Protein AF-A0ABD3WYN1-F1 (afdb_monomer_lite)

Organism: Sinanodonta woodiana (NCBI:txid1069815)

InterPro domains:
  IPR028222 AP-5 complex subunit zeta-1 [PTHR46488] (1-534)
  IPR055450 AP-5 complex subunit zeta-1, ARM repeats domain [PF14764] (315-432)
  IPR056856 AP-5 complex subunit zeta-1, C-terminal TPR domain [PF25154] (444-536)
  IPR056857 AP-5 complex subunit zeta-1, N-terminal TPR domain [PF25153] (7-272)

Secondary structure (DSSP, 8-state):
-HHHHHHHHHHHHHT--HHHHHHHHHHHHHHHS-GGGHHHHHHHHHHHHHHHHH-SS-----HHHHHHHHHHGGG--GGGHHHHHHHHHHHHHS---------------HHHHHHHHHHHHHHHHHTTTTT-HHHHHHHHHHHHH-TT--HHHHHHHHHHHHHHHHH-GGG--HHHHHHHHHHHHHHHH---SBPPPPTT---TTS----PBPB-TTSPBP-S---TT-B-SS--HHHHHHHHHHHHHHHHHHHHHHHHHHHHHTT-S-HHHHHHHHHHHHHHHHHHHHHHHHHHHHHHHHHHTSPPSSHHHHHHHHHHHHHHHHHHHHHHHH-GGGHHHHHHHHHHHHHHHTT-GGGHHHHHHHHHHHHHHTGGGT---HHHHHIIIIIIHHHHTTSHHHHHHHHHHHHHTHHHHHHT-SHHHHHHHHHHHHHHH-HHHHHHHHHHHHHHH--TTTHHHHHHHHHTHHHHHHHHHHHHHHHHH-TT---PPPPTTPPPSSHHHHHHSTTTHHHHHHHT-S-S--TTHHHHHHHHHHHHHHGGG--

Foldseek 3Di:
DVVVVVVVLLVCLQPQDLVNLAVLLVVLLVLLPPPVCLVVNLVSLVSNLSSLVSYPDQRPHDPVSLLSLLVRLVVDDPVNVSSSVSSVSSLQSNDDPPPPDDPDDDDPDLVVLVSVLSCLVVCLVCVVVVVNNLVLLVVLLCLLPDPPRDLVSVLSSLVSNLSCLVPPVVNQDLVSLLSSLVSLLCLLFPADQWFDQDPPDPDVPDDRPGDGFAFLQRHGDDGGAALRTDDPHHDSSSVSNNSSLVSVLSSLVSNLVSLLVVQVVPDPDPPVSVVVSLVSLCVSNVSNLVSLLVSLVVLLVSLVDDGPDVVSVVVSLVSLQSSLSSLLSSCVSPVVCLVVSVVSLVVVLVVLLVDLVSLLSLLSSVVSCVSCCVVVVHDCQVSLCSNLQPNLLVCLLPPNSLVSVLVSCQVCVVCCLPVHCNLQWFVLSNLLNCLNCVVVCVVSVVVNVVSNDDPQCPVVSVVLVVCSPVLNVLVVLVVVLCVVCVDDPQPADDQPDDQPDPNNLCSHPVNVVVSCVSSPGTDPPVCCVVVVVVVVVVVVVVVVPD

Sequence (546 aa):
MALSMIDKLFQQAKNTTPEEIERLCNGILDAVYNPDQASELTVQLRQLYLVLHASQSEPSVPVQFILRLLAAVPLTDKNRIKECLLCRRILMELIPFHSDDSASQDGSDMKQTTTESSKLLLQALQGKELGCLSKHLAQAVCWLTSEGVDLDTQRRAFFFLVSISLLHSSQVSTDQVKTVSDQMSSWLMNASLCQAPIPYTFNPFKKDQSYPVTEVDGNPATNFFTVLNIGQYYTNDQLLNIYTFSMLYQWLSQVSRKTRTDNSIIDTSEENSQQFDKITLRKIFDSLVDRSIDYAFRVLDQCERKPKVPSDAELQIACLVETVNILDLVCQLDERHIPRVFQEVKRMYSKLSQDPANARIVIHVLQFTVNHCTALSYDASESFKIFFHKLLSRSFSNPAVAFETVLFIRNNLEFLCYETNVLSAYFPSILKILAWNPRSFVSDFCEIIPAMLSPATAMEIFHALLDLPCMTASLEVVDKVKVVDPTSTTSPIGVDHEPTNSADAFKSPLFRPMFNFFTRVEGGHGDTINRYRMIKSSWVSDTKTL

Structure (mmCIF, N/CA/C/O backbone):
data_AF-A0ABD3WYN1-F1
#
_entry.id   AF-A0ABD3WYN1-F1
#
loop_
_atom_site.group_PDB
_atom_site.id
_atom_site.type_symbol
_atom_site.label_atom_id
_atom_site.label_alt_id
_atom_site.label_comp_id
_atom_site.label_asym_id
_atom_site.label_entity_id
_atom_site.label_seq_id
_atom_site.pdbx_PDB_ins_code
_atom_site.Cartn_x
_atom_site.Cartn_y
_atom_site.Cartn_z
_atom_site.occupancy
_atom_site.B_iso_or_equiv
_atom_site.auth_seq_id
_atom_site.auth_comp_id
_atom_site.auth_asym_id
_atom_site.auth_atom_id
_atom_site.pdbx_PDB_model_num
ATOM 1 N N . MET A 1 1 ? 12.169 -44.478 13.056 1.00 57.62 1 MET A N 1
ATOM 2 C CA . MET A 1 1 ? 12.586 -43.723 14.261 1.00 57.62 1 MET A CA 1
ATOM 3 C C . MET A 1 1 ? 11.890 -42.368 14.388 1.00 57.62 1 MET A C 1
ATOM 5 O O . MET A 1 1 ? 11.327 -42.126 15.443 1.00 57.62 1 MET A O 1
ATOM 9 N N . ALA A 1 2 ? 11.859 -41.512 13.356 1.00 62.62 2 ALA A N 1
ATOM 10 C CA . ALA A 1 2 ? 11.174 -40.209 13.444 1.00 62.62 2 ALA A CA 1
ATOM 11 C C . ALA A 1 2 ? 9.647 -40.321 13.667 1.00 62.62 2 ALA A C 1
ATOM 13 O O . ALA A 1 2 ? 9.113 -39.675 14.560 1.00 62.62 2 ALA A O 1
ATOM 14 N N . LEU A 1 3 ? 8.960 -41.212 12.939 1.00 66.56 3 LEU A N 1
ATOM 15 C CA . LEU A 1 3 ? 7.505 -41.424 13.070 1.00 66.56 3 LEU A CA 1
ATOM 16 C C . LEU A 1 3 ? 7.088 -41.912 14.469 1.00 66.56 3 LEU A C 1
ATOM 18 O O . LEU A 1 3 ? 6.221 -41.319 15.094 1.00 66.56 3 LEU A O 1
ATOM 22 N N . SER A 1 4 ? 7.802 -42.892 15.032 1.00 74.31 4 SER A N 1
ATOM 23 C CA . SER A 1 4 ? 7.548 -43.393 16.394 1.00 74.31 4 SER A CA 1
ATOM 24 C C . SER A 1 4 ? 7.767 -42.347 17.494 1.00 74.31 4 SER A C 1
ATOM 26 O O . SER A 1 4 ? 7.276 -42.508 18.607 1.00 74.31 4 SER A O 1
ATOM 28 N N . MET A 1 5 ? 8.560 -41.308 17.219 1.00 74.06 5 MET A N 1
ATOM 29 C CA . MET A 1 5 ? 8.799 -40.205 18.151 1.00 74.06 5 MET A CA 1
ATOM 30 C C . MET A 1 5 ? 7.640 -39.201 18.114 1.00 74.06 5 MET A C 1
ATOM 32 O O . MET A 1 5 ? 7.215 -38.719 19.160 1.00 74.06 5 MET A O 1
ATOM 36 N N . ILE A 1 6 ? 7.088 -38.958 16.921 1.00 77.62 6 ILE A N 1
ATOM 37 C CA . ILE A 1 6 ? 5.892 -38.135 16.706 1.00 77.62 6 ILE A CA 1
ATOM 38 C C . ILE A 1 6 ? 4.667 -38.791 17.359 1.00 77.62 6 ILE A C 1
ATOM 40 O O . ILE A 1 6 ? 3.949 -38.126 18.100 1.00 77.62 6 ILE A O 1
ATOM 44 N N . ASP A 1 7 ? 4.475 -40.101 17.184 1.00 80.06 7 ASP A N 1
ATOM 45 C CA . ASP A 1 7 ? 3.346 -40.823 17.791 1.00 80.06 7 ASP A CA 1
ATOM 46 C C . ASP A 1 7 ? 3.368 -40.760 19.325 1.00 80.06 7 ASP A C 1
ATOM 48 O O . ASP A 1 7 ? 2.332 -40.570 19.964 1.00 80.06 7 ASP A O 1
ATOM 52 N N . LYS A 1 8 ? 4.560 -40.854 19.930 1.00 81.56 8 LYS A N 1
ATOM 53 C CA . LYS A 1 8 ? 4.737 -40.696 21.381 1.00 81.56 8 LYS A CA 1
ATOM 54 C C . LYS A 1 8 ? 4.380 -39.290 21.858 1.00 81.56 8 LYS A C 1
ATOM 56 O O . LYS A 1 8 ? 3.740 -39.163 22.897 1.00 81.56 8 LYS A O 1
ATOM 61 N N . LEU A 1 9 ? 4.758 -38.253 21.108 1.00 80.19 9 LEU A N 1
ATOM 62 C CA . LEU A 1 9 ? 4.405 -36.866 21.428 1.00 80.19 9 LEU A CA 1
ATOM 63 C C . LEU A 1 9 ? 2.888 -36.648 21.389 1.00 80.19 9 LEU A C 1
ATOM 65 O O . LEU A 1 9 ? 2.336 -36.054 22.310 1.00 80.19 9 LEU A O 1
ATOM 69 N N . PHE A 1 10 ? 2.195 -37.181 20.378 1.00 80.62 10 PHE A N 1
ATOM 70 C CA . PHE A 1 10 ? 0.732 -37.103 20.311 1.00 80.62 10 PHE A CA 1
ATOM 71 C C . PHE A 1 10 ? 0.043 -37.898 21.425 1.00 80.62 10 PHE A C 1
ATOM 73 O O . PHE A 1 10 ? -0.970 -37.446 21.955 1.00 80.62 10 PHE A O 1
ATOM 80 N N . GLN A 1 11 ? 0.580 -39.060 21.813 1.00 81.94 11 GLN A N 1
ATOM 81 C CA . GLN A 1 11 ? 0.064 -39.813 22.962 1.00 81.94 11 GLN A CA 1
ATOM 82 C C . GLN A 1 11 ? 0.257 -39.060 24.284 1.00 81.94 11 GLN A C 1
ATOM 84 O O . GLN A 1 11 ? -0.652 -39.045 25.107 1.00 81.94 11 GLN A O 1
ATOM 89 N N . GLN A 1 12 ? 1.406 -38.408 24.483 1.00 81.81 12 GLN A N 1
ATOM 90 C CA . GLN A 1 12 ? 1.645 -37.565 25.659 1.00 81.81 12 GLN A CA 1
ATOM 91 C C . GLN A 1 12 ? 0.692 -36.366 25.698 1.00 81.81 12 GLN A C 1
ATOM 93 O O . GLN A 1 12 ? 0.079 -36.111 26.731 1.00 81.81 12 GLN A O 1
ATOM 98 N N . ALA A 1 13 ? 0.509 -35.682 24.567 1.00 82.38 13 ALA A N 1
ATOM 99 C CA . ALA A 1 13 ? -0.409 -34.552 24.459 1.00 82.38 13 ALA A CA 1
ATOM 100 C C . ALA A 1 13 ? -1.868 -34.953 24.755 1.00 82.38 13 ALA A C 1
ATOM 102 O O . ALA A 1 13 ? -2.569 -34.236 25.458 1.00 82.38 13 ALA A O 1
ATOM 103 N N . LYS A 1 14 ? -2.305 -36.136 24.298 1.00 81.50 14 LYS A N 1
ATOM 104 C CA . LYS A 1 14 ? -3.643 -36.689 24.585 1.00 81.50 14 LYS A CA 1
ATOM 105 C C . LYS A 1 14 ? -3.889 -37.011 26.057 1.00 81.50 14 LYS A C 1
ATOM 107 O O . LYS A 1 14 ? -5.023 -36.923 26.508 1.00 81.50 14 LYS A O 1
ATOM 112 N N . ASN A 1 15 ? -2.845 -37.411 26.778 1.00 82.62 15 ASN A N 1
ATOM 113 C CA . ASN A 1 15 ? -2.935 -37.852 28.172 1.00 82.62 15 ASN A CA 1
ATOM 114 C C . ASN A 1 15 ? -2.616 -36.730 29.174 1.00 82.62 15 ASN A C 1
ATOM 116 O O . ASN A 1 15 ? -2.429 -37.013 30.356 1.00 82.62 15 ASN A O 1
ATOM 120 N N . THR A 1 16 ? -2.502 -35.481 28.712 1.00 83.75 16 THR A N 1
ATOM 121 C CA . THR A 1 16 ? -2.182 -34.337 29.574 1.00 83.75 16 THR A CA 1
ATOM 122 C C . THR A 1 16 ? -3.357 -34.044 30.508 1.00 83.75 16 THR A C 1
ATOM 124 O O . THR A 1 16 ? -4.505 -33.952 30.074 1.00 83.75 16 THR A O 1
ATOM 127 N N . THR A 1 17 ? -3.079 -33.917 31.802 1.00 84.00 17 THR A N 1
ATOM 128 C CA . THR A 1 17 ? -4.104 -33.715 32.837 1.00 84.00 17 THR A CA 1
ATOM 129 C C . THR A 1 17 ? -4.529 -32.240 32.947 1.00 84.00 17 THR A C 1
ATOM 131 O O . THR A 1 17 ? -3.747 -31.349 32.605 1.00 84.00 17 THR A O 1
ATOM 134 N N . PRO A 1 18 ? -5.731 -31.928 33.474 1.00 81.19 18 PRO A N 1
ATOM 135 C CA . PRO A 1 18 ? -6.173 -30.542 33.670 1.00 81.19 18 PRO A CA 1
ATOM 136 C C . PRO A 1 18 ? -5.213 -29.706 34.534 1.00 81.19 18 PRO A C 1
ATOM 138 O O . PRO A 1 18 ? -4.959 -28.544 34.233 1.00 81.19 18 PRO A O 1
ATOM 141 N N . GLU A 1 19 ? -4.607 -30.312 35.558 1.00 83.81 19 GLU A N 1
ATOM 142 C CA . GLU A 1 19 ? -3.615 -29.666 36.431 1.00 83.81 19 GLU A CA 1
ATOM 143 C C . GLU A 1 19 ? -2.309 -29.325 35.695 1.00 83.81 19 GLU A C 1
ATOM 145 O O . GLU A 1 19 ? -1.611 -28.370 36.042 1.00 83.81 19 GLU A O 1
ATOM 150 N N . GLU A 1 20 ? -1.934 -30.121 34.691 1.00 85.31 20 GLU A N 1
ATOM 151 C CA . GLU A 1 20 ? -0.782 -29.844 33.828 1.00 85.31 20 GLU A CA 1
ATOM 152 C C . GLU A 1 20 ? -1.090 -28.718 32.842 1.00 85.31 20 GLU A C 1
ATOM 154 O O . GLU A 1 20 ? -0.229 -27.868 32.613 1.00 85.31 20 GLU A O 1
ATOM 159 N N . ILE A 1 21 ? -2.318 -28.671 32.314 1.00 86.19 21 ILE A N 1
ATOM 160 C CA . ILE A 1 21 ? -2.804 -27.564 31.480 1.00 86.19 21 ILE A CA 1
ATOM 161 C C . ILE A 1 21 ? -2.800 -26.260 32.285 1.00 86.19 21 ILE A C 1
ATOM 163 O O . ILE A 1 21 ? -2.287 -25.251 31.808 1.00 86.19 21 ILE A O 1
ATOM 167 N N . GLU A 1 22 ? -3.290 -26.273 33.526 1.00 85.50 22 GLU A N 1
ATOM 168 C CA . GLU A 1 22 ? -3.292 -25.091 34.394 1.00 85.50 22 GLU A CA 1
ATOM 169 C C . GLU A 1 22 ? -1.868 -24.608 34.717 1.00 85.50 22 GLU A C 1
ATOM 171 O O . GLU A 1 22 ? -1.576 -23.412 34.625 1.00 85.50 22 GLU A O 1
ATOM 176 N N . ARG A 1 23 ? -0.941 -25.532 35.012 1.00 87.69 23 ARG A N 1
ATOM 177 C CA . ARG A 1 23 ? 0.486 -25.211 35.196 1.00 87.69 23 ARG A CA 1
ATOM 178 C C . ARG A 1 23 ? 1.113 -24.601 33.941 1.00 87.69 23 ARG A C 1
ATOM 180 O O . ARG A 1 23 ? 1.850 -23.623 34.056 1.00 87.69 23 ARG A O 1
ATOM 187 N N . LEU A 1 24 ? 0.803 -25.139 32.761 1.00 88.44 24 LEU A N 1
ATOM 188 C CA . LEU A 1 24 ? 1.229 -24.583 31.472 1.00 88.44 24 LEU A CA 1
ATOM 189 C C . LEU A 1 24 ? 0.688 -23.163 31.265 1.00 88.44 24 LEU A C 1
ATOM 191 O O . LEU A 1 24 ? 1.451 -22.268 30.911 1.00 88.44 24 LEU A O 1
ATOM 195 N N . CYS A 1 25 ? -0.602 -22.937 31.524 1.00 88.38 25 CYS A N 1
ATOM 196 C CA . CYS A 1 25 ? -1.231 -21.622 31.413 1.00 88.38 25 CYS A CA 1
ATOM 197 C C . CYS A 1 25 ? -0.586 -20.587 32.343 1.00 88.38 25 CYS A C 1
ATOM 199 O O . CYS A 1 25 ? -0.297 -19.475 31.905 1.00 88.38 25 CYS A O 1
ATOM 201 N N . ASN A 1 26 ? -0.319 -20.948 33.600 1.00 87.25 26 ASN A N 1
ATOM 202 C CA . ASN A 1 26 ? 0.339 -20.053 34.552 1.00 87.25 26 ASN A CA 1
ATOM 203 C C . ASN A 1 26 ? 1.785 -19.742 34.134 1.00 87.25 26 ASN A C 1
ATOM 205 O O . ASN A 1 26 ? 2.160 -18.573 34.097 1.00 87.25 26 ASN A O 1
ATOM 209 N N . GLY A 1 27 ? 2.552 -20.754 33.708 1.00 87.38 27 GLY A N 1
ATOM 210 C CA . GLY A 1 27 ? 3.916 -20.556 33.201 1.00 87.38 27 GLY A CA 1
ATOM 211 C C . GLY A 1 27 ? 3.973 -19.625 31.985 1.00 87.38 27 GLY A C 1
ATOM 212 O O . GLY A 1 27 ? 4.822 -18.737 31.923 1.00 87.38 27 GLY A O 1
ATOM 213 N N . ILE A 1 28 ? 3.010 -19.755 31.064 1.00 88.31 28 ILE A N 1
ATOM 214 C CA . ILE A 1 28 ? 2.880 -18.855 29.913 1.00 88.31 28 ILE A CA 1
ATOM 215 C C . ILE A 1 28 ? 2.627 -17.420 30.381 1.00 88.31 28 ILE A C 1
ATOM 217 O O . ILE A 1 28 ? 3.267 -16.505 29.872 1.00 88.31 28 ILE A O 1
ATOM 221 N N . LEU A 1 29 ? 1.719 -17.195 31.337 1.00 85.12 29 LEU A N 1
ATOM 222 C CA . LEU A 1 29 ? 1.429 -15.843 31.831 1.00 85.12 29 LEU A CA 1
ATOM 223 C C . LEU A 1 29 ? 2.645 -15.194 32.496 1.00 85.12 29 LEU A C 1
ATOM 225 O O . LEU A 1 29 ? 2.882 -14.009 32.267 1.00 85.12 29 LEU A O 1
ATOM 229 N N . ASP A 1 30 ? 3.427 -15.958 33.255 1.00 84.38 30 ASP A N 1
ATOM 230 C CA . ASP A 1 30 ? 4.648 -15.462 33.894 1.00 84.38 30 ASP A CA 1
ATOM 231 C C . ASP A 1 30 ? 5.727 -15.105 32.853 1.00 84.38 30 ASP A C 1
ATOM 233 O O . ASP A 1 30 ? 6.374 -14.057 32.945 1.00 84.38 30 ASP A O 1
ATOM 237 N N . ALA A 1 31 ? 5.873 -15.926 31.807 1.00 84.06 31 ALA A N 1
ATOM 238 C CA . ALA A 1 31 ? 6.851 -15.720 30.737 1.00 84.06 31 ALA A CA 1
ATOM 239 C C . ALA A 1 31 ? 6.429 -14.656 29.704 1.00 84.06 31 ALA A C 1
ATOM 241 O O . ALA A 1 31 ? 7.262 -14.069 29.009 1.00 84.06 31 ALA A O 1
ATOM 242 N N . VAL A 1 32 ? 5.131 -14.376 29.572 1.00 78.25 32 VAL A N 1
ATOM 243 C CA . VAL A 1 32 ? 4.599 -13.392 28.618 1.00 78.25 32 VAL A CA 1
ATOM 244 C C . VAL A 1 32 ? 5.112 -11.981 28.917 1.00 78.25 32 VAL A C 1
ATOM 246 O O . VAL A 1 32 ? 5.502 -11.271 27.982 1.00 78.25 32 VAL A O 1
ATOM 249 N N . TYR A 1 33 ? 5.176 -11.605 30.197 1.00 75.06 33 TYR A N 1
ATOM 250 C CA . TYR A 1 33 ? 5.618 -10.279 30.640 1.00 75.06 33 TYR A CA 1
ATOM 251 C C . TYR A 1 33 ? 7.141 -10.159 30.828 1.00 75.06 33 TYR A C 1
ATOM 253 O O . TYR A 1 33 ? 7.631 -9.050 31.031 1.00 75.06 33 TYR A O 1
ATOM 261 N N . ASN A 1 34 ? 7.892 -11.261 30.710 1.00 78.25 34 ASN A N 1
ATOM 262 C CA . ASN A 1 34 ? 9.348 -11.280 30.853 1.00 78.25 34 ASN A CA 1
ATOM 263 C C . ASN A 1 34 ? 10.056 -11.459 29.496 1.00 78.25 34 ASN A C 1
ATOM 265 O O . ASN A 1 34 ? 9.957 -12.526 28.884 1.00 78.25 34 ASN A O 1
ATOM 269 N N . PRO A 1 35 ? 10.818 -10.457 29.012 1.00 70.12 35 PRO A N 1
ATOM 270 C CA . PRO A 1 35 ? 11.514 -10.553 27.727 1.00 70.12 35 PRO A CA 1
ATOM 271 C C . PRO A 1 35 ? 12.608 -11.635 27.720 1.00 70.12 35 PRO A C 1
ATOM 273 O O . PRO A 1 35 ? 12.820 -12.278 26.693 1.00 70.12 35 PRO A O 1
ATOM 276 N N . ASP A 1 36 ? 13.236 -11.901 28.869 1.00 78.25 36 ASP A N 1
ATOM 277 C CA . ASP A 1 36 ? 14.318 -12.886 29.008 1.00 78.25 36 ASP A CA 1
ATOM 278 C C . ASP A 1 36 ? 13.845 -14.348 28.861 1.00 78.25 36 ASP A C 1
ATOM 280 O O . ASP A 1 36 ? 14.658 -15.247 28.652 1.00 78.25 36 ASP A O 1
ATOM 284 N N . GLN A 1 37 ? 12.529 -14.599 28.905 1.00 80.56 37 GLN A N 1
ATOM 285 C CA . GLN A 1 37 ? 11.919 -15.933 28.804 1.00 80.56 37 GLN A CA 1
ATOM 286 C C . GLN A 1 37 ? 11.282 -16.218 27.431 1.00 80.56 37 GLN A C 1
ATOM 288 O O . GLN A 1 37 ? 10.462 -17.125 27.296 1.00 80.56 37 GLN A O 1
ATOM 293 N N . ALA A 1 38 ? 11.641 -15.483 26.373 1.00 75.12 38 ALA A N 1
ATOM 294 C CA . ALA A 1 38 ? 11.010 -15.630 25.052 1.00 75.12 38 ALA A CA 1
ATOM 295 C C . ALA A 1 38 ? 11.126 -17.049 24.444 1.00 75.12 38 ALA A C 1
ATOM 297 O O . ALA A 1 38 ? 10.178 -17.564 23.836 1.00 75.12 38 ALA A O 1
ATOM 298 N N . SER A 1 39 ? 12.271 -17.714 24.629 1.00 81.25 39 SER A N 1
ATOM 299 C CA . SER A 1 39 ? 12.489 -19.088 24.154 1.00 81.25 39 SER A CA 1
ATOM 300 C C . SER A 1 39 ? 11.615 -20.096 24.904 1.00 81.25 39 SER A C 1
ATOM 302 O O . SER A 1 39 ? 10.993 -20.955 24.277 1.00 81.25 39 SER A O 1
ATOM 304 N N . GLU A 1 40 ? 11.522 -19.951 26.225 1.00 86.12 40 GLU A N 1
ATOM 305 C CA . GLU A 1 40 ? 10.675 -20.758 27.103 1.00 86.12 40 GLU A CA 1
ATOM 306 C C . GLU A 1 40 ? 9.192 -20.560 26.769 1.00 86.12 40 GLU A C 1
ATOM 308 O O . GLU A 1 40 ? 8.479 -21.540 26.545 1.00 86.12 40 GLU A O 1
ATOM 313 N N . LEU A 1 41 ? 8.759 -19.308 26.592 1.00 86.19 41 LEU A N 1
ATOM 314 C CA . LEU A 1 41 ? 7.401 -18.982 26.168 1.00 86.19 41 LEU A CA 1
ATOM 315 C C . LEU A 1 41 ? 7.047 -19.665 24.842 1.00 86.19 41 LEU A C 1
ATOM 317 O O . LEU A 1 41 ? 5.980 -20.258 24.711 1.00 86.19 41 LEU A O 1
ATOM 321 N N . THR A 1 42 ? 7.940 -19.612 23.849 1.00 86.69 42 THR A N 1
ATOM 322 C CA . THR A 1 42 ? 7.697 -20.248 22.546 1.00 86.69 42 THR A CA 1
ATOM 323 C C . THR A 1 42 ? 7.480 -21.757 22.688 1.00 86.69 42 THR A C 1
ATOM 325 O O . THR A 1 42 ? 6.626 -22.328 22.005 1.00 86.69 42 THR A O 1
ATOM 328 N N . VAL A 1 43 ? 8.248 -22.418 23.559 1.00 89.31 43 VAL A N 1
ATOM 329 C CA . VAL A 1 43 ? 8.111 -23.857 23.823 1.00 89.31 43 VAL A CA 1
ATOM 330 C C . VAL A 1 43 ? 6.783 -24.151 24.517 1.00 89.31 43 VAL A C 1
ATOM 332 O O . VAL A 1 43 ? 6.047 -25.017 24.048 1.00 89.31 43 VAL A O 1
ATOM 335 N N . GLN A 1 44 ? 6.441 -23.399 25.563 1.00 89.62 44 GLN A N 1
ATOM 336 C CA . GLN A 1 44 ? 5.195 -23.581 26.310 1.00 89.62 44 GLN A CA 1
ATOM 337 C C . GLN A 1 44 ? 3.954 -23.307 25.446 1.00 89.62 44 GLN A C 1
ATOM 339 O O . GLN A 1 44 ? 3.007 -24.088 25.477 1.00 89.62 44 GLN A O 1
ATOM 344 N N . LEU A 1 45 ? 3.973 -22.271 24.599 1.00 89.06 45 LEU A N 1
ATOM 345 C CA . LEU A 1 45 ? 2.896 -21.989 23.642 1.00 89.06 45 LEU A CA 1
ATOM 346 C C . LEU A 1 45 ? 2.732 -23.122 22.620 1.00 89.06 45 LEU A C 1
ATOM 348 O O . LEU A 1 45 ? 1.613 -23.538 22.331 1.00 89.06 45 LEU A O 1
ATOM 352 N N . ARG A 1 46 ? 3.831 -23.663 22.077 1.00 89.75 46 ARG A N 1
ATOM 353 C CA . ARG A 1 46 ? 3.769 -24.820 21.164 1.00 89.75 46 ARG A CA 1
ATOM 354 C C . ARG A 1 46 ? 3.229 -26.065 21.855 1.00 89.75 46 ARG A C 1
ATOM 356 O O . ARG A 1 46 ? 2.461 -26.800 21.243 1.00 89.75 46 ARG A O 1
ATOM 363 N N . GLN A 1 47 ? 3.636 -26.295 23.102 1.00 89.00 47 GLN A N 1
ATOM 364 C CA . GLN A 1 47 ? 3.163 -27.418 23.899 1.00 89.00 47 GLN A CA 1
ATOM 365 C C . GLN A 1 47 ? 1.667 -27.292 24.175 1.00 89.00 47 GLN A C 1
ATOM 367 O O . GLN A 1 47 ? 0.935 -28.241 23.913 1.00 89.00 47 GLN A O 1
ATOM 372 N N . LEU A 1 48 ? 1.203 -26.118 24.612 1.00 89.00 48 LEU A N 1
ATOM 373 C CA . LEU A 1 48 ? -0.219 -25.859 24.811 1.00 89.00 48 LEU A CA 1
ATOM 374 C C . LEU A 1 48 ? -0.991 -26.051 23.501 1.00 89.00 48 LEU A C 1
ATOM 376 O O . LEU A 1 48 ? -1.949 -26.809 23.481 1.00 89.00 48 LEU A O 1
ATOM 380 N N . TYR A 1 49 ? -0.538 -25.462 22.391 1.00 88.31 49 TYR A N 1
ATOM 381 C CA . TYR A 1 49 ? -1.180 -25.643 21.084 1.00 88.31 49 TYR A CA 1
ATOM 382 C C . TYR A 1 49 ? -1.308 -27.123 20.685 1.00 88.31 49 TYR A C 1
ATOM 384 O O . TYR A 1 49 ? -2.371 -27.553 20.244 1.00 88.31 49 TYR A O 1
ATOM 392 N N . LEU A 1 50 ? -0.251 -27.919 20.882 1.00 87.44 50 LEU A N 1
ATOM 393 C CA . LEU A 1 50 ? -0.277 -29.355 20.604 1.00 87.44 50 LEU A CA 1
ATOM 394 C C . LEU A 1 50 ? -1.263 -30.100 21.515 1.00 87.44 50 LEU A C 1
ATOM 396 O O . LEU A 1 50 ? -1.983 -30.965 21.026 1.00 87.44 50 LEU A O 1
ATOM 400 N N . VAL A 1 51 ? -1.300 -29.778 22.812 1.00 86.94 51 VAL A N 1
ATOM 401 C CA . VAL A 1 51 ? -2.241 -30.380 23.773 1.00 86.94 51 VAL A CA 1
ATOM 402 C C . VAL A 1 51 ? -3.679 -30.082 23.368 1.00 86.94 51 VAL A C 1
ATOM 404 O O . VAL A 1 51 ? -4.478 -31.011 23.277 1.00 86.94 51 VAL A O 1
ATOM 407 N N . LEU A 1 52 ? -3.997 -28.824 23.053 1.00 83.31 52 LEU A N 1
ATOM 408 C CA . LEU A 1 52 ? -5.341 -28.419 22.634 1.00 83.31 52 LEU A CA 1
ATOM 409 C C . LEU A 1 52 ? -5.785 -29.167 21.372 1.00 83.31 52 LEU A C 1
ATOM 411 O O . LEU A 1 52 ? -6.855 -29.760 21.358 1.00 83.31 52 LEU A O 1
ATOM 415 N N . HIS A 1 53 ? -4.916 -29.236 20.362 1.00 80.50 53 HIS A N 1
ATOM 416 C CA . HIS A 1 53 ? -5.228 -29.870 19.081 1.00 80.50 53 HIS A CA 1
ATOM 417 C C . HIS A 1 53 ? -5.235 -31.414 19.142 1.00 80.50 53 HIS A C 1
ATOM 419 O O . HIS A 1 53 ? -5.822 -32.084 18.290 1.00 80.50 53 HIS A O 1
ATOM 425 N N . ALA A 1 54 ? -4.526 -32.017 20.100 1.00 81.88 54 ALA A N 1
ATOM 426 C CA . ALA A 1 54 ? -4.477 -33.471 20.266 1.00 81.88 54 ALA A CA 1
ATOM 427 C C . ALA A 1 54 ? -5.586 -34.006 21.186 1.00 81.88 54 ALA A C 1
ATOM 429 O O . ALA A 1 54 ? -5.887 -35.203 21.121 1.00 81.88 54 ALA A O 1
ATOM 430 N N . SER A 1 55 ? -6.161 -33.150 22.035 1.00 74.44 55 SER A N 1
ATOM 431 C CA . SER A 1 55 ? -7.185 -33.517 23.014 1.00 74.44 55 SER A CA 1
ATOM 432 C C . SER A 1 55 ? -8.466 -33.993 22.327 1.00 74.44 55 SER A C 1
ATOM 434 O O . SER A 1 55 ? -8.926 -33.412 21.352 1.00 74.44 55 SER A O 1
ATOM 436 N N . GLN A 1 56 ? -9.041 -35.086 22.832 1.00 66.25 56 GLN A N 1
ATOM 437 C CA . GLN A 1 56 ? -10.314 -35.632 22.332 1.00 66.25 56 GLN A CA 1
ATOM 438 C C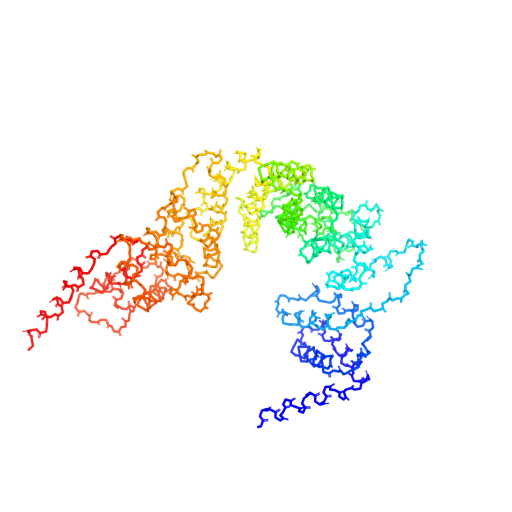 . GLN A 1 56 ? -11.538 -35.044 23.053 1.00 66.25 56 GLN A C 1
ATOM 440 O O . GLN A 1 56 ? -12.664 -35.236 22.604 1.00 66.25 56 GLN A O 1
ATOM 445 N N . SER A 1 57 ? -11.313 -34.350 24.169 1.00 63.62 57 SER A N 1
ATOM 446 C CA . SER A 1 57 ? -12.305 -33.649 24.987 1.00 63.62 57 SER A CA 1
ATOM 447 C C . SER A 1 57 ? -11.970 -32.162 25.041 1.00 63.62 57 SER A C 1
ATOM 449 O O . SER A 1 57 ? -10.790 -31.823 24.953 1.00 63.62 57 SER A O 1
ATOM 451 N N . GLU A 1 58 ? -12.968 -31.297 25.249 1.00 62.94 58 GLU A N 1
ATOM 452 C CA . GLU A 1 58 ? -12.742 -29.858 25.433 1.00 62.94 58 GLU A CA 1
ATOM 453 C C . GLU A 1 58 ? -11.759 -29.611 26.594 1.00 62.94 58 GLU A C 1
ATOM 455 O O . GLU A 1 58 ? -12.045 -29.966 27.743 1.00 62.94 58 GLU A O 1
ATOM 460 N N . PRO A 1 59 ? -10.567 -29.059 26.318 1.00 65.50 59 PRO A N 1
ATOM 461 C CA . PRO A 1 59 ? -9.574 -28.802 27.348 1.00 65.50 59 PRO A CA 1
ATOM 462 C C . PRO A 1 59 ? -10.038 -27.647 28.245 1.00 65.50 59 PRO A C 1
ATOM 464 O O . PRO A 1 59 ? -10.290 -26.538 27.777 1.00 65.50 59 PRO A O 1
ATOM 467 N N . SER A 1 60 ? -10.121 -27.896 29.555 1.00 70.62 60 SER A N 1
ATOM 468 C CA . SER A 1 60 ? -10.503 -26.897 30.564 1.00 70.62 60 SER A CA 1
ATOM 469 C C . SER A 1 60 ? -9.396 -25.853 30.753 1.00 70.62 60 SER A C 1
ATOM 471 O O . SER A 1 60 ? -8.577 -25.956 31.667 1.00 70.62 60 SER A O 1
ATOM 473 N N . VAL A 1 61 ? -9.363 -24.840 29.887 1.00 78.31 61 VAL A N 1
ATOM 474 C CA . VAL A 1 61 ? -8.445 -23.701 30.007 1.00 78.31 61 VAL A CA 1
ATOM 475 C C . VAL A 1 61 ? -9.085 -22.576 30.831 1.00 78.31 61 VAL A C 1
ATOM 477 O O . VAL A 1 61 ? -10.224 -22.194 30.558 1.00 78.31 61 VAL A O 1
ATOM 480 N N . PRO A 1 62 ? -8.376 -21.985 31.814 1.00 77.62 62 PRO A N 1
ATOM 481 C CA . PRO A 1 62 ? 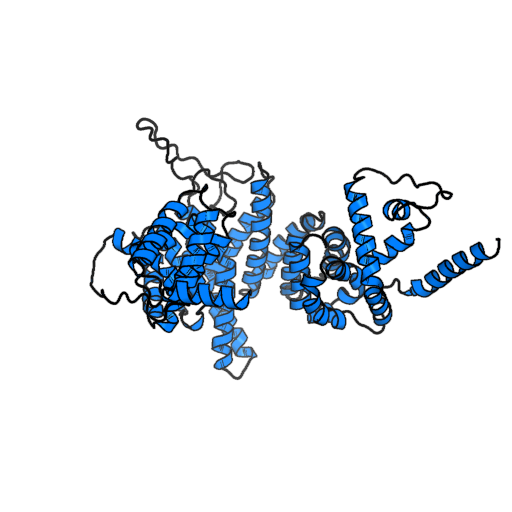-8.934 -20.910 32.631 1.00 77.62 62 PRO A CA 1
ATOM 482 C C . PRO A 1 62 ? -9.340 -19.675 31.807 1.00 77.62 62 PRO A C 1
ATOM 484 O O . PRO A 1 62 ? -8.536 -19.121 31.059 1.00 77.62 62 PRO A O 1
ATOM 487 N N . VAL A 1 63 ? -10.549 -19.145 32.017 1.00 70.56 63 VAL A N 1
ATOM 488 C CA . VAL A 1 63 ? -11.017 -17.904 31.353 1.00 70.56 63 VAL A CA 1
ATOM 489 C C . VAL A 1 63 ? -10.068 -16.728 31.615 1.00 70.56 63 VAL A C 1
ATOM 491 O O . VAL A 1 63 ? -9.774 -15.934 30.722 1.00 70.56 63 VAL A O 1
ATOM 494 N N . GLN A 1 64 ? -9.516 -16.651 32.828 1.00 72.56 64 GLN A N 1
ATOM 495 C CA . GLN A 1 64 ? -8.549 -15.623 33.209 1.00 72.56 64 GLN A CA 1
ATOM 496 C C . GLN A 1 64 ? -7.253 -15.697 32.386 1.00 72.56 64 GLN A C 1
ATOM 498 O O . GLN A 1 64 ? -6.652 -14.661 32.100 1.00 72.56 64 GLN A O 1
ATOM 503 N N . PHE A 1 65 ? -6.838 -16.902 31.979 1.00 83.00 65 PHE A N 1
ATOM 504 C CA . PHE A 1 65 ? -5.705 -17.091 31.075 1.00 83.00 65 PHE A CA 1
ATOM 505 C C . PHE A 1 65 ? -6.012 -16.499 29.701 1.00 83.00 65 PHE A C 1
ATOM 507 O O . PHE A 1 65 ? -5.221 -15.707 29.198 1.00 83.00 65 PHE A O 1
ATOM 514 N N . ILE A 1 66 ? -7.187 -16.800 29.141 1.00 77.06 66 ILE A N 1
ATOM 515 C CA . ILE A 1 66 ? -7.624 -16.283 27.837 1.00 77.06 66 ILE A CA 1
ATOM 516 C C . ILE A 1 66 ? -7.654 -14.749 27.847 1.00 77.06 66 ILE A C 1
ATOM 518 O O . ILE A 1 66 ? -7.065 -14.116 26.971 1.00 77.06 66 ILE A O 1
ATOM 522 N N . LEU A 1 67 ? -8.273 -14.138 28.864 1.00 72.62 67 LEU A N 1
ATOM 523 C CA . LEU A 1 67 ? -8.363 -12.679 28.989 1.00 72.62 67 LEU A CA 1
ATOM 524 C C . LEU A 1 67 ? -6.988 -12.014 29.123 1.00 72.62 67 LEU A C 1
ATOM 526 O O . LEU A 1 67 ? -6.726 -10.996 28.481 1.00 72.62 67 LEU A O 1
ATOM 530 N N . ARG A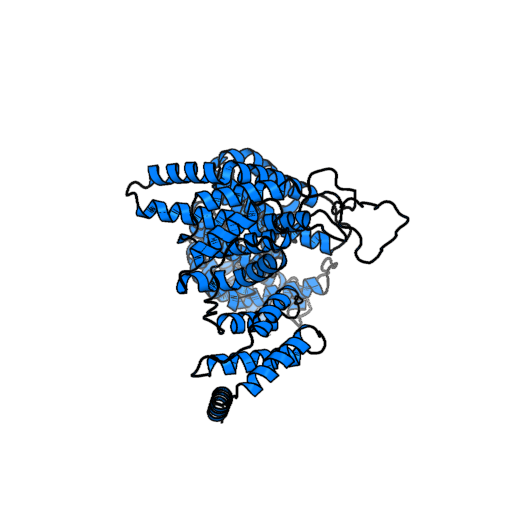 1 68 ? -6.086 -12.588 29.927 1.00 76.00 68 ARG A N 1
ATOM 531 C CA . ARG A 1 68 ? -4.726 -12.052 30.083 1.00 76.00 68 ARG A CA 1
ATOM 532 C C . ARG A 1 68 ? -3.877 -12.251 28.832 1.00 76.00 68 ARG A C 1
ATOM 534 O O . ARG A 1 68 ? -3.123 -11.352 28.475 1.00 76.00 68 ARG A O 1
ATOM 541 N N . LEU A 1 69 ? -4.036 -13.372 28.132 1.00 78.75 69 LEU A N 1
ATOM 542 C CA . LEU A 1 69 ? -3.352 -13.625 26.868 1.00 78.75 69 LEU A CA 1
ATOM 543 C C . LEU A 1 69 ? -3.818 -12.639 25.787 1.00 78.75 69 LEU A C 1
ATOM 545 O O . LEU A 1 69 ? -2.986 -12.042 25.108 1.00 78.75 69 LEU A O 1
ATOM 549 N N . LEU A 1 70 ? -5.129 -12.387 25.685 1.00 72.94 70 LEU A N 1
ATOM 550 C CA . LEU A 1 70 ? -5.698 -11.353 24.811 1.00 72.94 70 LEU A CA 1
ATOM 551 C C . LEU A 1 70 ? -5.172 -9.953 25.136 1.00 72.94 70 LEU A C 1
ATOM 553 O O . LEU A 1 70 ? -4.925 -9.170 24.223 1.00 72.94 70 LEU A O 1
ATOM 557 N N . ALA A 1 71 ? -4.993 -9.632 26.419 1.00 69.19 71 ALA A N 1
ATOM 558 C CA . ALA A 1 71 ? -4.427 -8.355 26.844 1.00 69.19 71 ALA A CA 1
ATOM 559 C C . ALA A 1 71 ? -2.922 -8.244 26.547 1.00 69.19 71 ALA A C 1
ATOM 561 O O . ALA A 1 71 ? -2.421 -7.145 26.321 1.00 69.19 71 ALA A O 1
ATOM 562 N N . ALA A 1 72 ? -2.202 -9.366 26.534 1.00 68.38 72 ALA A N 1
ATOM 563 C CA . ALA A 1 72 ? -0.760 -9.385 26.344 1.00 68.38 72 ALA A CA 1
ATOM 564 C C . ALA A 1 72 ? -0.315 -9.393 24.877 1.00 68.38 72 ALA A C 1
ATOM 566 O O . ALA A 1 72 ? 0.683 -8.756 24.553 1.00 68.38 72 ALA A O 1
ATOM 567 N N . VAL A 1 73 ? -1.052 -10.059 23.978 1.00 67.62 73 VAL A N 1
ATOM 568 C CA . VAL A 1 73 ? -0.707 -10.140 22.543 1.00 67.62 73 VAL A CA 1
ATOM 569 C C . VAL A 1 73 ? -0.486 -8.757 21.890 1.00 67.62 73 VAL A C 1
ATOM 571 O O . VAL A 1 73 ? 0.496 -8.614 21.158 1.00 67.62 73 VAL A O 1
ATOM 574 N N . PRO A 1 74 ? -1.299 -7.715 22.163 1.00 59.03 74 PRO A N 1
ATOM 575 C CA . PRO A 1 74 ? -1.074 -6.365 21.635 1.00 59.03 74 PRO A CA 1
ATOM 576 C C . PRO A 1 74 ? 0.172 -5.655 22.183 1.00 59.03 74 PRO A C 1
ATOM 578 O O . PRO A 1 74 ? 0.655 -4.719 21.556 1.00 59.03 74 PRO A O 1
ATOM 581 N N . LEU A 1 75 ? 0.680 -6.069 23.349 1.00 59.09 75 LEU A N 1
ATOM 582 C CA . LEU A 1 75 ? 1.844 -5.465 24.015 1.00 59.09 75 LEU A CA 1
ATOM 583 C C . LEU A 1 75 ? 3.172 -6.092 23.565 1.00 59.09 75 LEU A C 1
ATOM 585 O O . LEU A 1 75 ? 4.242 -5.694 24.025 1.00 59.09 75 LEU A O 1
ATOM 589 N N . THR A 1 76 ? 3.117 -7.101 22.698 1.00 60.28 76 THR A N 1
ATOM 590 C CA . THR A 1 76 ? 4.287 -7.888 22.320 1.00 60.28 76 THR A CA 1
ATOM 591 C C . THR A 1 76 ? 5.137 -7.161 21.270 1.00 60.28 76 THR A C 1
ATOM 593 O O . THR A 1 76 ? 4.630 -6.719 20.241 1.00 60.28 76 THR A O 1
ATOM 596 N N . ASP A 1 77 ? 6.445 -7.065 21.522 1.00 60.34 77 ASP A N 1
ATOM 597 C CA . ASP A 1 77 ? 7.430 -6.419 20.641 1.00 60.34 77 ASP A CA 1
ATOM 598 C C . ASP A 1 77 ? 7.482 -7.049 19.227 1.00 60.34 77 ASP A C 1
ATOM 600 O O . ASP A 1 77 ? 7.231 -8.244 19.049 1.00 60.34 77 ASP A O 1
ATOM 604 N N . LYS A 1 78 ? 7.896 -6.264 18.218 1.00 58.75 78 LYS A N 1
ATOM 605 C CA . LYS A 1 78 ? 8.121 -6.696 16.822 1.00 58.75 78 LYS A CA 1
ATOM 606 C C . LYS A 1 78 ? 9.050 -7.911 16.716 1.00 58.75 78 LYS A C 1
ATOM 608 O O . LYS A 1 78 ? 8.962 -8.666 15.753 1.00 58.75 78 LYS A O 1
ATOM 613 N N . ASN A 1 79 ? 9.914 -8.133 17.703 1.00 65.62 79 ASN A N 1
ATOM 614 C CA . ASN A 1 79 ? 10.821 -9.280 17.747 1.00 65.62 79 ASN A CA 1
ATOM 615 C C . ASN A 1 79 ? 10.141 -10.607 18.146 1.00 65.62 79 ASN A C 1
ATOM 617 O O . ASN A 1 79 ? 10.747 -11.666 18.000 1.00 65.62 79 ASN A O 1
ATOM 621 N N . ARG A 1 80 ? 8.878 -10.575 18.598 1.00 72.00 80 ARG A N 1
ATOM 622 C CA . ARG A 1 80 ? 8.125 -11.728 19.135 1.00 72.00 80 ARG A CA 1
ATOM 623 C C . ARG A 1 80 ? 6.950 -12.157 18.245 1.00 72.00 80 ARG A C 1
ATOM 625 O O . ARG A 1 80 ? 5.926 -12.657 18.709 1.00 72.00 80 ARG A O 1
ATOM 632 N N . ILE A 1 81 ? 7.078 -11.960 16.928 1.00 72.94 81 ILE A N 1
ATOM 633 C CA . ILE A 1 81 ? 6.022 -12.288 15.949 1.00 72.94 81 ILE A CA 1
ATOM 634 C C . ILE A 1 81 ? 5.605 -13.764 16.032 1.00 72.94 81 ILE A C 1
ATOM 636 O O . ILE A 1 81 ? 4.427 -14.081 15.873 1.00 72.94 81 ILE A O 1
ATOM 640 N N . LYS A 1 82 ? 6.545 -14.684 16.282 1.00 80.06 82 LYS A N 1
ATOM 641 C CA . LYS A 1 82 ? 6.252 -16.126 16.342 1.00 80.06 82 LYS A CA 1
ATOM 642 C C . LYS A 1 82 ? 5.327 -16.452 17.513 1.00 80.06 82 LYS A C 1
ATOM 644 O O . LYS A 1 82 ? 4.385 -17.221 17.349 1.00 80.06 82 LYS A O 1
ATOM 649 N N . GLU A 1 83 ? 5.581 -15.844 18.660 1.00 81.81 83 GLU A N 1
ATOM 650 C CA . GLU A 1 83 ? 4.798 -15.963 19.880 1.00 81.81 83 GLU A CA 1
ATOM 651 C C . GLU A 1 83 ? 3.410 -15.365 19.674 1.00 81.81 83 GLU A C 1
ATOM 653 O O . GLU A 1 83 ? 2.425 -16.044 19.945 1.00 81.81 83 GLU A O 1
ATOM 658 N N . CYS A 1 84 ? 3.304 -14.178 19.067 1.00 75.31 84 CYS A N 1
ATOM 659 C CA . CYS A 1 84 ? 2.011 -13.592 18.697 1.00 75.31 84 CYS A CA 1
ATOM 660 C C . CYS A 1 84 ? 1.183 -14.517 17.795 1.00 75.31 84 CYS A C 1
ATOM 662 O O . CYS A 1 84 ? -0.018 -14.688 18.009 1.00 75.31 84 CYS A O 1
ATOM 664 N N . LEU A 1 85 ? 1.814 -15.134 16.790 1.00 76.88 85 LEU A N 1
ATOM 665 C CA . LEU A 1 85 ? 1.144 -16.074 15.891 1.00 76.88 85 LEU A CA 1
ATOM 666 C C . LEU A 1 85 ? 0.684 -17.338 16.625 1.00 76.88 85 LEU A C 1
ATOM 668 O O . LEU A 1 85 ? -0.420 -17.812 16.365 1.00 76.88 85 LEU A O 1
ATOM 672 N N . LEU A 1 86 ? 1.490 -17.868 17.547 1.00 81.44 86 LEU A N 1
ATOM 673 C CA . LEU A 1 86 ? 1.116 -19.019 18.370 1.00 81.44 86 LEU A CA 1
ATOM 674 C C . LEU A 1 86 ? -0.025 -18.678 19.332 1.00 81.44 86 LEU A C 1
ATOM 676 O O . LEU A 1 86 ? -1.002 -19.418 19.373 1.00 81.44 86 LEU A O 1
ATOM 680 N N . CYS A 1 87 ? 0.042 -17.541 20.029 1.00 80.56 87 CYS A N 1
ATOM 681 C CA . CYS A 1 87 ? -1.046 -17.050 20.874 1.00 80.56 87 CYS A CA 1
ATOM 682 C C . CYS A 1 87 ? -2.339 -16.918 20.071 1.00 80.56 87 CYS A C 1
ATOM 684 O O . CYS A 1 87 ? -3.376 -17.405 20.504 1.00 80.56 87 CYS A O 1
ATOM 686 N N . ARG A 1 88 ? -2.279 -16.340 18.863 1.00 76.19 88 ARG A N 1
ATOM 687 C CA . ARG A 1 88 ? -3.436 -16.258 17.963 1.00 76.19 88 ARG A CA 1
ATOM 688 C C . ARG A 1 88 ? -3.991 -17.640 17.609 1.00 76.19 88 ARG A C 1
ATOM 690 O O . ARG A 1 88 ? -5.203 -17.807 17.599 1.00 76.19 88 ARG A O 1
ATOM 697 N N . ARG A 1 89 ? -3.135 -18.623 17.307 1.00 77.12 89 ARG A N 1
ATOM 698 C CA . ARG A 1 89 ? -3.569 -19.992 16.971 1.00 77.12 89 ARG A CA 1
ATOM 699 C C . ARG A 1 89 ? -4.202 -20.709 18.160 1.00 77.12 89 ARG A C 1
ATOM 701 O O . ARG A 1 89 ? -5.243 -21.321 17.986 1.00 77.12 89 ARG A O 1
ATOM 708 N N . ILE A 1 90 ? -3.624 -20.576 19.350 1.00 82.81 90 ILE A N 1
ATOM 709 C CA . ILE A 1 90 ? -4.183 -21.102 20.605 1.00 82.81 90 ILE A CA 1
ATOM 710 C C . ILE A 1 90 ? -5.545 -20.467 20.883 1.00 82.81 90 ILE A C 1
ATOM 712 O O . ILE A 1 90 ? -6.519 -21.168 21.115 1.00 82.81 90 ILE A O 1
ATOM 716 N N . LEU A 1 91 ? -5.628 -19.139 20.789 1.00 77.06 91 LEU A N 1
ATOM 717 C CA . LEU A 1 91 ? -6.868 -18.394 20.977 1.00 77.06 91 LEU A CA 1
ATOM 718 C C . LEU A 1 91 ? -7.944 -18.749 19.950 1.00 77.06 91 LEU A C 1
ATOM 720 O O . LEU A 1 91 ? -9.106 -18.563 20.255 1.00 77.06 91 LEU A O 1
ATOM 724 N N . MET A 1 92 ? -7.588 -19.232 18.758 1.00 70.94 92 MET A N 1
ATOM 725 C CA . MET A 1 92 ? -8.556 -19.732 17.776 1.00 70.94 92 MET A CA 1
ATOM 726 C C . MET A 1 92 ? -9.048 -21.152 18.091 1.00 70.94 92 MET A C 1
ATOM 728 O O . MET A 1 92 ? -10.180 -21.467 17.743 1.00 70.94 92 MET A O 1
ATOM 732 N N . GLU A 1 93 ? -8.211 -21.983 18.718 1.00 73.94 93 GLU A N 1
ATOM 733 C CA . GLU A 1 93 ? -8.518 -23.382 19.060 1.00 73.94 93 GLU A CA 1
ATOM 734 C C . GLU A 1 93 ? -9.403 -23.503 20.310 1.00 73.94 93 GLU A C 1
ATOM 736 O O . GLU A 1 93 ? -10.168 -24.448 20.444 1.00 73.94 93 GLU A O 1
ATOM 741 N N . LEU A 1 94 ? -9.323 -22.539 21.233 1.00 72.12 94 LEU A N 1
ATOM 742 C CA . LEU A 1 94 ? -10.062 -22.529 22.506 1.00 72.12 94 LEU A CA 1
ATOM 743 C C . LEU A 1 94 ? -11.552 -22.164 22.365 1.00 72.12 94 LEU A C 1
ATOM 745 O O . LEU A 1 94 ? -12.104 -21.472 23.221 1.00 72.12 94 LEU A O 1
ATOM 749 N N . ILE A 1 95 ? -12.201 -22.593 21.280 1.00 56.44 95 ILE A N 1
ATOM 750 C CA . ILE A 1 95 ? -13.577 -22.224 20.935 1.00 56.44 95 ILE A CA 1
ATOM 751 C C . ILE A 1 95 ? -14.458 -23.441 20.688 1.00 56.44 95 ILE A C 1
ATOM 753 O O . ILE A 1 95 ? -14.002 -24.387 20.049 1.00 56.44 95 ILE A O 1
ATOM 757 N N . PRO A 1 96 ? -15.724 -23.400 21.162 1.00 57.62 96 PRO A N 1
ATOM 758 C CA . PRO A 1 96 ? -16.502 -22.196 21.502 1.00 57.62 96 PRO A CA 1
ATOM 759 C C . PRO A 1 96 ? -16.256 -21.605 22.892 1.00 57.62 96 PRO A C 1
ATOM 761 O O . PRO A 1 96 ? -16.352 -22.291 23.903 1.00 57.62 96 PRO A O 1
ATOM 764 N N . PHE A 1 97 ? -16.054 -20.285 22.961 1.00 53.88 97 PHE A N 1
ATOM 765 C CA . PHE A 1 97 ? -16.275 -19.559 24.210 1.00 53.88 97 PHE A CA 1
ATOM 766 C C . PHE A 1 97 ? -17.788 -19.506 24.461 1.00 53.88 97 PHE A C 1
ATOM 768 O O . PHE A 1 97 ? -18.465 -18.558 24.061 1.00 53.88 97 PHE A O 1
ATOM 775 N N . HIS A 1 98 ? -18.337 -20.545 25.088 1.00 49.38 98 HIS A N 1
ATOM 776 C CA . HIS A 1 98 ? -19.671 -20.494 25.670 1.00 49.38 98 HIS A CA 1
ATOM 777 C C . HIS A 1 98 ? -19.609 -19.641 26.939 1.00 49.38 98 HIS A C 1
ATOM 779 O O . HIS A 1 98 ? -19.489 -20.156 28.044 1.00 49.38 98 HIS A O 1
ATOM 785 N N . SER A 1 99 ? -19.697 -18.320 26.796 1.00 45.66 99 SER A N 1
ATOM 786 C CA . SER A 1 99 ? -20.398 -17.547 27.822 1.00 45.66 99 SER A CA 1
ATOM 787 C C . SER A 1 99 ? -21.842 -17.379 27.367 1.00 45.66 99 SER A C 1
ATOM 789 O O . SER A 1 99 ? -22.247 -16.299 26.931 1.00 45.66 99 SER A O 1
ATOM 791 N N . ASP A 1 100 ? -22.598 -18.476 27.420 1.00 44.06 100 ASP A N 1
ATOM 792 C CA . ASP A 1 100 ? -23.961 -18.328 27.921 1.00 44.06 100 ASP A CA 1
ATOM 793 C C . ASP A 1 100 ? -23.847 -17.842 29.377 1.00 44.06 100 ASP A C 1
ATOM 795 O O . ASP A 1 100 ? -22.904 -18.201 30.078 1.00 44.06 100 ASP A O 1
ATOM 799 N N . ASP A 1 101 ? -24.776 -16.976 29.776 1.00 37.56 101 ASP A N 1
ATOM 800 C CA . ASP A 1 101 ? -24.801 -16.132 30.983 1.00 37.56 101 ASP A CA 1
ATOM 801 C C . ASP A 1 101 ? -23.968 -14.839 30.849 1.00 37.56 101 ASP A C 1
ATOM 803 O O . ASP A 1 101 ? -22.788 -14.760 31.167 1.00 37.56 101 ASP A O 1
ATOM 807 N N . SER A 1 102 ? -24.516 -13.715 30.388 1.00 36.56 102 SER A N 1
ATOM 808 C CA . SER A 1 102 ? -25.739 -13.110 30.908 1.00 36.56 102 SER A CA 1
ATOM 809 C C . SER A 1 102 ? -26.300 -12.082 29.923 1.00 36.56 102 SER A C 1
ATOM 811 O O . SER A 1 102 ? -25.711 -11.045 29.618 1.00 36.56 102 SER A O 1
ATOM 813 N N . ALA A 1 103 ? -27.512 -12.354 29.455 1.00 38.88 103 ALA A N 1
ATOM 814 C CA . ALA A 1 103 ? -28.470 -11.290 29.236 1.00 38.88 103 ALA A CA 1
ATOM 815 C C . ALA A 1 103 ? -28.962 -10.827 30.618 1.00 38.88 103 ALA A C 1
ATOM 817 O O . ALA A 1 103 ? -29.813 -11.466 31.223 1.00 38.88 103 ALA A O 1
ATOM 818 N N . SER A 1 104 ? -28.414 -9.729 31.124 1.00 33.78 104 SER A N 1
ATOM 819 C CA . SER A 1 104 ? -29.017 -8.923 32.194 1.00 33.78 104 SER A CA 1
ATOM 820 C C . SER A 1 104 ? -28.396 -7.535 32.093 1.00 33.78 104 SER A C 1
ATOM 822 O O . SER A 1 104 ? -27.201 -7.377 32.303 1.00 33.78 104 SER A O 1
ATOM 824 N N . GLN A 1 105 ? -29.104 -6.629 31.421 1.00 38.91 105 GLN A N 1
ATOM 825 C CA . GLN A 1 105 ? -29.878 -5.555 32.052 1.00 38.91 105 GLN A CA 1
ATOM 826 C C . GLN A 1 105 ? -28.984 -4.444 32.602 1.00 38.91 105 GLN A C 1
ATOM 828 O O . GLN A 1 105 ? -28.220 -4.664 33.532 1.00 38.91 105 GLN A O 1
ATOM 833 N N . ASP A 1 106 ? -29.133 -3.267 31.988 1.00 39.62 106 ASP A N 1
ATOM 834 C CA . ASP A 1 106 ? -28.949 -1.937 32.568 1.00 39.62 106 ASP A CA 1
ATOM 835 C C . ASP A 1 106 ? -27.933 -1.848 33.713 1.00 39.62 106 ASP A C 1
ATOM 837 O O . ASP A 1 106 ? -28.267 -1.925 34.893 1.00 39.62 106 ASP A O 1
ATOM 841 N N . GLY A 1 107 ? -26.673 -1.624 33.350 1.00 37.97 107 GLY A N 1
ATOM 842 C CA . GLY A 1 107 ? -25.609 -1.353 34.305 1.00 37.97 107 GLY A CA 1
ATOM 843 C C . GLY A 1 107 ? -24.512 -0.530 33.655 1.00 37.97 107 GLY A C 1
ATOM 844 O O . GLY A 1 107 ? -23.710 -1.040 32.881 1.00 37.97 107 GLY A O 1
ATOM 845 N N . SER A 1 108 ? -24.484 0.759 33.975 1.00 48.25 108 SER A N 1
ATOM 846 C CA . SER A 1 108 ? -23.488 1.753 33.573 1.00 48.25 108 SER A CA 1
ATOM 847 C C . SER A 1 108 ? -22.114 1.525 34.229 1.00 48.25 108 SER A C 1
ATOM 849 O O . SER A 1 108 ? -21.531 2.460 34.779 1.00 48.25 108 SER A O 1
ATOM 851 N N . ASP A 1 109 ? -21.602 0.293 34.235 1.00 57.34 109 ASP A N 1
ATOM 852 C CA . ASP A 1 109 ? -20.327 -0.037 34.871 1.00 57.34 109 ASP A CA 1
ATOM 853 C C . ASP A 1 109 ? -19.195 -0.085 33.838 1.00 57.34 109 ASP A C 1
ATOM 855 O O . ASP A 1 109 ? -19.032 -1.051 33.092 1.00 57.34 109 ASP A O 1
ATOM 859 N N . MET A 1 110 ? -18.344 0.948 33.858 1.00 56.88 110 MET A N 1
ATOM 860 C CA . MET A 1 110 ? -17.156 1.088 32.995 1.00 56.88 110 MET A CA 1
ATOM 861 C C . MET A 1 110 ? -16.244 -0.152 32.973 1.00 56.88 110 MET A C 1
ATOM 863 O O . MET A 1 110 ? -15.589 -0.439 31.977 1.00 56.88 110 MET A O 1
ATOM 867 N N . LYS A 1 111 ? -16.195 -0.926 34.065 1.00 58.09 111 LYS A N 1
ATOM 868 C CA . LYS A 1 111 ? -15.379 -2.152 34.140 1.00 58.09 111 LYS A CA 1
ATOM 869 C C . LYS A 1 111 ? -15.949 -3.305 33.306 1.00 58.09 111 LYS A C 1
ATOM 871 O O . LYS A 1 111 ? -15.179 -4.119 32.791 1.00 58.09 111 LYS A O 1
ATOM 876 N N . GLN A 1 112 ? -17.272 -3.387 33.167 1.00 62.44 112 GLN A N 1
ATOM 877 C CA . GLN A 1 112 ? -17.918 -4.415 32.351 1.00 62.44 112 GLN A CA 1
ATOM 878 C C . GLN A 1 112 ? -17.730 -4.112 30.861 1.00 62.44 112 GLN A C 1
ATOM 880 O O . GLN A 1 112 ? -17.343 -5.001 30.106 1.00 62.44 112 GLN A O 1
ATOM 885 N N . THR A 1 113 ? -17.861 -2.847 30.448 1.00 65.56 113 THR A N 1
ATOM 886 C CA . THR A 1 113 ? -17.632 -2.425 29.055 1.00 65.56 113 THR A CA 1
ATOM 887 C C . THR A 1 113 ? -16.203 -2.684 28.576 1.00 65.56 113 THR A C 1
ATOM 889 O O . THR A 1 113 ? -16.025 -3.196 27.472 1.00 65.56 113 THR A O 1
ATOM 892 N N . THR A 1 114 ? -15.178 -2.433 29.400 1.00 64.81 114 THR A N 1
ATOM 893 C CA . THR A 1 114 ? -13.776 -2.741 29.042 1.00 64.81 114 THR A CA 1
ATOM 894 C C . THR A 1 114 ? -13.519 -4.249 28.900 1.00 64.81 114 THR A C 1
ATOM 896 O O . THR A 1 114 ? -12.718 -4.691 28.068 1.00 64.81 114 THR A O 1
ATOM 899 N N . THR A 1 115 ? -14.198 -5.066 29.708 1.00 66.00 115 THR A N 1
ATOM 900 C CA . THR A 1 115 ? -14.058 -6.528 29.661 1.00 66.00 115 THR A CA 1
ATOM 901 C C . THR A 1 115 ? -14.733 -7.102 28.415 1.00 66.00 115 THR A C 1
ATOM 903 O O . THR A 1 115 ? -14.135 -7.919 27.716 1.00 66.00 115 THR A O 1
ATOM 906 N N . GLU A 1 116 ? -15.937 -6.630 28.082 1.00 69.94 116 GLU A N 1
ATOM 907 C CA . GLU A 1 116 ? -16.658 -7.056 26.877 1.00 69.94 116 GLU A CA 1
ATOM 908 C C . GLU A 1 116 ? -15.974 -6.585 25.588 1.00 69.94 116 GLU A C 1
ATOM 910 O O . GLU A 1 116 ? -15.824 -7.365 24.646 1.00 69.94 116 GLU A O 1
ATOM 915 N N . SER A 1 117 ? -15.450 -5.356 25.547 1.00 73.12 117 SER A N 1
ATOM 916 C CA . SER A 1 117 ? -14.729 -4.851 24.369 1.00 73.12 117 SER A CA 1
ATOM 917 C C . SER A 1 117 ? -13.434 -5.620 24.081 1.00 73.12 117 SER A C 1
ATOM 919 O O . SER A 1 117 ? -12.998 -5.713 22.932 1.00 73.12 117 SER A O 1
ATOM 921 N N . SER A 1 118 ? -12.840 -6.247 25.098 1.00 69.62 118 SER A N 1
ATOM 922 C CA . SER A 1 118 ? -11.665 -7.112 24.945 1.00 69.62 118 SER A CA 1
ATOM 923 C C . SER A 1 118 ? -11.977 -8.448 24.257 1.00 69.62 118 SER A C 1
ATOM 925 O O . SER A 1 118 ? -11.074 -9.052 23.679 1.00 69.62 118 SER A O 1
ATOM 927 N N . LYS A 1 119 ? -13.242 -8.892 24.258 1.00 72.62 119 LYS A N 1
ATOM 928 C CA . LYS A 1 119 ? -13.689 -10.134 23.602 1.00 72.62 119 LYS A CA 1
ATOM 929 C C . LYS A 1 119 ? -14.003 -9.953 22.113 1.00 72.62 119 LYS A C 1
ATOM 931 O O . LYS A 1 119 ? -14.047 -10.943 21.383 1.00 72.62 119 LYS A O 1
ATOM 936 N N . LEU A 1 120 ? -14.175 -8.713 21.644 1.00 77.50 120 LEU A N 1
ATOM 937 C CA . LEU A 1 120 ? -14.585 -8.408 20.269 1.00 77.50 120 LEU A CA 1
ATOM 938 C C . LEU A 1 120 ? -13.684 -9.064 19.212 1.00 77.50 120 LEU A C 1
ATOM 940 O O . LEU A 1 120 ? -14.179 -9.578 18.216 1.00 77.50 120 LEU A O 1
ATOM 944 N N . LEU A 1 121 ? -12.364 -9.104 19.423 1.00 73.19 121 LEU A N 1
ATOM 945 C CA . LEU A 1 121 ? -11.450 -9.717 18.453 1.00 73.19 121 LEU A CA 1
ATOM 946 C C . LEU A 1 121 ? -11.710 -11.220 18.258 1.00 73.19 121 LEU A C 1
ATOM 948 O O . LEU A 1 121 ? -11.631 -11.713 17.136 1.00 73.19 121 LEU A O 1
ATOM 952 N N . LEU A 1 122 ? -12.057 -11.942 19.325 1.00 71.94 122 LEU A N 1
ATOM 953 C CA . LEU A 1 122 ? -12.456 -13.348 19.214 1.00 71.94 122 LEU A CA 1
ATOM 954 C C . LEU A 1 122 ? -13.802 -13.471 18.498 1.00 71.94 122 LEU A C 1
ATOM 956 O O . LEU A 1 122 ? -13.958 -14.263 17.569 1.00 71.94 122 LEU A O 1
ATOM 960 N N . GLN A 1 123 ? -14.753 -12.609 18.856 1.00 77.44 123 GLN A N 1
ATOM 961 C CA . GLN A 1 123 ? -16.065 -12.564 18.211 1.00 77.44 123 GLN A CA 1
ATOM 962 C C . GLN A 1 123 ? -15.965 -12.235 16.715 1.00 77.44 123 GLN A C 1
ATOM 964 O O . GLN A 1 123 ? -16.793 -12.707 15.941 1.00 77.44 123 GLN A O 1
ATOM 969 N N . ALA A 1 124 ? -14.939 -11.494 16.281 1.00 78.38 124 ALA A N 1
ATOM 970 C CA . ALA A 1 124 ? -14.707 -11.218 14.867 1.00 78.38 124 ALA A CA 1
ATOM 971 C C . ALA A 1 124 ? -14.360 -12.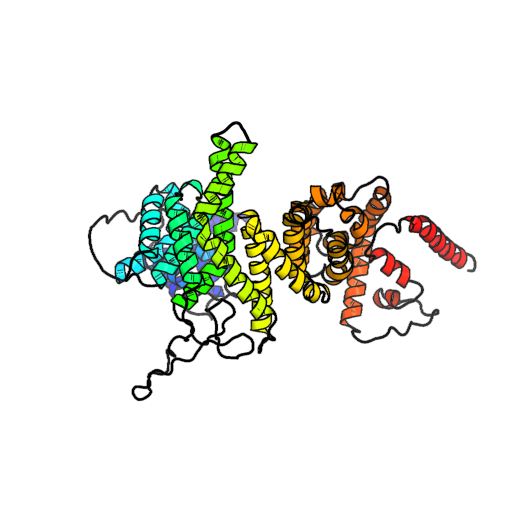462 14.052 1.00 78.38 124 ALA A C 1
ATOM 973 O O . ALA A 1 124 ? -14.652 -12.510 12.861 1.00 78.38 124 ALA A O 1
ATOM 974 N N . LEU A 1 125 ? -13.730 -13.450 14.686 1.00 75.44 125 LEU A N 1
ATOM 975 C CA . LEU A 1 125 ? -13.285 -14.674 14.031 1.00 75.44 125 LEU A CA 1
ATOM 976 C C . LEU A 1 125 ? -14.368 -15.759 14.027 1.00 75.44 125 LEU A C 1
ATOM 978 O O . LEU A 1 125 ? -14.399 -16.569 13.108 1.00 75.44 125 LEU A O 1
ATOM 982 N N . GLN A 1 126 ? -15.234 -15.789 15.045 1.00 73.44 126 GLN A N 1
ATOM 983 C CA . GLN A 1 126 ? -16.129 -16.931 15.311 1.00 73.44 126 GLN A CA 1
ATOM 984 C C . GLN A 1 126 ? -17.593 -16.562 15.480 1.00 73.44 126 GLN A C 1
ATOM 986 O O . GLN A 1 126 ? -18.463 -17.431 15.437 1.00 73.44 126 GLN A O 1
ATOM 991 N N . GLY A 1 127 ? -17.904 -15.278 15.647 1.00 72.88 127 GLY A N 1
ATOM 992 C CA . GLY A 1 127 ? -19.268 -14.830 15.906 1.00 72.88 127 GLY A CA 1
ATOM 993 C C . GLY A 1 127 ? -20.249 -15.221 14.801 1.00 72.88 127 GLY A C 1
ATOM 994 O O . GLY A 1 127 ? -21.449 -15.302 15.063 1.00 72.88 127 GLY A O 1
ATOM 995 N N . LYS A 1 128 ? -19.759 -15.479 13.578 1.00 79.12 128 LYS A N 1
ATOM 996 C CA . LYS A 1 128 ? -20.575 -15.987 12.470 1.00 79.12 128 LYS A CA 1
ATOM 997 C C . LYS A 1 128 ? -21.039 -17.427 12.707 1.00 79.12 128 LYS A C 1
ATOM 999 O O . LYS A 1 128 ? -22.220 -17.698 12.526 1.00 79.12 128 LYS A O 1
ATOM 1004 N N . GLU A 1 129 ? -20.144 -18.325 13.113 1.00 76.44 129 GLU A N 1
ATOM 1005 C CA . GLU A 1 129 ? -20.481 -19.730 13.398 1.00 76.44 129 GLU A CA 1
ATOM 1006 C C . GLU A 1 129 ? -21.362 -19.850 14.644 1.00 76.44 129 GLU A C 1
ATOM 1008 O O . GLU A 1 129 ? -22.290 -20.652 14.679 1.00 76.44 129 GLU A O 1
ATOM 1013 N N . LEU A 1 130 ? -21.130 -18.979 15.629 1.00 73.31 130 LEU A N 1
ATOM 1014 C CA . LEU A 1 130 ? -21.895 -18.923 16.877 1.00 73.31 130 LEU A CA 1
ATOM 1015 C C . LEU A 1 130 ? -23.219 -18.149 16.761 1.00 73.31 130 LEU A C 1
ATOM 1017 O O . LEU A 1 130 ? -23.943 -18.026 17.746 1.00 73.31 130 LEU A O 1
ATOM 1021 N N . GLY A 1 131 ? -23.530 -17.565 15.598 1.00 79.25 131 GLY A N 1
ATOM 1022 C CA . GLY A 1 131 ? -24.764 -16.802 15.374 1.00 79.25 131 GLY A CA 1
ATOM 1023 C C . GLY A 1 131 ? -24.912 -15.526 16.220 1.00 79.25 131 GLY A C 1
ATOM 1024 O O . GLY A 1 131 ? -25.986 -14.929 16.244 1.00 79.25 131 GLY A O 1
ATOM 1025 N N . CYS A 1 132 ? -23.858 -15.077 16.907 1.00 79.62 132 CYS A N 1
ATOM 1026 C CA . CYS A 1 132 ? -23.899 -13.939 17.830 1.00 79.62 132 CYS A CA 1
ATOM 1027 C C . CYS A 1 132 ? -23.341 -12.638 17.226 1.00 79.62 132 CYS A C 1
ATOM 1029 O O . CYS A 1 132 ? -23.325 -11.598 17.889 1.00 79.62 132 CYS A O 1
ATOM 1031 N N . LEU A 1 133 ? -22.873 -12.673 15.975 1.00 83.88 133 LEU A N 1
ATOM 1032 C CA . LEU A 1 133 ? -22.187 -11.549 15.340 1.00 83.88 133 LEU A CA 1
ATOM 1033 C C . LEU A 1 133 ? -23.060 -10.293 15.201 1.00 83.88 133 LEU A C 1
ATOM 1035 O O . LEU A 1 133 ? -22.582 -9.195 15.467 1.00 83.88 133 LEU A O 1
ATOM 1039 N N . SER A 1 134 ? -24.339 -10.436 14.849 1.00 85.81 134 SER A N 1
ATOM 1040 C CA . SER A 1 134 ? -25.260 -9.301 14.674 1.00 85.81 134 SER A CA 1
ATOM 1041 C C . SER A 1 134 ? -25.444 -8.481 15.957 1.00 85.81 134 SER A C 1
ATOM 1043 O O . SER A 1 134 ? -25.434 -7.250 15.913 1.00 85.81 134 SER A O 1
ATOM 1045 N N . LYS A 1 135 ? -25.536 -9.153 17.113 1.00 85.69 135 LYS A N 1
ATOM 1046 C CA . LYS A 1 135 ? -25.632 -8.520 18.438 1.00 85.69 135 LYS A CA 1
ATOM 1047 C C . LYS A 1 135 ? -24.380 -7.699 18.753 1.00 85.69 135 LYS A C 1
ATOM 1049 O O . LYS A 1 135 ? -24.485 -6.532 19.121 1.00 85.69 135 LYS A O 1
ATOM 1054 N N . HIS A 1 136 ? -23.199 -8.293 18.585 1.00 86.06 136 HIS A N 1
ATOM 1055 C CA . HIS A 1 136 ? -21.926 -7.627 18.880 1.00 86.06 136 HIS A CA 1
ATOM 1056 C C . HIS A 1 136 ? -21.611 -6.507 17.888 1.00 86.06 136 HIS A C 1
ATOM 1058 O O . HIS A 1 136 ? -21.042 -5.488 18.267 1.00 86.06 136 HIS A O 1
ATOM 1064 N N . LEU A 1 137 ? -22.050 -6.653 16.638 1.00 89.62 137 LEU A N 1
ATOM 1065 C CA . LEU A 1 137 ? -21.983 -5.613 15.620 1.00 89.62 137 LEU A CA 1
ATOM 1066 C C . LEU A 1 137 ? -22.795 -4.377 16.018 1.00 89.62 137 LEU A C 1
ATOM 1068 O O . LEU A 1 137 ? -22.255 -3.273 16.030 1.00 89.62 137 LEU A O 1
ATOM 1072 N N . ALA A 1 138 ? -24.056 -4.564 16.413 1.00 89.06 138 ALA A N 1
ATOM 1073 C CA . ALA A 1 138 ? -24.892 -3.473 16.905 1.00 89.06 138 ALA A CA 1
ATOM 1074 C C . ALA A 1 138 ? -24.294 -2.815 18.162 1.00 89.06 138 ALA A C 1
ATOM 1076 O O . ALA A 1 138 ? -24.255 -1.589 18.257 1.00 89.06 138 ALA A O 1
ATOM 1077 N N . GLN A 1 139 ? -23.764 -3.619 19.091 1.00 89.62 139 GLN A N 1
ATOM 1078 C CA . GLN A 1 139 ? -23.121 -3.115 20.305 1.00 89.62 139 GLN A CA 1
ATOM 1079 C C . GLN A 1 139 ? -21.861 -2.292 20.006 1.00 89.62 139 GLN A C 1
ATOM 1081 O O . GLN A 1 139 ? -21.679 -1.221 20.582 1.00 89.62 139 GLN A O 1
ATOM 1086 N N . ALA A 1 140 ? -21.007 -2.759 19.092 1.00 91.50 140 ALA A N 1
ATOM 1087 C CA . ALA A 1 140 ? -19.795 -2.049 18.699 1.00 91.50 140 ALA A CA 1
ATOM 1088 C C . ALA A 1 140 ? -20.121 -0.705 18.031 1.00 91.50 140 ALA A C 1
ATOM 1090 O O . ALA A 1 140 ? -19.502 0.301 18.367 1.00 91.50 140 ALA A O 1
ATOM 1091 N N . VAL A 1 141 ? -21.125 -0.661 17.147 1.00 93.25 141 VAL A N 1
ATOM 1092 C CA . VAL A 1 141 ? -21.596 0.599 16.544 1.00 93.25 141 VAL A CA 1
ATOM 1093 C C . VAL A 1 141 ? -22.150 1.545 17.610 1.00 93.25 141 VAL A C 1
ATOM 1095 O O . VAL A 1 141 ? -21.819 2.725 17.603 1.00 93.25 141 VAL A O 1
ATOM 1098 N N . CYS A 1 142 ? -22.918 1.032 18.574 1.00 92.25 142 CYS A N 1
ATOM 1099 C CA . CYS A 1 142 ? -23.417 1.828 19.695 1.00 92.25 142 CYS A CA 1
ATOM 1100 C C . CYS A 1 142 ? -22.271 2.439 20.522 1.00 92.25 142 CYS A C 1
ATOM 1102 O O . CYS A 1 142 ? -22.307 3.625 20.851 1.00 92.25 142 CYS A O 1
ATOM 1104 N N . TRP A 1 143 ? -21.220 1.668 20.817 1.00 92.25 143 TRP A N 1
ATOM 1105 C CA . TRP A 1 143 ? -20.052 2.168 21.547 1.00 92.25 143 TRP A CA 1
ATOM 1106 C C . TRP A 1 143 ? -19.286 3.263 20.806 1.00 92.25 143 TRP A C 1
ATOM 1108 O O . TRP A 1 143 ? -18.740 4.146 21.463 1.00 92.25 143 TRP A O 1
ATOM 1118 N N . LEU A 1 144 ? -19.268 3.246 19.470 1.00 90.75 144 LEU A N 1
ATOM 1119 C CA . LEU A 1 144 ? -18.641 4.308 18.678 1.00 90.75 144 LEU A CA 1
ATOM 1120 C C . LEU A 1 144 ? -19.333 5.662 18.837 1.00 90.75 144 LEU A C 1
ATOM 1122 O O . LEU A 1 144 ? -18.656 6.686 18.861 1.00 90.75 144 LEU A O 1
ATOM 1126 N N . THR A 1 145 ? -20.664 5.666 18.904 1.00 86.56 145 THR A N 1
ATOM 1127 C CA . THR A 1 145 ? -21.472 6.893 18.854 1.00 86.56 145 THR A CA 1
ATOM 1128 C C . THR A 1 145 ? -21.922 7.392 20.220 1.00 86.56 145 THR A C 1
ATOM 1130 O O . THR A 1 145 ? -22.402 8.515 20.331 1.00 86.56 145 THR A O 1
ATOM 1133 N N . SER A 1 146 ? -21.832 6.556 21.255 1.00 87.88 146 SER A N 1
ATOM 1134 C CA . SER A 1 146 ? -22.346 6.893 22.582 1.00 87.88 146 SER A CA 1
ATOM 1135 C C . SER A 1 146 ? -21.425 7.861 23.320 1.00 87.88 146 SER A C 1
ATOM 1137 O O . SER A 1 146 ? -20.231 7.603 23.497 1.00 87.88 146 SER A O 1
ATOM 1139 N N . GLU A 1 147 ? -22.003 8.956 23.813 1.00 78.81 147 GLU A N 1
ATOM 1140 C CA . GLU A 1 147 ? -21.311 9.889 24.700 1.00 78.81 147 GLU A CA 1
ATOM 1141 C C . GLU A 1 147 ? -20.961 9.205 26.032 1.00 78.81 147 GLU A C 1
ATOM 1143 O O . GLU A 1 147 ? -21.758 8.463 26.604 1.00 78.81 147 GLU A O 1
ATOM 1148 N N . GLY A 1 148 ? -19.747 9.446 26.533 1.00 77.94 148 GLY A N 1
ATOM 1149 C CA . GLY A 1 148 ? -19.279 8.898 27.809 1.00 77.94 148 GLY A CA 1
ATOM 1150 C C . GLY A 1 148 ? -18.629 7.515 27.735 1.00 77.94 148 GLY A C 1
ATOM 1151 O O . GLY A 1 148 ? -18.098 7.069 28.748 1.00 77.94 148 GLY A O 1
ATOM 1152 N N . VAL A 1 149 ? -18.602 6.856 26.570 1.00 84.88 149 VAL A N 1
ATOM 1153 C CA . VAL A 1 149 ? -17.796 5.639 26.366 1.00 84.88 149 VAL A CA 1
ATOM 1154 C C . VAL A 1 149 ? -16.318 6.009 26.302 1.00 84.88 149 VAL A C 1
ATOM 1156 O O . VAL A 1 149 ? -15.931 6.994 25.673 1.00 84.88 149 VAL A O 1
ATOM 1159 N N . ASP A 1 150 ? -15.479 5.214 26.961 1.00 85.69 150 ASP A N 1
ATOM 1160 C CA . ASP A 1 150 ? -14.045 5.445 26.953 1.00 85.69 150 ASP A CA 1
ATOM 1161 C C . ASP A 1 150 ? -13.457 5.238 25.539 1.00 85.69 150 ASP A C 1
ATOM 1163 O O . ASP A 1 150 ? -13.897 4.394 24.750 1.00 85.69 150 ASP A O 1
ATOM 1167 N N . LEU A 1 151 ? -12.435 6.024 25.204 1.00 85.19 151 LEU A N 1
ATOM 1168 C CA . LEU A 1 151 ? -11.842 6.020 23.865 1.00 85.19 151 LEU A CA 1
ATOM 1169 C C . LEU A 1 151 ? -11.061 4.719 23.551 1.00 85.19 151 LEU A C 1
ATOM 1171 O O . LEU A 1 151 ? -10.825 4.417 22.381 1.00 85.19 151 LEU A O 1
ATOM 1175 N N . ASP A 1 152 ? -10.685 3.919 24.560 1.00 82.44 152 ASP A N 1
ATOM 1176 C CA . ASP A 1 152 ? -10.052 2.600 24.374 1.00 82.44 152 ASP A CA 1
ATOM 1177 C C . ASP A 1 152 ? -11.071 1.579 23.849 1.00 82.44 152 ASP A C 1
ATOM 1179 O O . ASP A 1 152 ? -10.809 0.850 22.889 1.00 82.44 152 ASP A O 1
ATOM 1183 N N . THR A 1 153 ? -12.270 1.589 24.426 1.00 86.62 153 THR A N 1
ATOM 1184 C CA . THR A 1 153 ? -13.433 0.810 24.009 1.00 86.62 153 THR A CA 1
ATOM 1185 C C . THR A 1 153 ? -13.864 1.216 22.604 1.00 86.62 153 THR A C 1
ATOM 1187 O O . THR A 1 153 ? -14.052 0.336 21.762 1.00 86.62 153 THR A O 1
ATOM 1190 N N . GLN A 1 154 ? -13.925 2.519 22.297 1.00 91.00 154 GLN A N 1
ATOM 1191 C CA . GLN A 1 154 ? -14.190 2.990 20.929 1.00 91.00 154 GLN A CA 1
ATOM 1192 C C . GLN A 1 154 ? -13.149 2.472 19.932 1.00 91.00 154 GLN A C 1
ATOM 1194 O O . GLN A 1 154 ? -13.504 2.006 18.850 1.00 91.00 154 GLN A O 1
ATOM 1199 N N . ARG A 1 155 ? -11.863 2.476 20.304 1.00 88.38 155 ARG A N 1
ATOM 1200 C CA . ARG A 1 155 ? -10.788 1.945 19.459 1.00 88.38 155 ARG A CA 1
ATOM 1201 C C . ARG A 1 155 ? -10.952 0.447 19.186 1.00 88.38 155 ARG A C 1
ATOM 1203 O O . ARG A 1 155 ? -10.803 0.014 18.044 1.00 88.38 155 ARG A O 1
ATOM 1210 N N . ARG A 1 156 ? -11.262 -0.353 20.212 1.00 86.44 156 ARG A N 1
ATOM 1211 C CA . ARG A 1 156 ? -11.504 -1.804 20.068 1.00 86.44 156 ARG A CA 1
ATOM 1212 C C . ARG A 1 156 ? -12.735 -2.086 19.212 1.00 86.44 156 ARG A C 1
ATOM 1214 O O . ARG A 1 156 ? -12.675 -2.947 18.336 1.00 86.44 156 ARG A O 1
ATOM 1221 N N . ALA A 1 157 ? -13.815 -1.335 19.426 1.00 91.69 157 ALA A N 1
ATOM 1222 C CA . ALA A 1 157 ? -15.027 -1.401 18.617 1.00 91.69 157 ALA A CA 1
ATOM 1223 C C . ALA A 1 157 ? -14.736 -1.069 17.149 1.00 91.69 157 ALA A C 1
ATOM 1225 O O . ALA A 1 157 ? -15.139 -1.813 16.259 1.00 91.69 157 ALA A O 1
ATOM 1226 N N . PHE A 1 158 ? -13.970 -0.011 16.886 1.00 92.88 158 PHE A N 1
ATOM 1227 C CA . PHE A 1 158 ? -13.591 0.366 15.529 1.00 92.88 158 PHE A CA 1
ATOM 1228 C C . PHE A 1 158 ? -12.772 -0.728 14.832 1.00 92.88 158 PHE A C 1
ATOM 1230 O O . PHE A 1 158 ? -13.114 -1.151 13.728 1.00 92.88 158 PHE A O 1
ATOM 1237 N N . PHE A 1 159 ? -11.744 -1.259 15.501 1.00 90.62 159 PHE A N 1
ATOM 1238 C CA . PHE A 1 159 ? -10.940 -2.359 14.964 1.00 90.62 159 PHE A CA 1
ATOM 1239 C C . PHE A 1 159 ? -11.782 -3.605 14.656 1.00 90.62 159 PHE A C 1
ATOM 1241 O O . PHE A 1 159 ? -11.613 -4.243 13.613 1.00 90.62 159 PHE A O 1
ATOM 1248 N N . PHE A 1 160 ? -12.719 -3.939 15.545 1.00 90.88 160 PHE A N 1
ATOM 1249 C CA . PHE A 1 160 ? -13.677 -5.015 15.331 1.00 90.88 160 PHE A CA 1
ATOM 1250 C C . PHE A 1 160 ? -14.516 -4.785 14.072 1.00 90.88 160 PHE A C 1
ATOM 1252 O O . PHE A 1 160 ? -14.601 -5.673 13.231 1.00 90.88 160 PHE A O 1
ATOM 1259 N N . LEU A 1 161 ? -15.070 -3.587 13.890 1.00 93.38 161 LEU A N 1
ATOM 1260 C CA . LEU A 1 161 ? -15.923 -3.256 12.747 1.00 93.38 161 LEU A CA 1
ATOM 1261 C C . LEU A 1 161 ? -15.175 -3.339 11.414 1.00 93.38 161 LEU A C 1
ATOM 1263 O O . LEU A 1 161 ? -15.679 -3.937 10.461 1.00 93.38 161 LEU A O 1
ATOM 1267 N N . VAL A 1 162 ? -13.943 -2.828 11.365 1.00 92.56 162 VAL A N 1
ATOM 1268 C CA . VAL A 1 162 ? -13.071 -2.981 10.193 1.00 92.56 162 VAL A CA 1
ATOM 1269 C C . VAL A 1 162 ? -12.774 -4.463 9.938 1.00 92.56 162 VAL A C 1
ATOM 1271 O O . VAL A 1 162 ? -12.870 -4.925 8.800 1.00 92.56 162 VAL A O 1
ATOM 1274 N N . SER A 1 163 ? -12.504 -5.247 10.983 1.00 90.25 163 SER A N 1
ATOM 1275 C CA . SER A 1 163 ? -12.253 -6.690 10.860 1.00 90.25 163 SER A CA 1
ATOM 1276 C C . SER A 1 163 ? -13.472 -7.456 10.334 1.00 90.25 163 SER A C 1
ATOM 1278 O O . SER A 1 163 ? -13.332 -8.301 9.451 1.00 90.25 163 SER A O 1
ATOM 1280 N N . ILE A 1 164 ? -14.679 -7.133 10.807 1.00 90.75 164 ILE A N 1
ATOM 1281 C CA . ILE A 1 164 ? -15.931 -7.720 10.312 1.00 90.75 164 ILE A CA 1
ATOM 1282 C C . ILE A 1 164 ? -16.183 -7.342 8.855 1.00 90.75 164 ILE A C 1
ATOM 1284 O O . ILE A 1 164 ? -16.601 -8.202 8.081 1.00 90.75 164 ILE A O 1
ATOM 1288 N N . SER A 1 165 ? -15.883 -6.102 8.454 1.00 89.94 165 SER A N 1
ATOM 1289 C CA . SER A 1 165 ? -16.017 -5.686 7.051 1.00 89.94 165 SER A CA 1
ATOM 1290 C C . SER A 1 165 ? -15.145 -6.524 6.107 1.00 89.94 165 SER A C 1
ATOM 1292 O O . SER A 1 165 ? -15.551 -6.793 4.979 1.00 89.94 165 SER A O 1
ATOM 1294 N N . LEU A 1 166 ? -13.992 -7.001 6.592 1.00 87.38 166 LEU A N 1
ATOM 1295 C CA . LEU A 1 166 ? -13.077 -7.867 5.853 1.00 87.38 166 LEU A CA 1
ATOM 1296 C C . LEU A 1 166 ? -13.503 -9.343 5.876 1.00 87.38 166 LEU A C 1
ATOM 1298 O O . LEU A 1 166 ? -13.510 -9.999 4.840 1.00 87.38 166 LEU A O 1
ATOM 1302 N N . LEU A 1 167 ? -13.822 -9.886 7.052 1.00 85.81 167 LEU A N 1
ATOM 1303 C CA . LEU A 1 167 ? -14.051 -11.327 7.231 1.00 85.81 167 LEU A CA 1
ATOM 1304 C C . LEU A 1 167 ? -15.490 -11.751 6.919 1.00 85.81 167 LEU A C 1
ATOM 1306 O O . LEU A 1 167 ? -15.743 -12.862 6.449 1.00 85.81 167 LEU A O 1
ATOM 1310 N N . HIS A 1 168 ? -16.452 -10.883 7.218 1.00 85.38 168 HIS A N 1
ATOM 1311 C CA . HIS A 1 168 ? -17.878 -11.192 7.236 1.00 85.38 168 HIS A CA 1
ATOM 1312 C C . HIS A 1 168 ? -18.699 -10.056 6.614 1.00 85.38 168 HIS A C 1
ATOM 1314 O O . HIS A 1 168 ? -19.767 -9.712 7.121 1.00 85.38 168 HIS A O 1
ATOM 1320 N N . SER A 1 169 ? -18.225 -9.511 5.486 1.00 83.06 169 SER A N 1
ATOM 1321 C CA . SER A 1 169 ? -18.803 -8.346 4.797 1.00 83.06 169 SER A CA 1
ATOM 1322 C C . SER A 1 169 ? -20.335 -8.387 4.705 1.00 83.06 169 SER A C 1
ATOM 1324 O O . SER A 1 169 ? -20.985 -7.401 5.044 1.00 83.06 169 SER A O 1
ATOM 1326 N N . SER A 1 170 ? -20.931 -9.539 4.365 1.00 81.94 170 SER A N 1
ATOM 1327 C CA . SER A 1 170 ? -22.392 -9.766 4.296 1.00 81.94 170 SER A CA 1
ATOM 1328 C C . SER A 1 170 ? -23.199 -9.281 5.514 1.00 81.94 170 SER A C 1
ATOM 1330 O O . SER A 1 170 ? -24.350 -8.895 5.356 1.00 81.94 170 SER A O 1
ATOM 1332 N N . GLN A 1 171 ? -22.605 -9.239 6.709 1.00 84.12 171 GLN A N 1
ATOM 1333 C CA . GLN A 1 171 ? -23.303 -8.942 7.965 1.00 84.12 171 GLN A CA 1
ATOM 1334 C C . GLN A 1 171 ? -23.420 -7.443 8.277 1.00 84.12 171 GLN A C 1
ATOM 1336 O O . GLN A 1 171 ? -24.243 -7.064 9.103 1.00 84.12 171 GLN A O 1
ATOM 1341 N N . VAL A 1 172 ? -22.613 -6.589 7.637 1.00 86.69 172 VAL A N 1
ATOM 1342 C CA . VAL A 1 172 ? -22.597 -5.141 7.914 1.00 86.69 172 VAL A CA 1
ATOM 1343 C C . VAL A 1 172 ? -23.679 -4.426 7.110 1.00 86.69 172 VAL A C 1
ATOM 1345 O O . VAL A 1 172 ? -23.647 -4.462 5.879 1.00 86.69 172 VAL A O 1
ATOM 1348 N N . SER A 1 173 ? -24.635 -3.773 7.771 1.00 88.50 173 SER A N 1
ATOM 1349 C CA . SER A 1 173 ? -25.698 -3.036 7.075 1.00 88.50 173 SER A CA 1
ATOM 1350 C C . SER A 1 173 ? -25.213 -1.683 6.541 1.00 88.50 173 SER A C 1
ATOM 1352 O O . SER A 1 173 ? -24.252 -1.103 7.048 1.00 88.50 173 SER A O 1
ATOM 1354 N N . THR A 1 174 ? -25.904 -1.146 5.535 1.00 87.69 174 THR A N 1
ATOM 1355 C CA . THR A 1 174 ? -25.596 0.169 4.948 1.00 87.69 174 THR A CA 1
ATOM 1356 C C . THR A 1 174 ? -25.662 1.307 5.970 1.00 87.69 174 THR A C 1
ATOM 1358 O O . THR A 1 174 ? -24.808 2.193 5.959 1.00 87.69 174 THR A O 1
ATOM 1361 N N . ASP A 1 175 ? -26.624 1.263 6.895 1.00 89.62 175 ASP A N 1
ATOM 1362 C CA . ASP A 1 175 ? -26.748 2.271 7.953 1.00 89.62 175 ASP A CA 1
ATOM 1363 C C . ASP A 1 175 ? -25.557 2.225 8.911 1.00 89.62 175 ASP A C 1
ATOM 1365 O O . ASP A 1 175 ? -24.982 3.263 9.235 1.00 89.62 175 ASP A O 1
ATOM 1369 N N . GLN A 1 176 ? -25.120 1.021 9.299 1.00 91.81 176 GLN A N 1
ATOM 1370 C CA . GLN A 1 176 ? -23.930 0.845 10.135 1.00 91.81 176 GLN A CA 1
ATOM 1371 C C . GLN A 1 176 ? -22.681 1.367 9.427 1.00 91.81 176 GLN A C 1
ATOM 1373 O O . GLN A 1 176 ? -21.872 2.055 10.044 1.00 91.81 176 GLN A O 1
ATOM 1378 N N . VAL A 1 177 ? -22.539 1.090 8.126 1.00 92.31 177 VAL A N 1
ATOM 1379 C CA . VAL A 1 177 ? -21.432 1.626 7.329 1.00 92.31 177 VAL A CA 1
ATOM 1380 C C . VAL A 1 177 ? -21.415 3.150 7.375 1.00 92.31 177 VAL A C 1
ATOM 1382 O O . VAL A 1 177 ? -20.355 3.740 7.591 1.00 92.31 177 VAL A O 1
ATOM 1385 N N . LYS A 1 178 ? -22.571 3.787 7.168 1.00 92.75 178 LYS A N 1
ATOM 1386 C CA . LYS A 1 178 ? -22.684 5.243 7.183 1.00 92.75 178 LYS A CA 1
ATOM 1387 C C . LYS A 1 178 ? -22.301 5.809 8.550 1.00 92.75 178 LYS A C 1
ATOM 1389 O O . LYS A 1 178 ? -21.438 6.675 8.617 1.00 92.75 178 LYS A O 1
ATOM 1394 N N . THR A 1 179 ? -22.848 5.258 9.634 1.00 94.25 179 THR A N 1
ATOM 1395 C CA . THR A 1 179 ? -22.524 5.686 11.005 1.00 94.25 179 THR A CA 1
ATOM 1396 C C . THR A 1 179 ? -21.029 5.589 11.306 1.00 94.25 179 THR A C 1
ATOM 1398 O O . THR A 1 179 ? -20.443 6.531 11.835 1.00 94.25 179 THR A O 1
ATOM 1401 N N . VAL A 1 180 ? -20.390 4.473 10.943 1.00 95.06 180 VAL A N 1
ATOM 1402 C CA . VAL A 1 180 ? -18.943 4.302 11.133 1.00 95.06 180 VAL A CA 1
ATOM 1403 C C . VAL A 1 180 ? -18.163 5.307 10.284 1.00 95.06 180 VAL A C 1
ATOM 1405 O O . VAL A 1 180 ? -17.201 5.897 10.768 1.00 95.06 180 VAL A O 1
ATOM 1408 N N . SER A 1 181 ? -18.592 5.551 9.045 1.00 95.44 181 SER A N 1
ATOM 1409 C CA . SER A 1 181 ? -17.924 6.484 8.129 1.00 95.44 181 SER A CA 1
ATOM 1410 C C . SER A 1 181 ? -18.022 7.939 8.599 1.00 95.44 181 SER A C 1
ATOM 1412 O O . SER A 1 181 ? -17.030 8.667 8.542 1.00 95.44 181 SER A O 1
ATOM 1414 N N . ASP A 1 182 ? -19.173 8.343 9.137 1.00 95.00 182 ASP A N 1
ATOM 1415 C CA . ASP A 1 182 ? -19.374 9.657 9.753 1.00 95.00 182 ASP A CA 1
ATOM 1416 C C . ASP A 1 182 ? -18.472 9.822 10.993 1.00 95.00 182 ASP A C 1
ATOM 1418 O O . ASP A 1 182 ? -17.819 10.857 11.168 1.00 95.00 182 ASP A O 1
ATOM 1422 N N . GLN A 1 183 ? -18.350 8.774 11.815 1.00 95.12 183 GLN A N 1
ATOM 1423 C CA . GLN A 1 183 ? -17.471 8.785 12.986 1.00 95.12 183 GLN A CA 1
ATOM 1424 C C . GLN A 1 183 ? -15.987 8.879 12.597 1.00 95.12 183 GLN A C 1
ATOM 1426 O O . GLN A 1 183 ? -15.250 9.690 13.160 1.00 95.12 183 GLN A O 1
ATOM 1431 N N . MET A 1 184 ? -15.551 8.107 11.597 1.00 96.50 184 MET A N 1
ATOM 1432 C CA . MET A 1 184 ? -14.193 8.186 11.045 1.00 96.50 184 MET A CA 1
ATOM 1433 C C . MET A 1 184 ? -13.891 9.588 10.510 1.00 96.50 184 MET A C 1
ATOM 1435 O O . MET A 1 184 ? -12.836 10.151 10.800 1.00 96.50 184 MET A O 1
ATOM 1439 N N . SER A 1 185 ? -14.838 10.181 9.777 1.00 96.56 185 SER A N 1
ATOM 1440 C CA . SER A 1 185 ? -14.732 11.548 9.266 1.00 96.56 185 SER A CA 1
ATOM 1441 C C . SER A 1 185 ? -14.511 12.558 10.398 1.00 96.56 185 SER A C 1
ATOM 1443 O O . SER A 1 185 ? -13.719 13.487 10.248 1.00 96.56 185 SER A O 1
ATOM 1445 N N . SER A 1 186 ? -15.180 12.379 11.541 1.00 95.12 186 SER A N 1
ATOM 1446 C CA . SER A 1 186 ? -14.973 13.218 12.726 1.00 95.12 186 SER A CA 1
ATOM 1447 C C . SER A 1 186 ? -13.583 13.018 13.340 1.00 95.12 186 SER A C 1
ATOM 1449 O O . SER A 1 186 ? -12.865 13.991 13.578 1.00 95.12 186 SER A O 1
ATOM 1451 N N . TRP A 1 187 ? -13.159 11.770 13.553 1.00 95.75 187 TRP A N 1
ATOM 1452 C CA . TRP A 1 187 ? -11.865 11.466 14.175 1.00 95.75 187 TRP A CA 1
ATOM 1453 C C . TRP A 1 187 ? -10.659 11.925 13.356 1.00 95.75 187 TRP A C 1
ATOM 1455 O O . TRP A 1 187 ? -9.659 12.339 13.943 1.00 95.75 187 TRP A O 1
ATOM 1465 N N . LEU A 1 188 ? -10.749 11.908 12.022 1.00 97.38 188 LEU A N 1
ATOM 1466 C CA . LEU A 1 188 ? -9.698 12.438 11.147 1.00 97.38 188 LEU A CA 1
ATOM 1467 C C . LEU A 1 188 ? -9.464 13.942 11.349 1.00 97.38 188 LEU A C 1
ATOM 1469 O O . LEU A 1 188 ? -8.333 14.401 11.215 1.00 97.38 188 LEU A O 1
ATOM 1473 N N . MET A 1 189 ? -10.506 14.702 11.693 1.00 96.44 189 MET A N 1
ATOM 1474 C CA . MET A 1 189 ? -10.444 16.168 11.706 1.00 96.44 189 MET A CA 1
ATOM 1475 C C . MET A 1 189 ? -10.357 16.775 13.110 1.00 96.44 189 MET A C 1
ATOM 1477 O O . MET A 1 189 ? -9.856 17.887 13.255 1.00 96.44 189 MET A O 1
ATOM 1481 N N . ASN A 1 190 ? -10.832 16.067 14.139 1.00 94.31 190 ASN A N 1
ATOM 1482 C CA . ASN A 1 190 ? -11.100 16.648 15.461 1.00 94.31 190 ASN A CA 1
ATOM 1483 C C . ASN A 1 190 ? -10.155 16.164 16.577 1.00 94.31 190 ASN A C 1
ATOM 1485 O O . ASN A 1 190 ? -10.519 16.213 17.751 1.00 94.31 190 ASN A O 1
ATOM 1489 N N . ALA A 1 191 ? -8.953 15.691 16.239 1.00 95.19 191 ALA A N 1
ATOM 1490 C CA . ALA A 1 191 ? -7.956 15.307 17.239 1.00 95.19 191 ALA A CA 1
ATOM 1491 C C . ALA A 1 191 ? -7.180 16.515 17.797 1.00 95.19 191 ALA A C 1
ATOM 1493 O O . ALA A 1 191 ? -6.904 17.497 17.103 1.00 95.19 191 ALA A O 1
ATOM 1494 N N . SER A 1 192 ? -6.823 16.421 19.076 1.00 93.62 192 SER A N 1
ATOM 1495 C CA . SER A 1 192 ? -6.101 17.424 19.852 1.00 93.62 192 SER A CA 1
ATOM 1496 C C . SER A 1 192 ? -4.732 17.739 19.250 1.00 93.62 192 SER A C 1
ATOM 1498 O O . SER A 1 192 ? -3.996 16.851 18.823 1.00 93.62 192 SER A O 1
ATOM 1500 N N . LEU A 1 193 ? -4.336 19.012 19.314 1.00 94.75 193 LEU A N 1
ATOM 1501 C CA . LEU A 1 193 ? -2.972 19.466 19.006 1.00 94.75 193 LEU A CA 1
ATOM 1502 C C . LEU A 1 193 ? -2.076 19.544 20.239 1.00 94.75 193 LEU A C 1
ATOM 1504 O O . LEU A 1 193 ? -0.928 19.968 20.153 1.00 94.75 193 LEU A O 1
ATOM 1508 N N . CYS A 1 194 ? -2.593 19.133 21.386 1.00 92.38 194 CYS A N 1
ATOM 1509 C CA . CYS A 1 194 ? -1.888 19.103 22.649 1.00 92.38 194 CYS A CA 1
ATOM 1510 C C . CYS A 1 194 ? -1.557 17.660 23.014 1.00 92.38 194 CYS A C 1
ATOM 1512 O O . CYS A 1 194 ? -2.418 16.784 22.942 1.00 92.38 194 CYS A O 1
ATOM 1514 N N . GLN A 1 195 ? -0.307 17.418 23.391 1.00 90.00 195 GLN A N 1
ATOM 1515 C CA . GLN A 1 195 ? 0.156 16.112 23.845 1.00 90.00 195 GLN A CA 1
ATOM 1516 C C . GLN A 1 195 ? -0.486 15.741 25.182 1.00 90.00 195 GLN A C 1
ATOM 1518 O O . GLN A 1 195 ? -0.886 16.611 25.962 1.00 90.00 195 GLN A O 1
ATOM 1523 N N . ALA A 1 196 ? -0.539 14.442 25.464 1.00 86.25 196 ALA A N 1
ATOM 1524 C CA . ALA A 1 196 ? -0.971 13.963 26.765 1.00 86.25 196 ALA A CA 1
ATOM 1525 C C . ALA A 1 196 ? 0.022 14.404 27.864 1.00 86.25 196 ALA A C 1
ATOM 1527 O O . ALA A 1 196 ? 1.223 14.540 27.597 1.00 86.25 196 ALA A O 1
ATOM 1528 N N . PRO A 1 197 ? -0.447 14.613 29.108 1.00 80.56 197 PRO A N 1
ATOM 1529 C CA . PRO A 1 197 ? 0.432 14.900 30.234 1.00 80.56 197 PRO A CA 1
ATOM 1530 C C . PRO A 1 197 ? 1.491 13.809 30.409 1.00 80.56 197 PRO A C 1
ATOM 1532 O O . PRO A 1 197 ? 1.218 12.627 30.202 1.00 80.56 197 PRO A O 1
ATOM 1535 N N . ILE A 1 198 ? 2.694 14.200 30.834 1.00 76.75 198 ILE A N 1
ATOM 1536 C CA . ILE A 1 198 ? 3.788 13.257 31.077 1.00 76.75 198 ILE A CA 1
ATOM 1537 C C . ILE A 1 198 ? 3.385 12.337 32.248 1.00 76.75 198 ILE A C 1
ATOM 1539 O O . ILE A 1 198 ? 3.248 12.825 33.375 1.00 76.75 198 ILE A O 1
ATOM 1543 N N . PRO A 1 199 ? 3.256 11.014 32.036 1.00 68.75 199 PRO A N 1
ATOM 1544 C CA . PRO A 1 199 ? 2.730 10.088 33.041 1.00 68.75 199 PRO A CA 1
ATOM 1545 C C . PRO A 1 199 ? 3.607 9.963 34.299 1.00 68.75 199 PRO A C 1
ATOM 1547 O O . PRO A 1 199 ? 3.131 9.505 35.334 1.00 68.75 199 PRO A O 1
ATOM 1550 N N . TYR A 1 200 ? 4.871 10.400 34.241 1.00 67.81 200 TYR A N 1
ATOM 1551 C CA . TYR A 1 200 ? 5.857 10.238 35.318 1.00 67.81 200 TYR A CA 1
ATOM 1552 C C . TYR A 1 200 ? 6.212 11.526 36.077 1.00 67.81 200 TYR A C 1
ATOM 1554 O O . TYR A 1 200 ? 7.024 11.482 37.000 1.00 67.81 200 TYR A O 1
ATOM 1562 N N . THR A 1 201 ? 5.625 12.677 35.733 1.00 62.50 201 THR A N 1
ATOM 1563 C CA . THR A 1 201 ? 5.879 13.939 36.449 1.00 62.50 201 THR A CA 1
ATOM 1564 C C . THR A 1 201 ? 4.592 14.499 37.030 1.00 62.50 201 THR A C 1
ATOM 1566 O O . THR A 1 201 ? 3.955 15.363 36.435 1.00 62.50 201 THR A O 1
ATOM 1569 N N . PHE A 1 202 ? 4.228 14.044 38.228 1.00 57.62 202 PHE A N 1
ATOM 1570 C CA . PHE A 1 202 ? 3.206 14.717 39.022 1.00 57.62 202 PHE A CA 1
ATOM 1571 C C . PHE A 1 202 ? 3.848 15.934 39.692 1.00 57.62 202 PHE A C 1
ATOM 1573 O O . PHE A 1 202 ? 4.614 15.792 40.643 1.00 57.62 202 PHE A O 1
ATOM 1580 N N . ASN A 1 203 ? 3.604 17.133 39.163 1.00 58.59 203 ASN A N 1
ATOM 1581 C CA . ASN A 1 203 ? 4.176 18.359 39.713 1.00 58.59 203 ASN A CA 1
ATOM 1582 C C . ASN A 1 203 ? 3.044 19.277 40.205 1.00 58.59 203 ASN A C 1
ATOM 1584 O O . ASN A 1 203 ? 2.534 20.078 39.425 1.00 58.59 203 ASN A O 1
ATOM 1588 N N . PRO A 1 204 ? 2.641 19.185 41.488 1.00 61.41 204 PRO A N 1
ATOM 1589 C CA . PRO A 1 204 ? 1.415 19.809 42.006 1.00 61.41 204 PRO A CA 1
ATOM 1590 C C . PRO A 1 204 ? 1.438 21.349 42.025 1.00 61.41 204 PRO A C 1
ATOM 1592 O O . PRO A 1 204 ? 0.433 21.975 42.344 1.00 61.41 204 PRO A O 1
ATOM 1595 N N . PHE A 1 205 ? 2.572 21.969 41.679 1.00 59.59 205 PHE A N 1
ATOM 1596 C CA . PHE A 1 205 ? 2.763 23.423 41.659 1.00 59.59 205 PHE A CA 1
ATOM 1597 C C . PHE A 1 205 ? 2.981 24.009 40.256 1.00 59.59 205 PHE A C 1
ATOM 1599 O O . PHE A 1 205 ? 3.108 25.226 40.118 1.00 59.59 205 PHE A O 1
ATOM 1606 N N . LYS A 1 206 ? 3.024 23.181 39.203 1.00 56.53 206 LYS A N 1
ATOM 1607 C CA . LYS A 1 206 ? 3.017 23.672 37.820 1.00 56.53 206 LYS A CA 1
ATOM 1608 C C . LYS A 1 206 ? 1.598 23.562 37.272 1.00 56.53 206 LYS A C 1
ATOM 1610 O O . LYS A 1 206 ? 1.023 22.485 37.274 1.00 56.53 206 LYS A O 1
ATOM 1615 N N . LYS A 1 207 ? 1.059 24.679 36.768 1.00 54.34 207 LYS A N 1
ATOM 1616 C CA . LYS A 1 207 ? -0.083 24.673 35.837 1.00 54.34 207 LYS A CA 1
ATOM 1617 C C . LYS A 1 207 ? 0.236 23.649 34.744 1.00 54.34 207 LYS A C 1
ATOM 1619 O O . LYS A 1 207 ? 1.340 23.750 34.206 1.00 54.34 207 LYS A O 1
ATOM 1624 N N . ASP A 1 208 ? -0.666 22.706 34.459 1.00 55.84 208 ASP A N 1
ATOM 1625 C CA . ASP A 1 208 ? -0.496 21.690 33.409 1.00 55.84 208 ASP A CA 1
ATOM 1626 C C . ASP A 1 208 ? 0.071 22.345 32.145 1.00 55.84 208 ASP A C 1
ATOM 1628 O O . ASP A 1 208 ? -0.616 23.087 31.439 1.00 55.84 208 ASP A O 1
ATOM 1632 N N . GLN A 1 209 ? 1.371 22.157 31.899 1.00 57.97 209 GLN A N 1
ATOM 1633 C CA . GLN A 1 209 ? 2.001 22.664 30.690 1.00 57.97 209 GLN A CA 1
ATOM 1634 C C . GLN A 1 209 ? 1.606 21.704 29.581 1.00 57.97 209 GLN A C 1
ATOM 1636 O O . GLN A 1 209 ? 2.244 20.681 29.360 1.00 57.97 209 GLN A O 1
ATOM 1641 N N . SER A 1 210 ? 0.494 22.024 28.930 1.00 71.25 210 SER A N 1
ATOM 1642 C CA . SER A 1 210 ? 0.060 21.359 27.715 1.00 71.25 210 SER A CA 1
ATOM 1643 C C . SER A 1 210 ? 1.054 21.688 26.604 1.00 71.25 210 SER A C 1
ATOM 1645 O O . SER A 1 210 ? 1.065 22.806 26.086 1.00 71.25 210 SER A O 1
ATOM 1647 N N . TYR A 1 211 ? 1.924 20.738 26.268 1.00 84.75 211 TYR A N 1
ATOM 1648 C CA . TYR A 1 211 ? 2.870 20.908 25.172 1.00 84.75 211 TYR A CA 1
ATOM 1649 C C . TYR A 1 211 ? 2.170 20.610 23.845 1.00 84.75 211 TYR A C 1
ATOM 1651 O O . TYR A 1 211 ? 1.508 19.575 23.734 1.00 84.75 211 TYR A O 1
ATOM 1659 N N . PRO A 1 212 ? 2.295 21.479 22.830 1.00 92.12 212 PRO A N 1
ATOM 1660 C CA . PRO A 1 212 ? 1.745 21.179 21.522 1.00 92.12 212 PRO A CA 1
ATOM 1661 C C . PRO A 1 212 ? 2.469 19.977 20.906 1.00 92.12 212 PRO A C 1
ATOM 1663 O O . PRO A 1 212 ? 3.660 19.749 21.148 1.00 92.12 212 PRO A O 1
ATOM 1666 N N . VAL A 1 213 ? 1.764 19.206 20.087 1.00 94.56 213 VAL A N 1
ATOM 1667 C CA . VAL A 1 213 ? 2.410 18.290 19.147 1.00 94.56 213 VAL A CA 1
ATOM 1668 C C . VAL A 1 213 ? 3.222 19.104 18.148 1.00 94.56 213 VAL A C 1
ATOM 1670 O O . VAL A 1 213 ? 2.949 20.279 17.881 1.00 94.56 213 VAL A O 1
ATOM 1673 N N . THR A 1 214 ? 4.245 18.473 17.601 1.00 94.94 214 THR A N 1
ATOM 1674 C CA . THR A 1 214 ? 5.110 19.096 16.609 1.00 94.94 214 THR A CA 1
ATOM 1675 C C . THR A 1 214 ? 4.893 18.481 15.237 1.00 94.94 214 THR A C 1
ATOM 1677 O O . THR A 1 214 ? 4.263 17.441 15.073 1.00 94.94 214 THR A O 1
ATOM 1680 N N . GLU A 1 215 ? 5.368 19.170 14.223 1.00 95.00 215 GLU A N 1
ATOM 1681 C CA . GLU A 1 215 ? 5.550 18.662 12.877 1.00 95.00 215 GLU A CA 1
ATOM 1682 C C . GLU A 1 215 ? 6.838 17.823 12.829 1.00 95.00 215 GLU A C 1
ATOM 1684 O O . GLU A 1 215 ? 7.660 17.872 13.743 1.00 95.00 215 GLU A O 1
ATOM 1689 N N . VAL A 1 216 ? 7.064 17.092 11.742 1.00 93.38 216 VAL A N 1
ATOM 1690 C CA . VAL A 1 216 ? 8.286 16.282 11.533 1.00 93.38 216 VAL A CA 1
ATOM 1691 C C . VAL A 1 216 ? 9.595 17.095 11.532 1.00 93.38 216 VAL A C 1
ATOM 1693 O O . VAL A 1 216 ? 10.668 16.570 11.831 1.00 93.38 216 VAL A O 1
ATOM 1696 N N . ASP A 1 217 ? 9.524 18.395 11.229 1.00 92.38 217 ASP A N 1
ATOM 1697 C CA . ASP A 1 217 ? 10.642 19.349 11.333 1.00 92.38 217 ASP A CA 1
ATOM 1698 C C . ASP A 1 217 ? 10.774 19.951 12.753 1.00 92.38 217 ASP A C 1
ATOM 1700 O O . ASP A 1 217 ? 11.661 20.756 13.046 1.00 92.38 217 ASP A O 1
ATOM 1704 N N . GLY A 1 218 ? 9.895 19.533 13.664 1.00 91.50 218 GLY A N 1
ATOM 1705 C CA . GLY A 1 218 ? 9.771 19.932 15.056 1.00 91.50 218 GLY A CA 1
ATOM 1706 C C . GLY A 1 218 ? 9.283 21.361 15.296 1.00 91.50 218 GLY A C 1
ATOM 1707 O O . GLY A 1 218 ? 9.473 21.860 16.405 1.00 91.50 218 GLY A O 1
ATOM 1708 N N . ASN A 1 219 ? 8.691 22.022 14.299 1.00 93.06 219 ASN A N 1
ATOM 1709 C CA . ASN A 1 219 ? 7.884 23.218 14.535 1.00 93.06 219 ASN A CA 1
ATOM 1710 C C . ASN A 1 219 ? 6.558 22.829 15.216 1.00 93.06 219 ASN A C 1
ATOM 1712 O O . ASN A 1 219 ? 6.064 21.730 14.974 1.00 93.06 219 ASN A O 1
ATOM 1716 N N . PRO A 1 220 ? 5.951 23.678 16.063 1.00 93.12 220 PRO A N 1
ATOM 1717 C CA . PRO A 1 220 ? 4.629 23.396 16.624 1.00 93.12 220 PRO A CA 1
ATOM 1718 C C . PRO A 1 220 ? 3.574 23.222 15.526 1.00 93.12 220 PRO A C 1
ATOM 1720 O O . PRO A 1 220 ? 3.573 23.975 14.550 1.00 93.12 220 PRO A O 1
ATOM 1723 N N . ALA A 1 221 ? 2.667 22.260 15.695 1.00 93.12 221 ALA A N 1
ATOM 1724 C CA . ALA A 1 221 ? 1.577 22.059 14.749 1.00 93.12 221 ALA A CA 1
ATOM 1725 C C . ALA A 1 221 ? 0.565 23.211 14.812 1.00 93.12 221 ALA A C 1
ATOM 1727 O O . ALA A 1 221 ? 0.142 23.625 15.891 1.00 93.12 221 ALA A O 1
ATOM 1728 N N . THR A 1 222 ? 0.177 23.731 13.647 1.00 88.12 222 THR A N 1
ATOM 1729 C CA . THR A 1 222 ? -0.735 24.886 13.522 1.00 88.12 222 THR A CA 1
ATOM 1730 C C . THR A 1 222 ? -2.062 24.556 12.846 1.00 88.12 222 THR A C 1
ATOM 1732 O O . THR A 1 222 ? -2.982 25.368 12.874 1.00 88.12 222 THR A O 1
ATOM 1735 N N . ASN A 1 223 ? -2.162 23.380 12.232 1.00 92.88 223 ASN A N 1
ATOM 1736 C CA . ASN A 1 223 ? -3.359 22.879 11.559 1.00 92.88 223 ASN A CA 1
ATOM 1737 C C . ASN A 1 223 ? -3.879 21.632 12.295 1.00 92.88 223 ASN A C 1
ATOM 1739 O O . ASN A 1 223 ? -3.281 21.256 13.297 1.00 92.88 223 ASN A O 1
ATOM 1743 N N . PHE A 1 224 ? -4.953 20.992 11.824 1.00 95.81 224 PHE A N 1
ATOM 1744 C CA . PHE A 1 224 ? -5.499 19.783 12.455 1.00 95.81 224 PHE A CA 1
ATOM 1745 C C . PHE A 1 224 ? -4.472 18.639 12.541 1.00 95.81 224 PHE A C 1
ATOM 1747 O O . PHE A 1 224 ? -3.531 18.557 11.743 1.00 95.81 224 PHE A O 1
ATOM 1754 N N . PHE A 1 225 ? -4.660 17.777 13.544 1.00 97.56 225 PHE A N 1
ATOM 1755 C CA . PHE A 1 225 ? -3.754 16.678 13.865 1.00 97.56 225 PHE A CA 1
ATOM 1756 C C . PHE A 1 225 ? -3.787 15.587 12.789 1.00 97.56 225 PHE A C 1
ATOM 1758 O O . PHE A 1 225 ? -4.840 15.237 12.259 1.00 97.56 225 PHE A O 1
ATOM 1765 N N . THR A 1 226 ? -2.624 15.002 12.524 1.00 97.75 226 THR A N 1
ATOM 1766 C CA . THR A 1 226 ? -2.418 13.912 11.570 1.00 97.75 226 THR A CA 1
ATOM 1767 C C . THR A 1 226 ? -1.458 12.863 12.125 1.00 97.75 226 THR A C 1
ATOM 1769 O O . THR A 1 226 ? -0.735 13.107 13.089 1.00 97.75 226 THR A O 1
ATOM 1772 N N . VAL A 1 227 ? -1.367 11.721 11.446 1.00 96.69 227 VAL A N 1
ATOM 1773 C CA . VAL A 1 227 ? -0.434 10.630 11.755 1.00 96.69 227 VAL A CA 1
ATOM 1774 C C . VAL A 1 227 ? 1.044 11.046 11.737 1.00 96.69 227 VAL A C 1
ATOM 1776 O O . VAL A 1 227 ? 1.866 10.390 12.369 1.00 96.69 227 VAL A O 1
ATOM 1779 N N . LEU A 1 228 ? 1.394 12.136 11.042 1.00 96.75 228 LEU A N 1
ATOM 1780 C CA . LEU A 1 228 ? 2.761 12.667 10.979 1.00 96.75 228 LEU A CA 1
ATOM 1781 C C . LEU A 1 228 ? 3.044 13.756 12.022 1.00 96.75 228 LEU A C 1
ATOM 1783 O O . LEU A 1 228 ? 4.150 14.298 12.059 1.00 96.75 228 LEU A O 1
ATOM 1787 N N . ASN A 1 229 ? 2.075 14.096 12.875 1.00 96.06 229 ASN A N 1
ATOM 1788 C CA . ASN A 1 229 ? 2.348 14.953 14.019 1.00 96.06 229 ASN A CA 1
ATOM 1789 C C . ASN A 1 229 ? 3.058 14.165 15.120 1.00 96.06 229 ASN A C 1
ATOM 1791 O O . ASN A 1 229 ? 2.604 13.107 15.539 1.00 96.06 229 ASN A O 1
ATOM 1795 N N . ILE A 1 230 ? 4.164 14.721 15.610 1.00 93.69 230 ILE A N 1
ATOM 1796 C CA . ILE A 1 230 ? 5.064 14.074 16.557 1.00 93.69 230 ILE A CA 1
ATOM 1797 C C . ILE A 1 230 ? 4.769 14.568 17.973 1.00 93.69 230 ILE A C 1
ATOM 1799 O O . ILE A 1 230 ? 4.923 15.757 18.282 1.00 93.69 230 ILE A O 1
ATOM 1803 N N . GLY A 1 231 ? 4.368 13.635 18.836 1.00 90.12 231 GLY A N 1
ATOM 1804 C CA . GLY A 1 231 ? 4.224 13.819 20.278 1.00 90.12 231 GLY A CA 1
ATOM 1805 C C . GLY A 1 231 ? 5.050 12.805 21.074 1.00 90.12 231 GLY A C 1
ATOM 1806 O O . GLY A 1 231 ? 5.308 11.698 20.611 1.00 90.12 231 GLY A O 1
ATOM 1807 N N . GLN A 1 232 ? 5.463 13.178 22.287 1.00 87.62 232 GLN A N 1
ATOM 1808 C CA . GLN A 1 232 ? 6.081 12.255 23.246 1.00 87.62 232 GLN A CA 1
ATOM 1809 C C . GLN A 1 232 ? 5.043 11.300 23.841 1.00 87.62 232 GLN A C 1
ATOM 1811 O O . GLN A 1 232 ? 5.321 10.120 24.036 1.00 87.62 232 GLN A O 1
ATOM 1816 N N . TYR A 1 233 ? 3.845 11.821 24.112 1.00 88.56 233 TYR A N 1
ATOM 1817 C CA . TYR A 1 233 ? 2.713 11.064 24.626 1.00 88.56 233 TYR A CA 1
ATOM 1818 C C . TYR A 1 233 ? 1.457 11.477 23.866 1.00 88.56 233 TYR A C 1
ATOM 1820 O O . TYR A 1 233 ? 1.108 12.660 23.834 1.00 88.56 233 TYR A O 1
ATOM 1828 N N . TYR A 1 234 ? 0.786 10.502 23.258 1.00 90.75 234 TYR A N 1
ATOM 1829 C CA . TYR A 1 234 ? -0.446 10.744 22.519 1.00 90.75 234 TYR A CA 1
ATOM 1830 C C . TYR A 1 234 ? -1.664 10.629 23.429 1.00 90.75 234 TYR A C 1
ATOM 1832 O O . TYR A 1 234 ? -1.753 9.724 24.262 1.00 90.75 234 TYR A O 1
ATOM 1840 N N . THR A 1 235 ? -2.615 11.540 23.257 1.00 90.81 235 THR A N 1
ATOM 1841 C CA . THR A 1 235 ? -3.948 11.419 23.844 1.00 90.81 235 THR A CA 1
ATOM 1842 C C . THR A 1 235 ? -4.745 10.331 23.115 1.00 90.81 235 THR A C 1
ATOM 1844 O O . THR A 1 235 ? -4.418 9.923 21.998 1.00 90.81 235 THR A O 1
ATOM 1847 N N . ASN A 1 236 ? -5.809 9.820 23.734 1.00 89.31 236 ASN A N 1
ATOM 1848 C CA . ASN A 1 236 ? -6.589 8.738 23.126 1.00 89.31 236 ASN A CA 1
ATOM 1849 C C . ASN A 1 236 ? -7.296 9.155 21.822 1.00 89.31 236 ASN A C 1
ATOM 1851 O O . ASN A 1 236 ? -7.460 8.327 20.930 1.00 89.31 236 ASN A O 1
ATOM 1855 N N . ASP A 1 237 ? -7.687 10.420 21.684 1.00 92.12 237 ASP A N 1
ATOM 1856 C CA . ASP A 1 237 ? -8.256 10.973 20.451 1.00 92.12 237 ASP A CA 1
ATOM 1857 C C . ASP A 1 237 ? -7.206 11.080 19.329 1.00 92.12 237 ASP A C 1
ATOM 1859 O O . ASP A 1 237 ? -7.502 10.738 18.185 1.00 92.12 237 ASP A O 1
ATOM 1863 N N . GLN A 1 238 ? -5.955 11.435 19.652 1.00 95.19 238 GLN A N 1
ATOM 1864 C CA . GLN A 1 238 ? -4.834 11.377 18.704 1.00 95.19 238 GLN A CA 1
ATOM 1865 C C . GLN A 1 238 ? -4.563 9.941 18.248 1.00 95.19 238 GLN A C 1
ATOM 1867 O O . GLN A 1 238 ? -4.346 9.695 17.062 1.00 95.19 238 GLN A O 1
ATOM 1872 N N . LEU A 1 239 ? -4.634 8.970 19.165 1.00 93.31 239 LEU A N 1
ATOM 1873 C CA . LEU A 1 239 ? -4.546 7.560 18.797 1.00 93.31 239 LEU A CA 1
ATOM 1874 C C . LEU A 1 239 ? -5.688 7.175 17.851 1.00 93.31 239 LEU A C 1
ATOM 1876 O O . LEU A 1 239 ? -5.416 6.604 16.800 1.00 93.31 239 LEU A O 1
ATOM 1880 N N . LEU A 1 240 ? -6.945 7.508 18.164 1.00 93.81 240 LEU A N 1
ATOM 1881 C CA . LEU A 1 240 ? -8.083 7.227 17.278 1.00 93.81 240 LEU A CA 1
ATOM 1882 C C . LEU A 1 240 ? -7.893 7.822 15.878 1.00 93.81 240 LEU A C 1
ATOM 1884 O O . LEU A 1 240 ? -8.187 7.139 14.900 1.00 93.81 240 LEU A O 1
ATOM 1888 N N . ASN A 1 241 ? -7.339 9.029 15.760 1.00 96.81 241 ASN A N 1
ATOM 1889 C CA . ASN A 1 241 ? -6.972 9.622 14.473 1.00 96.81 241 ASN A CA 1
ATOM 1890 C C . ASN A 1 241 ? -5.954 8.757 13.703 1.00 96.81 241 ASN A C 1
ATOM 1892 O O . ASN A 1 241 ? -6.201 8.398 12.551 1.00 96.81 241 ASN A O 1
ATOM 1896 N N . ILE A 1 242 ? -4.865 8.343 14.363 1.00 96.31 242 ILE A N 1
ATOM 1897 C CA . ILE A 1 242 ? -3.827 7.472 13.784 1.00 96.31 242 ILE A CA 1
ATOM 1898 C C . ILE A 1 242 ? -4.416 6.127 13.335 1.00 96.31 242 ILE A C 1
ATOM 1900 O O . ILE A 1 242 ? -4.138 5.663 12.227 1.00 96.31 242 ILE A O 1
ATOM 1904 N N . TYR A 1 243 ? -5.248 5.499 14.171 1.00 94.50 243 TYR A N 1
ATOM 1905 C CA . TYR A 1 243 ? -5.927 4.243 13.838 1.00 94.50 243 TYR A CA 1
ATOM 1906 C C . TYR A 1 243 ? -6.901 4.422 12.671 1.00 94.50 243 TYR A C 1
ATOM 1908 O O . TYR A 1 243 ? -6.971 3.553 11.804 1.00 94.50 243 TYR A O 1
ATOM 1916 N N . THR A 1 244 ? -7.621 5.545 12.629 1.00 96.94 244 THR A N 1
ATOM 1917 C CA . THR A 1 244 ? -8.558 5.865 11.547 1.00 96.94 244 THR A CA 1
ATOM 1918 C C . THR A 1 244 ? -7.833 5.975 10.219 1.00 96.94 244 THR A C 1
ATOM 1920 O O . THR A 1 244 ? -8.221 5.283 9.285 1.00 96.94 244 THR A O 1
ATOM 1923 N N . PHE A 1 245 ? -6.745 6.749 10.145 1.00 97.94 245 PHE A N 1
ATOM 1924 C CA . PHE A 1 245 ? -5.930 6.838 8.932 1.00 97.94 245 PHE A CA 1
ATOM 1925 C C . PHE A 1 245 ? -5.391 5.463 8.510 1.00 97.94 245 PHE A C 1
ATOM 1927 O O . PHE A 1 245 ? -5.528 5.070 7.357 1.00 97.94 245 PHE A O 1
ATOM 1934 N N . SER A 1 246 ? -4.867 4.695 9.468 1.00 95.50 246 SER A N 1
ATOM 1935 C CA . SER A 1 246 ? -4.233 3.393 9.222 1.00 95.50 246 SER A CA 1
ATOM 1936 C C . SER A 1 246 ? -5.202 2.303 8.738 1.00 95.50 246 SER A C 1
ATOM 1938 O O . SER A 1 246 ? -4.771 1.304 8.170 1.00 95.50 246 SER A O 1
ATOM 1940 N N . MET A 1 247 ? -6.506 2.453 8.987 1.00 95.69 247 MET A N 1
ATOM 1941 C CA . MET A 1 247 ? -7.550 1.517 8.547 1.00 95.69 247 MET A CA 1
ATOM 1942 C C . MET A 1 247 ? -8.451 2.094 7.446 1.00 95.69 247 MET A C 1
ATOM 1944 O O . MET A 1 247 ? -9.343 1.395 6.962 1.00 95.69 247 MET A O 1
ATOM 1948 N N . LEU A 1 248 ? -8.222 3.343 7.026 1.00 97.25 248 LEU A N 1
ATOM 1949 C CA . LEU A 1 248 ? -9.091 4.078 6.109 1.00 97.25 248 LEU A CA 1
ATOM 1950 C C . LEU A 1 248 ? -9.203 3.396 4.744 1.00 97.25 248 LEU A C 1
ATOM 1952 O O . LEU A 1 248 ? -10.314 3.141 4.276 1.00 97.25 248 LEU A O 1
ATOM 1956 N N . TYR A 1 249 ? -8.067 3.048 4.132 1.00 96.25 249 TYR A N 1
ATOM 1957 C CA . TYR A 1 249 ? -8.050 2.345 2.848 1.00 96.25 249 TYR A CA 1
ATOM 1958 C C . TYR A 1 249 ? -8.792 1.008 2.933 1.00 96.25 249 TYR A C 1
ATOM 1960 O O . TYR A 1 249 ? -9.613 0.674 2.073 1.00 96.25 249 TYR A O 1
ATOM 1968 N N . GLN A 1 250 ? -8.537 0.243 3.997 1.00 93.88 250 GLN A N 1
ATOM 1969 C CA . GLN A 1 250 ? -9.160 -1.059 4.202 1.00 93.88 250 GLN A CA 1
ATOM 1970 C C . GLN A 1 250 ? -10.681 -0.928 4.345 1.00 93.88 250 GLN A C 1
ATOM 1972 O O . GLN A 1 250 ? -11.420 -1.656 3.688 1.00 93.88 250 GLN A O 1
ATOM 1977 N N . TRP A 1 251 ? -11.158 0.023 5.146 1.00 94.94 251 TRP A N 1
ATOM 1978 C CA . TRP A 1 251 ? -12.587 0.271 5.318 1.00 94.94 251 TRP A CA 1
ATOM 1979 C C . TRP A 1 251 ? -13.269 0.653 3.997 1.00 94.94 251 TRP A C 1
ATOM 1981 O O . TRP A 1 251 ? -14.213 -0.014 3.568 1.00 94.94 251 TRP A O 1
ATOM 1991 N N . LEU A 1 252 ? -12.748 1.675 3.307 1.00 93.56 252 LEU A N 1
ATOM 1992 C CA . LEU A 1 252 ? -13.303 2.156 2.038 1.00 93.56 252 LEU A CA 1
ATOM 1993 C C . LEU A 1 252 ? -13.305 1.056 0.962 1.00 93.56 252 LEU A C 1
ATOM 1995 O O . LEU A 1 252 ? -14.286 0.894 0.231 1.00 93.56 252 LEU A O 1
ATOM 1999 N N . SER A 1 253 ? -12.230 0.268 0.865 1.00 91.94 253 SER A N 1
ATOM 2000 C CA . SER A 1 253 ? -12.077 -0.751 -0.183 1.00 91.94 253 SER A CA 1
ATOM 2001 C C . SER A 1 253 ? -12.980 -1.968 0.030 1.00 91.94 253 SER A C 1
ATOM 2003 O O . SER A 1 253 ? -13.598 -2.438 -0.924 1.00 91.94 253 SER A O 1
ATOM 2005 N N . GLN A 1 254 ? -13.106 -2.483 1.258 1.00 89.69 254 GLN A N 1
ATOM 2006 C CA . GLN A 1 254 ? -13.921 -3.679 1.506 1.00 89.69 254 GLN A CA 1
ATOM 2007 C C . GLN A 1 254 ? -15.416 -3.386 1.394 1.00 89.69 254 GLN A C 1
ATOM 2009 O O . GLN A 1 254 ? -16.168 -4.148 0.782 1.00 89.69 254 GLN A O 1
ATOM 2014 N N . VAL A 1 255 ? -15.849 -2.246 1.926 1.00 85.75 255 VAL A N 1
ATOM 2015 C CA . VAL A 1 255 ? -17.256 -1.848 1.889 1.00 85.75 255 VAL A CA 1
ATOM 2016 C C . VAL A 1 255 ? -17.710 -1.503 0.464 1.00 85.75 255 VAL A C 1
ATOM 2018 O O . VAL A 1 255 ? -18.817 -1.870 0.055 1.00 85.75 255 VAL A O 1
ATOM 2021 N N . SER A 1 256 ? -16.853 -0.855 -0.331 1.00 85.69 256 SER A N 1
ATOM 2022 C CA . SER A 1 256 ? -17.166 -0.563 -1.736 1.00 85.69 256 SER A CA 1
ATOM 2023 C C . SER A 1 256 ? -17.263 -1.828 -2.594 1.00 85.69 256 SER A C 1
ATOM 2025 O O . SER A 1 256 ? -18.198 -1.952 -3.386 1.00 85.69 256 SER A O 1
ATOM 2027 N N . ARG A 1 257 ? -16.369 -2.808 -2.398 1.00 83.19 257 ARG A N 1
ATOM 2028 C CA . ARG A 1 257 ? -16.438 -4.120 -3.073 1.00 83.19 257 ARG A CA 1
ATOM 2029 C C . ARG A 1 257 ? -17.722 -4.877 -2.748 1.00 83.19 257 ARG A C 1
ATOM 2031 O O . ARG A 1 257 ? -18.340 -5.433 -3.655 1.00 83.19 257 ARG A O 1
ATOM 2038 N N . LYS A 1 258 ? -18.139 -4.875 -1.478 1.00 78.12 258 LYS A N 1
ATOM 2039 C CA . LYS A 1 258 ? -19.396 -5.503 -1.052 1.00 78.12 258 LYS A CA 1
ATOM 2040 C C . LYS A 1 258 ? -20.588 -4.917 -1.805 1.00 78.12 258 LYS A C 1
ATOM 2042 O O . LYS A 1 258 ? -21.342 -5.664 -2.411 1.00 78.12 258 LYS A O 1
ATOM 2047 N N . THR A 1 259 ? -20.722 -3.593 -1.796 1.00 70.62 259 THR A N 1
ATOM 2048 C CA . THR A 1 259 ? -21.892 -2.916 -2.381 1.00 70.62 259 THR A CA 1
ATOM 2049 C C . THR A 1 259 ? -22.042 -3.231 -3.872 1.00 70.62 259 THR A C 1
ATOM 2051 O O . THR A 1 259 ? -23.150 -3.483 -4.328 1.00 70.62 259 THR A O 1
ATOM 2054 N N . ARG A 1 260 ? -20.921 -3.329 -4.606 1.00 70.62 260 ARG A N 1
ATOM 2055 C CA . ARG A 1 260 ? -20.907 -3.759 -6.017 1.00 70.62 260 ARG A CA 1
ATOM 2056 C C . ARG A 1 260 ? -21.326 -5.224 -6.216 1.00 70.62 260 ARG A C 1
ATOM 2058 O O . ARG A 1 260 ? -21.853 -5.575 -7.263 1.00 70.62 260 ARG A O 1
ATOM 2065 N N . THR A 1 261 ? -21.050 -6.093 -5.243 1.00 68.31 261 THR A N 1
ATOM 2066 C CA . THR A 1 261 ? -21.340 -7.537 -5.327 1.00 68.31 261 THR A CA 1
ATOM 2067 C C . THR A 1 261 ? -22.790 -7.853 -4.960 1.00 68.31 261 THR A C 1
ATOM 2069 O O . THR A 1 261 ? -23.413 -8.691 -5.600 1.00 68.31 261 THR A O 1
ATOM 2072 N N . ASP A 1 262 ? -23.348 -7.178 -3.952 1.00 63.59 262 ASP A N 1
ATOM 2073 C CA . ASP A 1 262 ? -24.733 -7.410 -3.521 1.00 63.59 262 ASP A CA 1
ATOM 2074 C C . ASP A 1 262 ? -25.739 -6.980 -4.607 1.00 63.59 262 ASP A C 1
ATOM 2076 O O . ASP A 1 262 ? -26.751 -7.648 -4.818 1.00 63.59 262 ASP A O 1
ATOM 2080 N N . ASN A 1 263 ? -25.429 -5.914 -5.352 1.00 59.03 263 ASN A N 1
ATOM 2081 C CA . ASN A 1 263 ? -26.311 -5.369 -6.385 1.00 59.03 263 ASN A CA 1
ATOM 2082 C C . ASN A 1 263 ? -26.155 -6.047 -7.759 1.00 59.03 263 ASN A C 1
ATOM 2084 O O . ASN A 1 263 ? -27.112 -6.065 -8.534 1.00 59.03 263 ASN A O 1
ATOM 2088 N N . SER A 1 264 ? -25.019 -6.696 -8.047 1.00 59.62 264 SER A N 1
ATOM 2089 C CA . SER A 1 264 ? -24.853 -7.493 -9.276 1.00 59.62 264 SER A CA 1
ATOM 2090 C C . SER A 1 264 ? -25.673 -8.790 -9.279 1.00 59.62 264 SER A C 1
ATOM 2092 O O . SER A 1 264 ? -25.957 -9.334 -10.343 1.00 59.62 264 SER A O 1
ATOM 2094 N N . ILE A 1 265 ? -26.097 -9.278 -8.107 1.00 59.75 265 ILE A N 1
ATOM 2095 C CA . ILE A 1 265 ? -26.969 -10.457 -7.975 1.00 59.75 265 ILE A CA 1
ATOM 2096 C C . ILE A 1 265 ? -28.441 -10.114 -8.280 1.00 59.75 265 ILE A C 1
ATOM 2098 O O . ILE A 1 265 ? -29.222 -11.007 -8.611 1.00 59.75 265 ILE A O 1
ATOM 2102 N N . ILE A 1 266 ? -28.834 -8.839 -8.172 1.00 60.28 266 ILE A N 1
ATOM 2103 C CA . ILE A 1 266 ? -30.245 -8.420 -8.179 1.00 60.28 266 ILE A CA 1
ATOM 2104 C C . ILE A 1 266 ? -30.715 -7.936 -9.565 1.00 60.28 266 ILE A C 1
ATOM 2106 O O . ILE A 1 266 ? -31.889 -8.123 -9.878 1.00 60.28 266 ILE A O 1
ATOM 2110 N N . ASP A 1 267 ? -29.831 -7.417 -10.431 1.00 50.94 267 ASP A N 1
ATOM 2111 C CA . ASP A 1 267 ? -30.222 -6.817 -11.719 1.00 50.94 267 ASP A CA 1
ATOM 2112 C C . ASP A 1 267 ? -29.471 -7.373 -12.944 1.00 50.94 267 ASP A C 1
ATOM 2114 O O . ASP A 1 267 ? -28.248 -7.459 -12.979 1.00 50.94 267 ASP A O 1
ATOM 2118 N N . THR A 1 268 ? -30.224 -7.678 -14.010 1.00 53.56 268 THR A N 1
ATOM 2119 C CA . THR A 1 268 ? -29.732 -8.183 -15.313 1.00 53.56 268 THR A CA 1
ATOM 2120 C C . THR A 1 268 ? -29.342 -7.075 -16.309 1.00 53.56 268 THR A C 1
ATOM 2122 O O . THR A 1 268 ? -29.052 -7.366 -17.468 1.00 53.56 268 THR A O 1
ATOM 2125 N N . SER A 1 269 ? -29.310 -5.805 -15.886 1.00 58.91 269 SER A N 1
ATOM 2126 C CA . SER A 1 269 ? -28.880 -4.663 -16.713 1.00 58.91 269 SER A CA 1
ATOM 2127 C C . SER A 1 269 ? -27.650 -3.969 -16.112 1.00 58.91 269 SER A C 1
ATOM 2129 O O . SER A 1 269 ? -27.784 -3.149 -15.204 1.00 58.91 269 SER A O 1
ATOM 2131 N N . GLU A 1 270 ? -26.462 -4.295 -16.629 1.00 59.09 270 GLU A N 1
ATOM 2132 C CA . GLU A 1 270 ? -25.151 -3.927 -16.058 1.00 59.09 270 GLU A CA 1
ATOM 2133 C C . GLU A 1 270 ? -24.847 -2.414 -16.033 1.00 59.09 270 GLU A C 1
ATOM 2135 O O . GLU A 1 270 ? -24.133 -1.948 -15.148 1.00 59.09 270 GLU A O 1
ATOM 2140 N N . GLU A 1 271 ? -25.387 -1.619 -16.963 1.00 57.44 271 GLU A N 1
ATOM 2141 C CA . GLU A 1 271 ? -25.051 -0.185 -17.057 1.00 57.44 271 GLU A CA 1
ATOM 2142 C C . GLU A 1 271 ? -25.796 0.680 -16.023 1.00 57.44 271 GLU A C 1
ATOM 2144 O O . GLU A 1 271 ? -25.204 1.557 -15.389 1.00 57.44 271 GLU A O 1
ATOM 2149 N N . ASN A 1 272 ? -27.085 0.409 -15.791 1.00 57.81 272 ASN A N 1
ATOM 2150 C CA . ASN A 1 272 ? -27.885 1.160 -14.816 1.00 57.81 272 ASN A CA 1
ATOM 2151 C C . ASN A 1 272 ? -27.526 0.794 -13.365 1.00 57.81 272 ASN A C 1
ATOM 2153 O O . ASN A 1 272 ? -27.573 1.662 -12.489 1.00 57.81 272 ASN A O 1
ATOM 2157 N N . SER A 1 273 ? -27.133 -0.459 -13.106 1.00 60.62 273 SER A N 1
ATOM 2158 C CA . SER A 1 273 ? -26.740 -0.925 -11.770 1.00 60.62 273 SER A CA 1
ATOM 2159 C C . SER A 1 273 ? -25.412 -0.308 -11.321 1.00 60.62 273 SER A C 1
ATOM 2161 O O . SER A 1 273 ? -25.333 0.237 -10.221 1.00 60.62 273 SER A O 1
ATOM 2163 N N . GLN A 1 274 ? -24.402 -0.245 -12.197 1.00 63.69 274 GLN A N 1
ATOM 2164 C CA . GLN A 1 274 ? -23.120 0.398 -11.879 1.00 63.69 274 GLN A CA 1
ATOM 2165 C C . GLN A 1 274 ? -23.269 1.889 -11.542 1.00 63.69 274 GLN A C 1
ATOM 2167 O O . GLN A 1 274 ? -22.603 2.401 -10.636 1.00 63.69 274 GLN A O 1
ATOM 2172 N N . GLN A 1 275 ? -24.150 2.602 -12.251 1.00 66.69 275 GLN A N 1
ATOM 2173 C CA . GLN A 1 275 ? -24.407 4.014 -11.977 1.00 66.69 275 GLN A CA 1
ATOM 2174 C C . GLN A 1 275 ? -25.148 4.211 -10.644 1.00 66.69 275 GLN A C 1
ATOM 2176 O O . GLN A 1 275 ? -24.803 5.111 -9.872 1.00 66.69 275 GLN A O 1
ATOM 2181 N N . PHE A 1 276 ? -26.133 3.362 -10.345 1.00 63.00 276 PHE A N 1
ATOM 2182 C CA . PHE A 1 276 ? -26.868 3.388 -9.079 1.00 63.00 276 PHE A CA 1
ATOM 2183 C C . PHE A 1 276 ? -25.969 3.065 -7.870 1.00 63.00 276 PHE A C 1
ATOM 2185 O O . PHE A 1 276 ? -26.040 3.752 -6.843 1.00 63.00 276 PHE A O 1
ATOM 2192 N N . ASP A 1 277 ? -25.058 2.100 -8.013 1.00 71.62 277 ASP A N 1
ATOM 2193 C CA . ASP A 1 277 ? -24.076 1.719 -6.991 1.00 71.62 277 ASP A CA 1
ATOM 2194 C C . ASP A 1 277 ? -23.133 2.866 -6.657 1.00 71.62 277 ASP A C 1
ATOM 2196 O O . ASP A 1 277 ? -22.920 3.184 -5.484 1.00 71.62 277 ASP A O 1
ATOM 2200 N N . LYS A 1 278 ? -22.611 3.545 -7.687 1.00 73.38 278 LYS A N 1
ATOM 2201 C CA . LYS A 1 278 ? -21.762 4.728 -7.509 1.00 73.38 278 LYS A CA 1
ATOM 2202 C C . LYS A 1 278 ? -22.502 5.838 -6.759 1.00 73.38 278 LYS A C 1
ATOM 2204 O O . LYS A 1 278 ? -21.939 6.429 -5.842 1.00 73.38 278 LYS A O 1
ATOM 2209 N N . ILE A 1 279 ? -23.769 6.105 -7.088 1.00 79.12 279 ILE A N 1
ATOM 2210 C CA . ILE A 1 279 ? -24.572 7.135 -6.400 1.00 79.12 279 ILE A CA 1
ATOM 2211 C C . ILE A 1 279 ? -24.798 6.772 -4.927 1.00 79.12 279 ILE A C 1
ATOM 2213 O O . ILE A 1 279 ? -24.727 7.643 -4.056 1.00 79.12 279 ILE A O 1
ATOM 2217 N N . THR A 1 280 ? -25.073 5.502 -4.639 1.00 80.19 280 THR A N 1
ATOM 2218 C CA . THR A 1 280 ? -25.326 5.020 -3.276 1.00 80.19 280 THR A CA 1
ATOM 2219 C C . THR A 1 280 ? -24.057 5.067 -2.429 1.00 80.19 280 THR A C 1
ATOM 2221 O O . THR A 1 280 ? -24.069 5.660 -1.351 1.00 80.19 280 THR A O 1
ATOM 2224 N N . LEU A 1 281 ? -22.943 4.542 -2.945 1.00 81.50 281 LEU A N 1
ATOM 2225 C CA . LEU A 1 281 ? -21.630 4.601 -2.295 1.00 81.50 281 LEU A CA 1
ATOM 2226 C C . LEU A 1 281 ? -21.192 6.034 -2.021 1.00 81.50 281 LEU A C 1
ATOM 2228 O O . LEU A 1 281 ? -20.740 6.341 -0.920 1.00 81.50 281 LEU A O 1
ATOM 2232 N N . ARG A 1 282 ? -21.399 6.926 -2.990 1.00 82.12 282 ARG A N 1
ATOM 2233 C CA . ARG A 1 282 ? -21.126 8.348 -2.820 1.00 82.12 282 ARG A CA 1
ATOM 2234 C C . ARG A 1 282 ? -21.911 8.932 -1.647 1.00 82.12 282 ARG A C 1
ATOM 2236 O O . ARG A 1 282 ? -21.324 9.595 -0.813 1.00 82.12 282 ARG A O 1
ATOM 2243 N N . LYS A 1 283 ? -23.215 8.660 -1.532 1.00 84.56 283 LYS A N 1
ATOM 2244 C CA . LYS A 1 283 ? -24.028 9.168 -0.408 1.00 84.56 283 LYS A CA 1
ATOM 2245 C C . LYS A 1 283 ? -23.598 8.608 0.948 1.00 84.56 283 LYS A C 1
ATOM 2247 O O . LYS A 1 283 ? -23.727 9.301 1.952 1.00 84.56 283 LYS A O 1
ATOM 2252 N N . ILE A 1 284 ? -23.145 7.356 0.984 1.00 86.81 284 ILE A N 1
ATOM 2253 C CA . ILE A 1 284 ? -22.677 6.697 2.210 1.00 86.81 284 ILE A CA 1
ATOM 2254 C C . ILE A 1 284 ? -21.345 7.295 2.671 1.00 86.81 284 ILE A C 1
ATOM 2256 O O . ILE A 1 284 ? -21.137 7.466 3.868 1.00 86.81 284 ILE A O 1
ATOM 2260 N N . PHE A 1 285 ? -20.461 7.619 1.726 1.00 90.88 285 PHE A N 1
ATOM 2261 C CA . PHE A 1 285 ? -19.105 8.077 2.014 1.00 90.88 285 PHE A CA 1
ATOM 2262 C C . PHE A 1 285 ? -18.873 9.576 1.825 1.00 90.88 285 PHE A C 1
ATOM 2264 O O . PHE A 1 285 ? -17.744 9.999 2.026 1.00 90.88 285 PHE A O 1
ATOM 2271 N N . ASP A 1 286 ? -19.884 10.372 1.471 1.00 87.06 286 ASP A N 1
ATOM 2272 C CA . ASP A 1 286 ? -19.736 11.771 1.024 1.00 87.06 286 ASP A CA 1
ATOM 2273 C C . ASP A 1 286 ? -18.824 12.586 1.963 1.00 87.06 286 ASP A C 1
ATOM 2275 O O . ASP A 1 286 ? -17.766 13.061 1.556 1.00 87.06 286 ASP A O 1
ATOM 2279 N N . SER A 1 287 ? -19.146 12.618 3.265 1.00 91.75 287 SER A N 1
ATOM 2280 C CA . SER A 1 287 ? -18.321 13.313 4.267 1.00 91.75 287 SER A CA 1
ATOM 2281 C C . SER A 1 287 ? -16.938 12.680 4.433 1.00 91.75 287 SER A C 1
ATOM 2283 O O . SER A 1 287 ? -15.939 13.387 4.560 1.00 91.75 287 SER A O 1
ATOM 2285 N N . LEU A 1 288 ? -16.857 11.347 4.446 1.00 95.94 288 LEU A N 1
ATOM 2286 C CA . LEU A 1 288 ? -15.594 10.646 4.657 1.00 95.94 288 LEU A CA 1
ATOM 2287 C C . LEU A 1 288 ? -14.631 10.858 3.484 1.00 95.94 288 LEU A C 1
ATOM 2289 O O . LEU A 1 288 ? -13.444 11.041 3.727 1.00 95.94 288 LEU A O 1
ATOM 2293 N N . VAL A 1 289 ? -15.113 10.874 2.240 1.00 95.50 289 VAL A N 1
ATOM 2294 C CA . VAL A 1 289 ? -14.310 11.135 1.034 1.00 95.50 289 VAL A CA 1
ATOM 2295 C C . VAL A 1 289 ? -13.696 12.528 1.097 1.00 95.50 289 VAL A C 1
ATOM 2297 O O . VAL A 1 289 ? -12.474 12.649 0.995 1.00 95.50 289 VAL A O 1
ATOM 2300 N N . ASP A 1 290 ? -14.505 13.557 1.359 1.00 94.44 290 ASP A N 1
ATOM 2301 C CA . ASP A 1 290 ? -14.019 14.936 1.468 1.00 94.44 290 ASP A CA 1
ATOM 2302 C C . ASP A 1 290 ? -12.952 15.076 2.562 1.00 94.44 290 ASP A C 1
ATOM 2304 O O . ASP A 1 290 ? -11.868 15.619 2.325 1.00 94.44 290 ASP A O 1
ATOM 2308 N N . ARG A 1 291 ? -13.209 14.523 3.757 1.00 97.44 291 ARG A N 1
ATOM 2309 C CA . ARG A 1 291 ? -12.241 14.580 4.867 1.00 97.44 291 ARG A CA 1
ATOM 2310 C C . ARG A 1 291 ? -11.002 13.735 4.626 1.00 97.44 291 ARG A C 1
ATOM 2312 O O . ARG A 1 291 ? -9.919 14.142 5.036 1.00 97.44 291 ARG A O 1
ATOM 2319 N N . SER A 1 292 ? -11.126 12.616 3.919 1.00 97.88 292 SER A N 1
ATOM 2320 C CA . SER A 1 292 ? -9.981 11.795 3.518 1.00 97.88 292 SER A CA 1
ATOM 2321 C C . SER A 1 292 ? -9.060 12.558 2.571 1.00 97.88 292 SER A C 1
ATOM 2323 O O . SER A 1 292 ? -7.846 12.486 2.731 1.00 97.88 292 SER A O 1
ATOM 2325 N N . ILE A 1 293 ? -9.614 13.322 1.623 1.00 97.75 293 ILE A N 1
ATOM 2326 C CA . ILE A 1 293 ? -8.830 14.149 0.695 1.00 97.75 293 ILE A CA 1
ATOM 2327 C C . ILE A 1 293 ? -8.119 15.277 1.443 1.00 97.75 293 ILE A C 1
ATOM 2329 O O . ILE A 1 293 ? -6.919 15.467 1.255 1.00 97.75 293 ILE A O 1
ATOM 2333 N N . ASP A 1 294 ? -8.828 16.010 2.304 1.00 97.44 294 ASP A N 1
ATOM 2334 C CA . ASP A 1 294 ? -8.224 17.106 3.069 1.00 97.44 294 ASP A CA 1
ATOM 2335 C C . ASP A 1 294 ? -7.119 16.594 4.012 1.00 97.44 294 ASP A C 1
ATOM 2337 O O . ASP A 1 294 ? -6.036 17.183 4.079 1.00 97.44 294 ASP A O 1
ATOM 2341 N N . TYR A 1 295 ? -7.351 15.461 4.685 1.00 98.44 295 TYR A N 1
ATOM 2342 C CA . TYR A 1 295 ? -6.351 14.795 5.521 1.00 98.44 295 TYR A CA 1
ATOM 2343 C C . TYR A 1 295 ? -5.145 14.326 4.700 1.00 98.44 295 TYR A C 1
ATOM 2345 O O . TYR A 1 295 ? -4.003 14.616 5.051 1.00 98.44 295 TYR A O 1
ATOM 2353 N N . ALA A 1 296 ? -5.383 13.656 3.571 1.00 98.31 296 ALA A N 1
ATOM 2354 C CA . ALA A 1 296 ? -4.339 13.207 2.658 1.00 98.31 296 ALA A CA 1
ATOM 2355 C C . ALA A 1 296 ? -3.483 14.377 2.157 1.00 98.31 296 ALA A C 1
ATOM 2357 O O . ALA A 1 296 ? -2.260 14.304 2.194 1.00 98.31 296 ALA A O 1
ATOM 2358 N N . PHE A 1 297 ? -4.097 15.488 1.746 1.00 97.62 297 PHE A N 1
ATOM 2359 C CA . PHE A 1 297 ? -3.369 16.676 1.291 1.00 97.62 297 PHE A CA 1
ATOM 2360 C C . PHE A 1 297 ? -2.519 17.289 2.401 1.00 97.62 297 PHE A C 1
ATOM 2362 O O . PHE A 1 297 ? -1.401 17.741 2.149 1.00 97.62 297 PHE A O 1
ATOM 2369 N N . ARG A 1 298 ? -3.016 17.263 3.641 1.00 96.50 298 ARG A N 1
ATOM 2370 C CA . ARG A 1 298 ? -2.238 17.692 4.800 1.00 96.50 298 ARG A CA 1
ATOM 2371 C C . ARG A 1 298 ? -1.016 16.798 5.026 1.00 96.50 298 ARG A C 1
ATOM 2373 O O . ARG A 1 298 ? 0.071 17.333 5.243 1.00 96.50 298 ARG A O 1
ATOM 2380 N N . VAL A 1 299 ? -1.177 15.479 4.921 1.00 97.25 299 VAL A N 1
ATOM 2381 C CA . VAL A 1 299 ? -0.072 14.509 5.015 1.00 97.25 299 VAL A CA 1
ATOM 2382 C C . VAL A 1 299 ? 0.935 14.712 3.878 1.00 97.25 299 VAL A C 1
ATOM 2384 O O . VAL A 1 299 ? 2.137 14.741 4.136 1.00 97.25 299 VAL A O 1
ATOM 2387 N N . LEU A 1 300 ? 0.473 14.949 2.642 1.00 95.62 300 LEU A N 1
ATOM 2388 C CA . LEU A 1 300 ? 1.345 15.272 1.505 1.00 95.62 300 LEU A CA 1
ATOM 2389 C C . LEU A 1 300 ? 2.220 16.503 1.790 1.00 95.62 300 LEU A C 1
ATOM 2391 O O . LEU A 1 300 ? 3.424 16.451 1.550 1.00 95.62 300 LEU A O 1
ATOM 2395 N N . ASP A 1 301 ? 1.648 17.580 2.339 1.00 94.12 301 ASP A N 1
ATOM 2396 C CA . ASP A 1 301 ? 2.404 18.779 2.739 1.00 94.12 301 ASP A CA 1
ATOM 2397 C C . ASP A 1 301 ? 3.467 18.468 3.807 1.00 94.12 301 ASP A C 1
ATOM 2399 O O . ASP A 1 301 ? 4.601 18.944 3.731 1.00 94.12 301 ASP A O 1
ATOM 2403 N N . GLN A 1 302 ? 3.146 17.624 4.791 1.00 94.81 302 GLN A N 1
ATOM 2404 C CA . GLN A 1 302 ? 4.105 17.222 5.827 1.00 94.81 302 GLN A CA 1
ATOM 2405 C C . GLN A 1 302 ? 5.235 16.354 5.280 1.00 94.81 302 GLN A C 1
ATOM 2407 O O . GLN A 1 302 ? 6.364 16.471 5.754 1.00 94.81 302 GLN A O 1
ATOM 2412 N N . CYS A 1 303 ? 4.968 15.520 4.274 1.00 93.69 303 CYS A N 1
ATOM 2413 C CA . CYS A 1 303 ? 5.989 14.728 3.588 1.00 93.69 303 CYS A CA 1
ATOM 2414 C C . CYS A 1 303 ? 6.999 15.590 2.810 1.00 93.69 303 CYS A C 1
ATOM 2416 O O . CYS A 1 303 ? 8.099 15.121 2.528 1.00 93.69 303 CYS A O 1
ATOM 2418 N N . GLU A 1 304 ? 6.681 16.849 2.482 1.00 90.88 304 GLU A N 1
ATOM 2419 C CA . GLU A 1 304 ? 7.641 17.764 1.843 1.00 90.88 304 GLU A CA 1
ATOM 2420 C C . GLU A 1 304 ? 8.619 18.406 2.838 1.00 90.88 304 GLU A C 1
ATOM 2422 O O . GLU A 1 304 ? 9.614 19.017 2.432 1.00 90.88 304 GLU A O 1
ATOM 2427 N N . ARG A 1 305 ? 8.361 18.272 4.143 1.00 92.69 305 ARG A N 1
ATOM 2428 C CA . ARG A 1 305 ? 9.201 18.836 5.202 1.00 92.69 305 ARG A CA 1
ATOM 2429 C C . ARG A 1 305 ? 10.340 17.889 5.536 1.00 92.69 305 ARG A C 1
ATOM 2431 O O . ARG A 1 305 ? 10.177 16.671 5.558 1.00 92.69 305 ARG A O 1
ATOM 2438 N N . LYS A 1 306 ? 11.505 18.460 5.844 1.00 92.56 306 LYS A N 1
ATOM 2439 C CA . LYS A 1 306 ? 12.688 17.680 6.207 1.00 92.56 306 LYS A CA 1
ATOM 2440 C C . LYS A 1 306 ? 12.544 17.140 7.641 1.00 92.56 306 LYS A C 1
ATOM 2442 O O . LYS A 1 306 ? 12.489 17.955 8.564 1.00 92.56 306 LYS A O 1
ATOM 2447 N N . PRO A 1 307 ? 12.533 15.812 7.844 1.00 93.50 307 PRO A N 1
ATOM 2448 C CA . PRO A 1 307 ? 12.400 15.223 9.171 1.00 93.50 307 PRO A CA 1
ATOM 2449 C C . PRO A 1 307 ? 13.655 15.463 10.021 1.00 93.50 307 PRO A C 1
ATOM 2451 O O . PRO A 1 307 ? 14.776 15.519 9.502 1.00 93.50 307 PRO A O 1
ATOM 2454 N N . LYS A 1 308 ? 13.473 15.590 11.342 1.00 92.25 308 LYS A N 1
ATOM 2455 C CA . LYS A 1 308 ? 14.576 15.752 12.308 1.00 92.25 308 LYS A CA 1
ATOM 2456 C C . LYS A 1 308 ? 15.341 14.461 12.580 1.00 92.25 308 LYS A C 1
ATOM 2458 O O . LYS A 1 308 ? 16.549 14.518 12.808 1.00 92.25 308 LYS A O 1
ATOM 2463 N N . VAL A 1 309 ? 14.651 13.321 12.577 1.00 91.81 309 VAL A N 1
ATOM 2464 C CA . VAL A 1 309 ? 15.237 12.009 12.882 1.00 91.81 309 VAL A CA 1
ATOM 2465 C C . VAL A 1 309 ? 14.952 10.993 11.769 1.00 91.81 309 VAL A C 1
ATOM 2467 O O . VAL A 1 309 ? 13.943 11.116 11.074 1.00 91.81 309 VAL A O 1
ATOM 2470 N N . PRO A 1 310 ? 15.815 9.972 11.583 1.00 89.50 310 PRO A N 1
ATOM 2471 C CA . PRO A 1 310 ? 15.646 8.987 10.511 1.00 89.50 310 PRO A CA 1
ATOM 2472 C C . PRO A 1 310 ? 14.340 8.185 10.590 1.00 89.50 310 PRO A C 1
ATOM 2474 O O . PRO A 1 310 ? 13.743 7.902 9.557 1.00 89.50 310 PRO A O 1
ATOM 2477 N N . SER A 1 311 ? 13.863 7.867 11.798 1.00 90.19 311 SER A N 1
ATOM 2478 C CA . SER A 1 311 ? 12.599 7.141 11.999 1.00 90.19 311 SER A CA 1
ATOM 2479 C C . SER A 1 311 ? 11.394 7.882 11.421 1.00 90.19 311 SER A C 1
ATOM 2481 O O . SER A 1 311 ? 10.484 7.259 10.880 1.00 90.19 311 SER A O 1
ATOM 2483 N N . ASP A 1 312 ? 11.404 9.213 11.489 1.00 91.75 312 ASP A N 1
ATOM 2484 C CA . ASP A 1 312 ? 10.313 10.041 10.975 1.00 91.75 312 ASP A CA 1
ATOM 2485 C C . ASP A 1 312 ? 10.352 10.092 9.443 1.00 91.75 312 ASP A C 1
ATOM 2487 O O . ASP A 1 312 ? 9.305 10.148 8.804 1.00 91.75 312 ASP A O 1
ATOM 2491 N N . ALA A 1 313 ? 11.544 9.998 8.842 1.00 90.44 313 ALA A N 1
ATOM 2492 C CA . ALA A 1 313 ? 11.697 9.865 7.394 1.00 90.44 313 ALA A CA 1
ATOM 2493 C C . ALA A 1 313 ? 11.107 8.539 6.886 1.00 90.44 313 ALA A C 1
ATOM 2495 O O . ALA A 1 313 ? 10.397 8.511 5.881 1.00 90.44 313 ALA A O 1
ATOM 2496 N N . GLU A 1 314 ? 11.362 7.437 7.597 1.00 89.75 314 GLU A N 1
ATOM 2497 C CA . GLU A 1 314 ? 10.764 6.135 7.281 1.00 89.75 314 GLU A CA 1
ATOM 2498 C C . GLU A 1 314 ? 9.235 6.172 7.420 1.00 89.75 314 GLU A C 1
ATOM 2500 O O . GLU A 1 314 ? 8.518 5.677 6.543 1.00 89.75 314 GLU A O 1
ATOM 2505 N N . LEU A 1 315 ? 8.729 6.812 8.481 1.00 92.00 315 LEU A N 1
ATOM 2506 C CA . LEU A 1 315 ? 7.296 7.000 8.695 1.00 92.00 315 LEU A CA 1
ATOM 2507 C C . LEU A 1 315 ? 6.655 7.855 7.592 1.00 92.00 315 LEU A C 1
ATOM 2509 O O . LEU A 1 315 ? 5.586 7.491 7.102 1.00 92.00 315 LEU A O 1
ATOM 2513 N N . GLN A 1 316 ? 7.304 8.944 7.159 1.00 93.94 316 GLN A N 1
ATOM 2514 C CA . GLN A 1 316 ? 6.840 9.768 6.037 1.00 93.94 316 GLN A CA 1
ATOM 2515 C C . GLN A 1 316 ? 6.669 8.933 4.767 1.00 93.94 316 GLN A C 1
ATOM 2517 O O . GLN A 1 316 ? 5.635 9.042 4.117 1.00 93.94 316 GLN A O 1
ATOM 2522 N N . ILE A 1 317 ? 7.639 8.077 4.422 1.00 90.75 317 ILE A N 1
ATOM 2523 C CA . ILE A 1 317 ? 7.556 7.223 3.226 1.00 90.75 317 ILE A CA 1
ATOM 2524 C C . ILE A 1 317 ? 6.384 6.239 3.338 1.00 90.75 317 ILE A C 1
ATOM 2526 O O . ILE A 1 317 ? 5.637 6.064 2.374 1.00 90.75 317 ILE A O 1
ATOM 2530 N N . ALA A 1 318 ? 6.192 5.619 4.507 1.00 92.62 318 ALA A N 1
ATOM 2531 C CA . ALA A 1 318 ? 5.075 4.703 4.739 1.00 92.62 318 ALA A CA 1
ATOM 2532 C C . ALA A 1 318 ? 3.715 5.414 4.626 1.00 92.62 318 ALA A C 1
ATOM 2534 O O . ALA A 1 318 ? 2.824 4.932 3.926 1.00 92.62 318 ALA A O 1
ATOM 2535 N N . CYS A 1 319 ? 3.576 6.587 5.251 1.00 96.44 319 CYS A N 1
ATOM 2536 C CA . CYS A 1 319 ? 2.355 7.388 5.175 1.00 96.44 319 CYS A CA 1
ATOM 2537 C C . CYS A 1 319 ? 2.096 7.892 3.755 1.00 96.44 319 CYS A C 1
ATOM 2539 O O . CYS A 1 319 ? 0.943 7.972 3.344 1.00 96.44 319 CYS A O 1
ATOM 2541 N N . LEU A 1 320 ? 3.143 8.199 2.987 1.00 95.25 320 LEU A N 1
ATOM 2542 C CA . LEU A 1 320 ? 3.014 8.662 1.609 1.00 95.25 320 LEU A CA 1
ATOM 2543 C C . LEU A 1 320 ? 2.430 7.579 0.695 1.00 95.25 320 LEU A C 1
ATOM 2545 O O . LEU A 1 320 ? 1.545 7.871 -0.106 1.00 95.25 320 LEU A O 1
ATOM 2549 N N . VAL A 1 321 ? 2.884 6.330 0.848 1.00 95.44 321 VAL A N 1
ATOM 2550 C CA . VAL A 1 321 ? 2.329 5.174 0.122 1.00 95.44 321 VAL A CA 1
ATOM 2551 C C . VAL A 1 321 ? 0.846 5.007 0.436 1.00 95.44 321 VAL A C 1
ATOM 2553 O O . VAL A 1 321 ? 0.026 4.951 -0.480 1.00 95.44 321 VAL A O 1
ATOM 2556 N N . GLU A 1 322 ? 0.498 4.998 1.722 1.00 96.88 322 GLU A N 1
ATOM 2557 C CA . GLU A 1 322 ? -0.892 4.863 2.164 1.00 96.88 322 GLU A CA 1
ATOM 2558 C C . GLU A 1 322 ? -1.763 6.018 1.648 1.00 96.88 322 GLU A C 1
ATOM 2560 O O . GLU A 1 322 ? -2.849 5.803 1.116 1.00 96.88 322 GLU A O 1
ATOM 2565 N N . THR A 1 323 ? -1.242 7.244 1.705 1.00 98.12 323 THR A N 1
ATOM 2566 C CA . THR A 1 323 ? -1.924 8.455 1.233 1.00 98.12 323 THR A CA 1
ATOM 2567 C C . THR A 1 323 ? -2.253 8.380 -0.253 1.00 98.12 323 THR A C 1
ATOM 2569 O O . THR A 1 323 ? -3.378 8.685 -0.641 1.00 98.12 323 THR A O 1
ATOM 2572 N N . VAL A 1 324 ? -1.311 7.948 -1.099 1.00 97.81 324 VAL A N 1
ATOM 2573 C CA . VAL A 1 324 ? -1.566 7.806 -2.543 1.00 97.81 324 VAL A CA 1
ATOM 2574 C C . VAL A 1 324 ? -2.610 6.723 -2.819 1.00 97.81 324 VAL A C 1
ATOM 2576 O O . VAL A 1 324 ? -3.484 6.939 -3.654 1.00 97.81 324 VAL A O 1
ATOM 2579 N N . ASN A 1 325 ? -2.582 5.606 -2.088 1.00 97.56 325 ASN A N 1
ATOM 2580 C CA . ASN A 1 325 ? -3.592 4.551 -2.220 1.00 97.56 325 ASN A CA 1
ATOM 2581 C C . ASN A 1 325 ? -4.991 5.028 -1.801 1.00 97.56 325 ASN A C 1
ATOM 2583 O O . ASN A 1 325 ? -5.976 4.713 -2.469 1.00 97.56 325 ASN A O 1
ATOM 2587 N N . ILE A 1 326 ? -5.089 5.805 -0.717 1.00 98.06 326 ILE A N 1
ATOM 2588 C CA . ILE A 1 326 ? -6.348 6.425 -0.283 1.00 98.06 326 ILE A CA 1
ATOM 2589 C C . ILE A 1 326 ? -6.843 7.403 -1.351 1.00 98.06 326 ILE A C 1
ATOM 2591 O O . ILE A 1 326 ? -8.006 7.326 -1.735 1.00 98.06 326 ILE A O 1
ATOM 2595 N N . LEU A 1 327 ? -5.972 8.281 -1.862 1.00 98.12 327 LEU A N 1
ATOM 2596 C CA . LEU A 1 327 ? -6.311 9.261 -2.900 1.00 98.12 327 LEU A CA 1
ATOM 2597 C C . LEU A 1 327 ? -6.777 8.606 -4.209 1.00 98.12 327 LEU A C 1
ATOM 2599 O O . LEU A 1 327 ? -7.723 9.087 -4.832 1.00 98.12 327 LEU A O 1
ATOM 2603 N N . ASP A 1 328 ? -6.152 7.499 -4.608 1.00 97.44 328 ASP A N 1
ATOM 2604 C CA . ASP A 1 328 ? -6.601 6.680 -5.734 1.00 97.44 328 ASP A CA 1
ATOM 2605 C C . ASP A 1 328 ? -8.006 6.123 -5.496 1.00 97.44 328 ASP A C 1
ATOM 2607 O O . ASP A 1 328 ? -8.908 6.316 -6.315 1.00 97.44 328 ASP A O 1
ATOM 2611 N N . LEU A 1 329 ? -8.219 5.496 -4.339 1.00 95.81 329 LEU A N 1
ATOM 2612 C CA . LEU A 1 329 ? -9.490 4.872 -4.002 1.00 95.81 329 LEU A CA 1
ATOM 2613 C C . LEU A 1 329 ? -10.634 5.887 -3.908 1.00 95.81 329 LEU A C 1
ATOM 2615 O O . LEU A 1 329 ? -11.704 5.643 -4.459 1.00 95.81 329 LEU A O 1
ATOM 2619 N N . VAL A 1 330 ? -10.431 7.037 -3.260 1.00 95.25 330 VAL A N 1
ATOM 2620 C CA . VAL A 1 330 ? -11.480 8.068 -3.169 1.00 95.25 330 VAL A CA 1
ATOM 2621 C C . VAL A 1 330 ? -11.835 8.643 -4.540 1.00 95.25 330 VAL A C 1
ATOM 2623 O O . VAL A 1 330 ? -13.009 8.889 -4.791 1.00 95.25 330 VAL A O 1
ATOM 2626 N N . CYS A 1 331 ? -10.873 8.769 -5.461 1.00 95.25 331 CYS A N 1
ATOM 2627 C CA . CYS A 1 331 ? -11.154 9.186 -6.838 1.00 95.25 331 CYS A CA 1
ATOM 2628 C C . CYS A 1 331 ? -11.957 8.135 -7.619 1.00 95.25 331 CYS A C 1
ATOM 2630 O O . CYS A 1 331 ? -12.786 8.493 -8.449 1.00 95.25 331 CYS A O 1
ATOM 2632 N N . GLN A 1 332 ? -11.756 6.843 -7.337 1.00 91.31 332 GLN A N 1
ATOM 2633 C CA . GLN A 1 332 ? -12.582 5.768 -7.906 1.00 91.31 332 GLN A CA 1
ATOM 2634 C C . GLN A 1 332 ? -13.999 5.724 -7.310 1.00 91.31 332 GLN A C 1
ATOM 2636 O O . GLN A 1 332 ? -14.919 5.203 -7.947 1.00 91.31 332 GLN A O 1
ATOM 2641 N N . LEU A 1 333 ? -14.180 6.224 -6.082 1.00 90.25 333 LEU A N 1
ATOM 2642 C CA . LEU A 1 333 ? -15.488 6.346 -5.432 1.00 90.25 333 LEU A CA 1
ATOM 2643 C C . LEU A 1 333 ? -16.247 7.593 -5.904 1.00 90.25 333 LEU A C 1
ATOM 2645 O O . LEU A 1 333 ? -17.457 7.519 -6.117 1.00 90.25 333 LEU A O 1
ATOM 2649 N N . ASP A 1 334 ? -15.550 8.715 -6.089 1.00 90.69 334 ASP A N 1
ATOM 2650 C CA . ASP A 1 334 ? -16.119 9.959 -6.601 1.00 90.69 334 ASP A CA 1
ATOM 2651 C C . ASP A 1 334 ? -15.171 10.684 -7.569 1.00 90.69 334 ASP A C 1
ATOM 2653 O O . ASP A 1 334 ? -14.250 11.414 -7.190 1.00 90.69 334 ASP A O 1
ATOM 2657 N N . GLU A 1 335 ? -15.480 10.539 -8.856 1.00 91.69 335 GLU A N 1
ATOM 2658 C CA . GLU A 1 335 ? -14.704 11.079 -9.974 1.00 91.69 335 GLU A CA 1
ATOM 2659 C C . GLU A 1 335 ? -14.626 12.620 -9.975 1.00 91.69 335 GLU A C 1
ATOM 2661 O O . GLU A 1 335 ? -13.722 13.197 -10.582 1.00 91.69 335 GLU A O 1
ATOM 2666 N N . ARG A 1 336 ? -15.519 13.323 -9.254 1.00 91.94 336 ARG A N 1
ATOM 2667 C CA . ARG A 1 336 ? -15.507 14.800 -9.173 1.00 91.94 336 ARG A CA 1
ATOM 2668 C C . ARG A 1 336 ? -14.215 15.355 -8.579 1.00 91.94 336 ARG A C 1
ATOM 2670 O O . ARG A 1 336 ? -13.855 16.498 -8.864 1.00 91.94 336 ARG A O 1
ATOM 2677 N N . HIS A 1 337 ? -13.516 14.561 -7.772 1.00 93.62 337 HIS A N 1
ATOM 2678 C CA . HIS A 1 337 ? -12.275 14.977 -7.128 1.00 93.62 337 HIS A CA 1
ATOM 2679 C C . HIS A 1 337 ? -11.027 14.728 -7.983 1.00 93.62 337 HIS A C 1
ATOM 2681 O O . HIS A 1 337 ? -9.980 15.304 -7.672 1.00 93.62 337 HIS A O 1
ATOM 2687 N N . ILE A 1 338 ? -11.130 13.960 -9.081 1.00 96.12 338 ILE A N 1
ATOM 2688 C CA . ILE A 1 338 ? -9.992 13.593 -9.940 1.00 96.12 338 ILE A CA 1
ATOM 2689 C C . ILE A 1 338 ? -9.159 14.818 -10.344 1.00 96.12 338 ILE A C 1
ATOM 2691 O O . ILE A 1 338 ? -7.955 14.788 -10.103 1.00 96.12 338 ILE A O 1
ATOM 2695 N N . PRO A 1 339 ? -9.717 15.929 -10.875 1.00 95.88 339 PRO A N 1
ATOM 2696 C CA . PRO A 1 339 ? -8.888 17.048 -11.329 1.00 95.88 339 PRO A CA 1
ATOM 2697 C C . PRO A 1 339 ? -8.041 17.670 -10.210 1.00 95.88 339 PRO A C 1
ATOM 2699 O O . PRO A 1 339 ? -6.865 17.966 -10.420 1.00 95.88 339 PRO A O 1
ATOM 2702 N N . ARG A 1 340 ? -8.621 17.838 -9.012 1.00 95.88 340 ARG A N 1
ATOM 2703 C CA . ARG A 1 340 ? -7.944 18.419 -7.839 1.00 95.88 340 ARG A CA 1
ATOM 2704 C C . ARG A 1 340 ? -6.862 17.476 -7.313 1.00 95.88 340 ARG A C 1
ATOM 2706 O O . ARG A 1 340 ? -5.737 17.904 -7.080 1.00 95.88 340 ARG A O 1
ATOM 2713 N N . VAL A 1 341 ? -7.190 16.196 -7.142 1.00 97.31 341 VAL A N 1
ATOM 2714 C CA . VAL A 1 341 ? -6.261 15.186 -6.609 1.00 97.31 341 VAL A CA 1
ATOM 2715 C C . VAL A 1 341 ? -5.123 14.908 -7.587 1.00 97.31 341 VAL A C 1
ATOM 2717 O O . VAL A 1 341 ? -3.961 14.863 -7.188 1.00 97.31 341 VAL A O 1
ATOM 2720 N N . PHE A 1 342 ? -5.428 14.802 -8.878 1.00 95.94 342 PHE A N 1
ATOM 2721 C CA . PHE A 1 342 ? -4.434 14.538 -9.911 1.00 95.94 342 PHE A CA 1
ATOM 2722 C C . PHE A 1 342 ? -3.373 15.639 -9.989 1.00 95.94 342 PHE A C 1
ATOM 2724 O O . PHE A 1 342 ? -2.191 15.340 -10.163 1.00 95.94 342 PHE A O 1
ATOM 2731 N N . GLN A 1 343 ? -3.760 16.910 -9.824 1.00 94.19 343 GLN A N 1
ATOM 2732 C CA . GLN A 1 343 ? -2.804 18.021 -9.785 1.00 94.19 343 GLN A CA 1
ATOM 2733 C C . GLN A 1 343 ? -1.800 17.880 -8.633 1.00 94.19 343 GLN A C 1
ATOM 2735 O O . GLN A 1 343 ? -0.596 18.020 -8.864 1.00 94.19 343 GLN A O 1
ATOM 2740 N N . GLU A 1 344 ? -2.262 17.534 -7.430 1.00 95.12 344 GLU A N 1
ATOM 2741 C CA . GLU A 1 344 ? -1.382 17.342 -6.270 1.00 95.12 344 GLU A CA 1
ATOM 2742 C C . GLU A 1 344 ? -0.471 16.118 -6.419 1.00 95.12 344 GLU A C 1
ATOM 2744 O O . GLU A 1 344 ? 0.742 16.214 -6.204 1.00 95.12 344 GLU A O 1
ATOM 2749 N N . VAL A 1 345 ? -1.011 14.985 -6.879 1.00 95.19 345 VAL A N 1
ATOM 2750 C CA . VAL A 1 345 ? -0.214 13.770 -7.120 1.00 95.19 345 VAL A CA 1
ATOM 2751 C C . VAL A 1 345 ? 0.853 14.022 -8.193 1.00 95.19 345 VAL A C 1
ATOM 2753 O O . VAL A 1 345 ? 2.017 13.650 -8.019 1.00 95.19 345 VAL A O 1
ATOM 2756 N N . LYS A 1 346 ? 0.505 14.728 -9.277 1.00 92.69 346 LYS A N 1
ATOM 2757 C CA . LYS A 1 346 ? 1.446 15.091 -10.349 1.00 92.69 346 LYS A CA 1
ATOM 2758 C C . LYS A 1 346 ? 2.543 16.044 -9.866 1.00 92.69 346 LYS A C 1
ATOM 2760 O O . LYS A 1 346 ? 3.705 15.881 -10.249 1.00 92.69 346 LYS A O 1
ATOM 2765 N N . ARG A 1 347 ? 2.205 17.025 -9.021 1.00 92.12 347 ARG A N 1
ATOM 2766 C CA . ARG A 1 347 ? 3.177 17.952 -8.412 1.00 92.12 347 ARG A CA 1
ATOM 2767 C C . ARG A 1 347 ? 4.234 17.179 -7.628 1.00 92.12 347 ARG A C 1
ATOM 2769 O O . ARG A 1 347 ? 5.429 17.376 -7.850 1.00 92.12 347 ARG A O 1
ATOM 2776 N N . MET A 1 348 ? 3.798 16.256 -6.778 1.00 91.19 348 MET A N 1
ATOM 2777 C CA . MET A 1 348 ? 4.671 15.401 -5.975 1.00 91.19 348 MET A CA 1
ATOM 2778 C C . MET A 1 348 ? 5.533 14.463 -6.841 1.00 91.19 348 MET A C 1
ATOM 2780 O O . MET A 1 348 ? 6.742 14.351 -6.620 1.00 91.19 348 MET A O 1
ATOM 2784 N N . TYR A 1 349 ? 4.945 13.833 -7.864 1.00 92.88 349 TYR A N 1
ATOM 2785 C CA . TYR A 1 349 ? 5.636 12.908 -8.770 1.00 92.88 349 TYR A CA 1
ATOM 2786 C C . TYR A 1 349 ? 6.922 13.494 -9.377 1.00 92.88 349 TYR A C 1
ATOM 2788 O O . TYR A 1 349 ? 7.943 12.806 -9.476 1.00 92.88 349 TYR A O 1
ATOM 2796 N N . SER A 1 350 ? 6.904 14.782 -9.738 1.00 88.38 350 SER A N 1
ATOM 2797 C CA . SER A 1 350 ? 8.057 15.469 -10.340 1.00 88.38 350 SER A CA 1
ATOM 2798 C C . SER A 1 350 ? 9.329 15.406 -9.480 1.00 88.38 350 SER A C 1
ATOM 2800 O O . SER A 1 350 ? 10.431 15.289 -10.018 1.00 88.38 350 SER A O 1
ATOM 2802 N N . LYS A 1 351 ? 9.173 15.420 -8.149 1.00 88.75 351 LYS A N 1
ATOM 2803 C CA . LYS A 1 351 ? 10.267 15.304 -7.178 1.00 88.75 351 LYS A CA 1
ATOM 2804 C C . LYS A 1 351 ? 10.642 13.840 -6.945 1.00 88.75 351 LYS A C 1
ATOM 2806 O O . LYS A 1 351 ? 11.817 13.487 -7.014 1.00 88.75 351 LYS A O 1
ATOM 2811 N N . LEU A 1 352 ? 9.643 12.985 -6.711 1.00 91.62 352 LEU A N 1
ATOM 2812 C CA . LEU A 1 352 ? 9.850 11.572 -6.367 1.00 91.62 352 LEU A CA 1
ATOM 2813 C C . LEU A 1 352 ? 10.569 10.795 -7.474 1.00 91.62 352 LEU A C 1
ATOM 2815 O O . LEU A 1 352 ? 11.471 10.011 -7.197 1.00 91.62 352 LEU A O 1
ATOM 2819 N N . SER A 1 353 ? 10.220 11.064 -8.732 1.00 92.19 353 SER A N 1
ATOM 2820 C CA . SER A 1 353 ? 10.774 10.398 -9.919 1.00 92.19 353 SER A CA 1
ATOM 2821 C C . SER A 1 353 ? 12.282 10.622 -10.141 1.00 92.19 353 SER A C 1
ATOM 2823 O O . SER A 1 353 ? 12.909 9.967 -10.986 1.00 92.19 353 SER A O 1
ATOM 2825 N N . GLN A 1 354 ? 12.905 11.533 -9.387 1.00 90.75 354 GLN A N 1
ATOM 2826 C CA . GLN A 1 354 ? 14.334 11.803 -9.511 1.00 90.75 354 GLN A CA 1
ATOM 2827 C C . GLN A 1 354 ? 15.215 10.802 -8.764 1.00 90.75 354 GLN A C 1
ATOM 2829 O O . GLN A 1 354 ? 16.311 10.510 -9.255 1.00 90.75 354 GLN A O 1
ATOM 2834 N N . ASP A 1 355 ? 14.726 10.237 -7.659 1.00 89.44 355 ASP A N 1
ATOM 2835 C CA . ASP A 1 355 ? 15.499 9.397 -6.744 1.00 89.44 355 ASP A CA 1
ATOM 2836 C C . ASP A 1 355 ? 15.031 7.925 -6.780 1.00 89.44 355 ASP A C 1
ATOM 2838 O O . ASP A 1 355 ? 13.869 7.642 -6.480 1.00 89.44 355 ASP A O 1
ATOM 2842 N N . PRO A 1 356 ? 15.914 6.959 -7.108 1.00 86.94 356 PRO A N 1
ATOM 2843 C CA . PRO A 1 356 ? 15.621 5.526 -7.031 1.00 86.94 356 PRO A CA 1
ATOM 2844 C C . PRO A 1 356 ? 15.132 5.031 -5.666 1.00 86.94 356 PRO A C 1
ATOM 2846 O O . PRO A 1 356 ? 14.411 4.035 -5.629 1.00 86.94 356 PRO A O 1
ATOM 2849 N N . ALA A 1 357 ? 15.474 5.704 -4.561 1.00 88.56 357 ALA A N 1
ATOM 2850 C CA . ALA A 1 357 ? 14.955 5.358 -3.234 1.00 88.56 357 ALA A CA 1
ATOM 2851 C C . ALA A 1 357 ? 13.419 5.467 -3.165 1.00 88.56 357 ALA A C 1
ATOM 2853 O O . ALA A 1 357 ? 12.771 4.733 -2.422 1.00 88.56 357 ALA A O 1
ATOM 2854 N N . ASN A 1 358 ? 12.830 6.316 -4.012 1.00 92.00 358 ASN A N 1
ATOM 2855 C CA . ASN A 1 358 ? 11.390 6.531 -4.106 1.00 92.00 358 ASN A CA 1
ATOM 2856 C C . ASN A 1 358 ? 10.695 5.592 -5.103 1.00 92.00 358 ASN A C 1
ATOM 2858 O O . ASN A 1 358 ? 9.506 5.765 -5.359 1.00 92.00 358 ASN A O 1
ATOM 2862 N N . ALA A 1 359 ? 11.383 4.589 -5.666 1.00 94.50 359 ALA A N 1
ATOM 2863 C CA . ALA A 1 359 ? 10.773 3.652 -6.616 1.00 94.50 359 ALA A CA 1
ATOM 2864 C C . ALA A 1 359 ? 9.478 3.037 -6.065 1.00 94.50 359 ALA A C 1
ATOM 2866 O O . ALA A 1 359 ? 8.479 2.961 -6.776 1.00 94.50 359 ALA A O 1
ATOM 2867 N N . ARG A 1 360 ? 9.479 2.696 -4.771 1.00 93.94 360 ARG A N 1
ATOM 2868 C CA . ARG A 1 360 ? 8.309 2.164 -4.075 1.00 93.94 360 ARG A CA 1
ATOM 2869 C C . ARG A 1 360 ? 7.104 3.102 -4.171 1.00 93.94 360 ARG A C 1
ATOM 2871 O O . ARG A 1 360 ? 6.079 2.713 -4.689 1.00 93.94 360 ARG A O 1
ATOM 2878 N N . ILE A 1 361 ? 7.214 4.365 -3.763 1.00 94.88 361 ILE A N 1
ATOM 2879 C CA . ILE A 1 361 ? 6.078 5.298 -3.860 1.00 94.88 361 ILE A CA 1
ATOM 2880 C C . ILE A 1 361 ? 5.692 5.603 -5.316 1.00 94.88 361 ILE A C 1
ATOM 2882 O O . ILE A 1 361 ? 4.513 5.760 -5.629 1.00 94.88 361 ILE A O 1
ATOM 2886 N N . VAL A 1 362 ? 6.663 5.648 -6.232 1.00 96.44 362 VAL A N 1
ATOM 2887 C CA . VAL A 1 362 ? 6.385 5.927 -7.646 1.00 96.44 362 VAL A CA 1
ATOM 2888 C C . VAL A 1 362 ? 5.491 4.853 -8.275 1.00 96.44 362 VAL A C 1
ATOM 2890 O O . VAL A 1 362 ? 4.647 5.212 -9.092 1.00 96.44 362 VAL A O 1
ATOM 2893 N N . ILE A 1 363 ? 5.587 3.576 -7.880 1.00 96.56 363 ILE A N 1
ATOM 2894 C CA . ILE A 1 363 ? 4.688 2.539 -8.420 1.00 96.56 363 ILE A CA 1
ATOM 2895 C C . ILE A 1 363 ? 3.222 2.782 -8.033 1.00 96.56 363 ILE A C 1
ATOM 2897 O O . ILE A 1 363 ? 2.330 2.588 -8.854 1.00 96.56 363 ILE A O 1
ATOM 2901 N N . HIS A 1 364 ? 2.966 3.311 -6.832 1.00 96.94 364 HIS A N 1
ATOM 2902 C CA . HIS A 1 364 ? 1.620 3.686 -6.390 1.00 96.94 364 HIS A CA 1
ATOM 2903 C C . HIS A 1 364 ? 1.102 4.907 -7.153 1.00 96.94 364 HIS A C 1
ATOM 2905 O O . HIS A 1 364 ? -0.068 4.961 -7.527 1.00 96.94 364 HIS A O 1
ATOM 2911 N N . VAL A 1 365 ? 1.985 5.859 -7.469 1.00 97.00 365 VAL A N 1
ATOM 2912 C CA . VAL A 1 365 ? 1.646 6.981 -8.355 1.00 97.00 365 VAL A CA 1
ATOM 2913 C C . VAL A 1 365 ? 1.334 6.496 -9.773 1.00 97.00 365 VAL A C 1
ATOM 2915 O O . VAL A 1 365 ? 0.413 7.014 -10.403 1.00 97.00 365 VAL A O 1
ATOM 2918 N N . LEU A 1 366 ? 2.049 5.490 -10.286 1.00 96.50 366 LEU A N 1
ATOM 2919 C CA . LEU A 1 366 ? 1.718 4.877 -11.574 1.00 96.50 366 LEU A CA 1
ATOM 2920 C C . LEU A 1 366 ? 0.364 4.171 -11.538 1.00 96.50 366 LEU A C 1
ATOM 2922 O O . LEU A 1 366 ? -0.400 4.344 -12.481 1.00 96.50 366 LEU A O 1
ATOM 2926 N N . GLN A 1 367 ? 0.033 3.448 -10.464 1.00 97.06 367 GLN A N 1
ATOM 2927 C CA . GLN A 1 367 ? -1.295 2.845 -10.309 1.00 97.06 367 GLN A CA 1
ATOM 2928 C C . GLN A 1 367 ? -2.400 3.907 -10.325 1.00 97.06 367 GLN A C 1
ATOM 2930 O O . GLN A 1 367 ? -3.343 3.786 -11.104 1.00 97.06 367 GLN A O 1
ATOM 2935 N N . PHE A 1 368 ? -2.241 4.982 -9.547 1.00 97.12 368 PHE A N 1
ATOM 2936 C CA . PHE A 1 368 ? -3.135 6.141 -9.600 1.00 97.12 368 PHE A CA 1
ATOM 2937 C C . PHE A 1 368 ? -3.246 6.701 -11.028 1.00 97.12 368 PHE A C 1
ATOM 2939 O O . PHE A 1 368 ? -4.336 6.985 -11.517 1.00 97.12 368 PHE A O 1
ATOM 2946 N N . THR A 1 369 ? -2.116 6.832 -11.727 1.00 94.44 369 THR A N 1
ATOM 2947 C CA . THR A 1 369 ? -2.095 7.347 -13.101 1.00 94.44 369 THR A CA 1
ATOM 2948 C C . THR A 1 369 ? -2.876 6.437 -14.043 1.00 94.44 369 THR A C 1
ATOM 2950 O O . THR A 1 369 ? -3.697 6.943 -14.794 1.00 94.44 369 THR A O 1
ATOM 2953 N N . VAL A 1 370 ? -2.679 5.116 -13.991 1.00 94.56 370 VAL A N 1
ATOM 2954 C CA . VAL A 1 370 ? -3.415 4.153 -14.828 1.00 94.56 370 VAL A CA 1
ATOM 2955 C C . VAL A 1 370 ? -4.919 4.278 -14.599 1.00 94.56 370 VAL A C 1
ATOM 2957 O O . VAL A 1 370 ? -5.669 4.406 -15.562 1.00 94.56 370 VAL A O 1
ATOM 2960 N N . ASN A 1 371 ? -5.346 4.335 -13.338 1.00 94.50 371 ASN A N 1
ATOM 2961 C CA . ASN A 1 371 ? -6.763 4.372 -12.984 1.00 94.50 371 ASN A CA 1
ATOM 2962 C C . ASN A 1 371 ? -7.477 5.650 -13.460 1.00 94.50 371 ASN A C 1
ATOM 2964 O O . ASN A 1 371 ? -8.665 5.597 -13.768 1.00 94.50 371 ASN A O 1
ATOM 2968 N N . HIS A 1 372 ? -6.768 6.785 -13.539 1.00 94.69 372 HIS A N 1
ATOM 2969 C CA . HIS A 1 372 ? -7.385 8.105 -13.762 1.00 94.69 372 HIS A CA 1
ATOM 2970 C C . HIS A 1 372 ? -6.895 8.849 -15.015 1.00 94.69 372 HIS A C 1
ATOM 2972 O O . HIS A 1 372 ? -7.390 9.937 -15.313 1.00 94.69 372 HIS A O 1
ATOM 2978 N N . CYS A 1 373 ? -5.931 8.308 -15.770 1.00 88.56 373 CYS A N 1
ATOM 2979 C CA . CYS A 1 373 ? -5.357 8.981 -16.944 1.00 88.56 373 CYS A CA 1
ATOM 2980 C C . CYS A 1 373 ? -6.383 9.235 -18.055 1.00 88.56 373 CYS A C 1
ATOM 2982 O O . CYS A 1 373 ? -6.338 10.287 -18.696 1.00 88.56 373 CYS A O 1
ATOM 2984 N N . THR A 1 374 ? -7.336 8.322 -18.243 1.00 87.94 374 THR A N 1
ATOM 2985 C CA . THR A 1 374 ? -8.391 8.418 -19.261 1.00 87.94 374 THR A CA 1
ATOM 2986 C C . THR A 1 374 ? -9.324 9.599 -19.000 1.00 87.94 374 THR A C 1
ATOM 2988 O O . THR A 1 374 ? -9.600 10.373 -19.916 1.00 87.94 374 THR A O 1
ATOM 2991 N N . ALA A 1 375 ? -9.720 9.814 -17.740 1.00 89.25 375 ALA A N 1
ATOM 2992 C CA . ALA A 1 375 ? -10.602 10.908 -17.325 1.00 89.25 375 ALA A CA 1
ATOM 2993 C C . ALA A 1 375 ? -10.035 12.301 -17.653 1.00 89.25 375 ALA A C 1
ATOM 2995 O O . ALA A 1 375 ? -10.791 13.246 -17.875 1.00 89.25 375 ALA A O 1
ATOM 2996 N N . LEU A 1 376 ? -8.706 12.433 -17.706 1.00 89.50 376 LEU A N 1
ATOM 2997 C CA . LEU A 1 376 ? -8.013 13.690 -17.999 1.00 89.50 376 LEU A CA 1
ATOM 2998 C C . LEU A 1 376 ? -7.296 13.698 -19.356 1.00 89.50 376 LEU A C 1
ATOM 3000 O O . LEU A 1 376 ? -6.603 14.669 -19.656 1.00 89.50 376 LEU A O 1
ATOM 3004 N N . SER A 1 377 ? -7.434 12.638 -20.164 1.00 88.81 377 SER A N 1
ATOM 3005 C CA . SER A 1 377 ? -6.672 12.448 -21.412 1.00 88.81 377 SER A CA 1
ATOM 3006 C C . SER A 1 377 ? -5.161 12.667 -21.223 1.00 88.81 377 SER A C 1
ATOM 3008 O O . SER A 1 377 ? -4.494 13.312 -22.033 1.00 88.81 377 SER A O 1
ATOM 3010 N N . TYR A 1 378 ? -4.624 12.182 -20.102 1.00 89.75 378 TYR A N 1
ATOM 3011 C CA . TYR A 1 378 ? -3.220 12.345 -19.745 1.00 89.75 378 TYR A CA 1
ATOM 3012 C C . TYR A 1 378 ? -2.365 11.218 -20.332 1.00 89.75 378 TYR A C 1
ATOM 3014 O O . TYR A 1 378 ? -2.619 10.047 -20.068 1.00 89.75 378 TYR A O 1
ATOM 3022 N N . ASP A 1 379 ? -1.306 11.571 -21.064 1.00 89.06 379 ASP A N 1
ATOM 3023 C CA . ASP A 1 379 ? -0.319 10.604 -21.552 1.00 89.06 379 ASP A CA 1
ATOM 3024 C C . ASP A 1 379 ? 0.686 10.232 -20.447 1.00 89.06 379 ASP A C 1
ATOM 3026 O O . ASP A 1 379 ? 1.497 11.051 -20.002 1.00 89.06 379 ASP A O 1
ATOM 3030 N N . ALA A 1 380 ? 0.628 8.972 -20.013 1.00 90.81 380 ALA A N 1
ATOM 3031 C CA . ALA A 1 380 ? 1.468 8.410 -18.960 1.00 90.81 380 ALA A CA 1
ATOM 3032 C C . ALA A 1 380 ? 2.779 7.776 -19.472 1.00 90.81 380 ALA A C 1
ATOM 3034 O O . ALA A 1 380 ? 3.561 7.267 -18.664 1.00 90.81 380 ALA A O 1
ATOM 3035 N N . SER A 1 381 ? 3.053 7.814 -20.782 1.00 91.38 381 SER A N 1
ATOM 3036 C CA . SER A 1 381 ? 4.182 7.111 -21.412 1.00 91.38 381 SER A CA 1
ATOM 3037 C C . SER A 1 381 ? 5.540 7.463 -20.797 1.00 91.38 381 SER A C 1
ATOM 3039 O O . SER A 1 381 ? 6.336 6.577 -20.475 1.00 91.38 381 SER A O 1
ATOM 3041 N N . GLU A 1 382 ? 5.804 8.753 -20.561 1.00 92.38 382 GLU A N 1
ATOM 3042 C CA . GLU A 1 382 ? 7.060 9.191 -19.937 1.00 92.38 382 GLU A CA 1
ATOM 3043 C C . GLU A 1 382 ? 7.159 8.723 -18.476 1.00 92.38 382 GLU A C 1
ATOM 3045 O O . GLU A 1 382 ? 8.243 8.375 -18.007 1.00 92.38 382 GLU A O 1
ATOM 3050 N N . SER A 1 383 ? 6.034 8.638 -17.759 1.00 94.00 383 SER A N 1
ATOM 3051 C CA . SER A 1 383 ? 6.020 8.150 -16.378 1.00 94.00 383 SER A CA 1
ATOM 3052 C C . SER A 1 383 ? 6.385 6.670 -16.294 1.00 94.00 383 SER A C 1
ATOM 3054 O O . SER A 1 383 ? 7.208 6.280 -15.460 1.00 94.00 383 SER A O 1
ATOM 3056 N N . PHE A 1 384 ? 5.860 5.852 -17.210 1.00 95.75 384 PHE A N 1
ATOM 3057 C CA . PHE A 1 384 ? 6.263 4.452 -17.314 1.00 95.75 384 PHE A CA 1
ATOM 3058 C C . PHE A 1 384 ? 7.733 4.309 -17.685 1.00 95.75 384 PHE A C 1
ATOM 3060 O O . PHE A 1 384 ? 8.454 3.550 -17.036 1.00 95.75 384 PHE A O 1
ATOM 3067 N N . LYS A 1 385 ? 8.205 5.070 -18.675 1.00 94.88 385 LYS A N 1
ATOM 3068 C CA . LYS A 1 385 ? 9.618 5.073 -19.053 1.00 94.88 385 LYS A CA 1
ATOM 3069 C C . LYS A 1 385 ? 10.508 5.405 -17.863 1.00 94.88 385 LYS A C 1
ATOM 3071 O O . LYS A 1 385 ? 11.435 4.651 -17.587 1.00 94.88 385 LYS A O 1
ATOM 3076 N N . ILE A 1 386 ? 10.232 6.475 -17.117 1.00 95.50 386 ILE A N 1
ATOM 3077 C CA . ILE A 1 386 ? 11.042 6.833 -15.945 1.00 95.50 386 ILE A CA 1
ATOM 3078 C C . ILE A 1 386 ? 11.084 5.676 -14.939 1.00 95.50 386 ILE A C 1
ATOM 3080 O O . ILE A 1 386 ? 12.165 5.307 -14.475 1.00 95.50 386 ILE A O 1
ATOM 3084 N N . PHE A 1 387 ? 9.948 5.054 -14.632 1.00 97.25 387 PHE A N 1
ATOM 3085 C CA . PHE A 1 387 ? 9.931 3.944 -13.686 1.00 97.25 387 PHE A CA 1
ATOM 3086 C C . PHE A 1 387 ? 10.684 2.713 -14.205 1.00 97.25 387 PHE A C 1
ATOM 3088 O O . PHE A 1 387 ? 11.676 2.302 -13.600 1.00 97.25 387 PHE A O 1
ATOM 3095 N N . PHE A 1 388 ? 10.260 2.143 -15.334 1.00 96.81 388 PHE A N 1
ATOM 3096 C CA . PHE A 1 388 ? 10.788 0.876 -15.843 1.00 96.81 388 PHE A CA 1
ATOM 3097 C C . PHE A 1 388 ? 12.226 0.995 -16.357 1.00 96.81 388 PHE A C 1
ATOM 3099 O O . PHE A 1 388 ? 13.016 0.056 -16.200 1.00 96.81 388 PHE A O 1
ATOM 3106 N N . HIS A 1 389 ? 12.599 2.157 -16.907 1.00 94.19 389 HIS A N 1
ATOM 3107 C CA . HIS A 1 389 ? 13.954 2.403 -17.382 1.00 94.19 389 HIS A CA 1
ATOM 3108 C C . HIS A 1 389 ? 14.909 2.780 -16.241 1.00 94.19 389 HIS A C 1
ATOM 3110 O O . HIS A 1 389 ? 15.965 2.170 -16.060 1.00 94.19 389 HIS A O 1
ATOM 3116 N N . LYS A 1 390 ? 14.574 3.819 -15.466 1.00 93.94 390 LYS A N 1
ATOM 3117 C CA . LYS A 1 390 ? 15.517 4.460 -14.533 1.00 93.94 390 LYS A CA 1
ATOM 3118 C C . LYS A 1 390 ? 15.401 3.920 -13.109 1.00 93.94 390 LYS A C 1
ATOM 3120 O O . LYS A 1 390 ? 16.433 3.663 -12.488 1.00 93.94 390 LYS A O 1
ATOM 3125 N N . LEU A 1 391 ? 14.187 3.789 -12.573 1.00 95.94 391 LEU A N 1
ATOM 3126 C CA . LEU A 1 391 ? 13.985 3.450 -11.160 1.00 95.94 391 LEU A CA 1
ATOM 3127 C C . LEU A 1 391 ? 14.110 1.943 -10.919 1.00 95.94 391 LEU A C 1
ATOM 3129 O O . LEU A 1 391 ? 14.936 1.522 -10.105 1.00 95.94 391 LEU A O 1
ATOM 3133 N N . LEU A 1 392 ? 13.366 1.125 -11.667 1.00 95.81 392 LEU A N 1
ATOM 3134 C CA . LEU A 1 392 ? 13.357 -0.331 -11.517 1.00 95.81 392 LEU A CA 1
ATOM 3135 C C . LEU A 1 392 ? 14.746 -0.933 -11.750 1.00 95.81 392 LEU A C 1
ATOM 3137 O O . LEU A 1 392 ? 15.210 -1.755 -10.964 1.00 95.81 392 LEU A O 1
ATOM 3141 N N . SER A 1 393 ? 15.471 -0.456 -12.765 1.00 91.81 393 SER A N 1
ATOM 3142 C CA . SER A 1 393 ? 16.816 -0.950 -13.093 1.00 91.81 393 SER A CA 1
ATOM 3143 C C . SER A 1 393 ? 17.848 -0.771 -11.969 1.00 91.81 393 SER A C 1
ATOM 3145 O O . SER A 1 393 ? 18.895 -1.421 -11.998 1.00 91.81 393 SER A O 1
ATOM 3147 N N . ARG A 1 394 ? 17.558 0.084 -10.980 1.00 91.31 394 ARG A N 1
ATOM 3148 C CA . ARG A 1 394 ? 18.397 0.346 -9.802 1.00 91.31 394 ARG A CA 1
ATOM 3149 C C . ARG A 1 394 ? 17.832 -0.222 -8.501 1.00 91.31 394 ARG A C 1
ATOM 3151 O O . ARG A 1 394 ? 18.577 -0.306 -7.534 1.00 91.31 394 ARG A O 1
ATOM 3158 N N . SER A 1 395 ? 16.550 -0.580 -8.471 1.00 93.81 395 SER A N 1
ATOM 3159 C CA . SER A 1 395 ? 15.823 -0.961 -7.251 1.00 93.81 395 SER A CA 1
ATOM 3160 C C . SER A 1 395 ? 15.189 -2.356 -7.310 1.00 93.81 395 SER A C 1
ATOM 3162 O O . SER A 1 395 ? 14.588 -2.777 -6.328 1.00 93.81 395 SER A O 1
ATOM 3164 N N . PHE A 1 396 ? 15.367 -3.109 -8.403 1.00 93.12 396 PHE A N 1
ATOM 3165 C CA . PHE A 1 396 ? 14.847 -4.477 -8.569 1.00 93.12 396 PHE A CA 1
ATOM 3166 C C . PHE A 1 396 ? 15.283 -5.457 -7.463 1.00 93.12 396 PHE A C 1
ATOM 3168 O O . PHE A 1 396 ? 14.609 -6.460 -7.237 1.00 93.12 396 PHE A O 1
ATOM 3175 N N . SER A 1 397 ? 16.407 -5.194 -6.787 1.00 93.00 397 SER A N 1
ATOM 3176 C CA . SER A 1 397 ? 16.905 -6.012 -5.677 1.00 93.00 397 SER A CA 1
ATOM 3177 C C . SER A 1 397 ? 16.147 -5.772 -4.368 1.00 93.00 397 SER A C 1
ATOM 3179 O O . SER A 1 397 ? 16.196 -6.620 -3.478 1.00 93.00 397 SER A O 1
ATOM 3181 N N . ASN A 1 398 ? 15.421 -4.653 -4.245 1.00 93.12 398 ASN A N 1
ATOM 3182 C CA . ASN A 1 398 ? 14.574 -4.364 -3.094 1.00 93.12 398 ASN A CA 1
ATOM 3183 C C . ASN A 1 398 ? 13.306 -5.245 -3.146 1.00 93.12 398 ASN A C 1
ATOM 3185 O O . ASN A 1 398 ? 12.508 -5.092 -4.076 1.00 93.12 398 ASN A O 1
ATOM 3189 N N . PRO A 1 399 ? 13.066 -6.124 -2.150 1.00 93.19 399 PRO A N 1
ATOM 3190 C CA . PRO A 1 399 ? 11.929 -7.044 -2.171 1.00 93.19 399 PRO A CA 1
ATOM 3191 C C . PRO A 1 399 ? 10.562 -6.357 -2.251 1.00 93.19 399 PRO A C 1
ATOM 3193 O O . PRO A 1 399 ? 9.670 -6.875 -2.917 1.00 93.19 399 PRO A O 1
ATOM 3196 N N . ALA A 1 400 ? 10.395 -5.193 -1.610 1.00 92.12 400 ALA A N 1
ATOM 3197 C CA . ALA A 1 400 ? 9.131 -4.459 -1.629 1.00 92.12 400 ALA A CA 1
ATOM 3198 C C . ALA A 1 400 ? 8.844 -3.887 -3.024 1.00 92.12 400 ALA A C 1
ATOM 3200 O O . ALA A 1 400 ? 7.753 -4.079 -3.550 1.00 92.12 400 ALA A O 1
ATOM 3201 N N . VAL A 1 401 ? 9.848 -3.267 -3.658 1.00 95.38 401 VAL A N 1
ATOM 3202 C CA . VAL A 1 401 ? 9.716 -2.719 -5.019 1.00 95.38 401 VAL A CA 1
ATOM 3203 C C . VAL A 1 401 ? 9.465 -3.834 -6.030 1.00 95.38 401 VAL A C 1
ATOM 3205 O O . VAL A 1 401 ? 8.594 -3.697 -6.884 1.00 95.38 401 VAL A O 1
ATOM 3208 N N . ALA A 1 402 ? 10.192 -4.949 -5.926 1.00 96.88 402 ALA A N 1
ATOM 3209 C CA . ALA A 1 402 ? 9.992 -6.112 -6.785 1.00 96.88 402 ALA A CA 1
ATOM 3210 C C . ALA A 1 402 ? 8.563 -6.663 -6.672 1.00 96.88 402 ALA A C 1
ATOM 3212 O O . ALA A 1 402 ? 7.893 -6.840 -7.689 1.00 96.88 402 ALA A O 1
ATOM 3213 N N . PHE A 1 403 ? 8.088 -6.881 -5.442 1.00 96.81 403 PHE A N 1
ATOM 3214 C CA . PHE A 1 403 ? 6.742 -7.384 -5.179 1.00 96.81 403 PHE A CA 1
ATOM 3215 C C . PHE A 1 403 ? 5.658 -6.443 -5.720 1.00 96.81 403 PHE A C 1
ATOM 3217 O O . PHE A 1 403 ? 4.790 -6.879 -6.474 1.00 96.81 403 PHE A O 1
ATOM 3224 N N . GLU A 1 404 ? 5.733 -5.150 -5.398 1.00 96.75 404 GLU A N 1
ATOM 3225 C CA . GLU A 1 404 ? 4.746 -4.162 -5.847 1.00 96.75 404 GLU A CA 1
ATOM 3226 C C . GLU A 1 404 ? 4.785 -3.956 -7.369 1.00 96.75 404 GLU A C 1
ATOM 3228 O O . GLU A 1 404 ? 3.737 -3.789 -7.983 1.00 96.75 404 GLU A O 1
ATOM 3233 N N . THR A 1 405 ? 5.959 -4.054 -8.006 1.00 98.00 405 THR A N 1
ATOM 3234 C CA . THR A 1 405 ? 6.079 -3.993 -9.475 1.00 98.00 405 THR A CA 1
ATOM 3235 C C . THR A 1 405 ? 5.404 -5.187 -10.143 1.00 98.00 405 THR A C 1
ATOM 3237 O O . THR A 1 405 ? 4.666 -5.011 -11.109 1.00 98.00 405 THR A O 1
ATOM 3240 N N . VAL A 1 406 ? 5.638 -6.405 -9.643 1.00 97.81 406 VAL A N 1
ATOM 3241 C CA . VAL A 1 406 ? 5.003 -7.619 -10.183 1.00 97.81 406 VAL A CA 1
ATOM 3242 C C . VAL A 1 406 ? 3.489 -7.546 -10.009 1.00 97.81 406 VAL A C 1
ATOM 3244 O O . VAL A 1 406 ? 2.753 -7.803 -10.961 1.00 97.81 406 VAL A O 1
ATOM 3247 N N . LEU A 1 407 ? 3.021 -7.126 -8.831 1.00 97.00 407 LEU A N 1
ATOM 3248 C CA . LEU A 1 407 ? 1.598 -6.952 -8.556 1.00 97.00 407 LEU A CA 1
ATOM 3249 C C . LEU A 1 407 ? 0.966 -5.886 -9.464 1.00 97.00 407 LEU A C 1
ATOM 3251 O O . LEU A 1 407 ? -0.099 -6.121 -10.029 1.00 97.00 407 LEU A O 1
ATOM 3255 N N . PHE A 1 408 ? 1.640 -4.749 -9.658 1.00 98.06 408 PHE A N 1
ATOM 3256 C CA . PHE A 1 408 ? 1.216 -3.704 -10.589 1.00 98.06 408 PHE A CA 1
ATOM 3257 C C . PHE A 1 408 ? 1.093 -4.240 -12.021 1.00 98.06 408 PHE A C 1
ATOM 3259 O O . PHE A 1 408 ? 0.074 -4.015 -12.669 1.00 98.06 408 PHE A O 1
ATOM 3266 N N . ILE A 1 409 ? 2.087 -4.987 -12.513 1.00 98.06 409 ILE A N 1
ATOM 3267 C CA . ILE A 1 409 ? 2.033 -5.553 -13.867 1.00 98.06 409 ILE A CA 1
ATOM 3268 C C . ILE A 1 409 ? 0.860 -6.525 -14.001 1.00 98.06 409 ILE A C 1
ATOM 3270 O O . ILE A 1 409 ? 0.116 -6.434 -14.971 1.00 98.06 409 ILE A O 1
ATOM 3274 N N . ARG A 1 410 ? 0.666 -7.432 -13.035 1.00 96.81 410 ARG A N 1
ATOM 3275 C CA . ARG A 1 410 ? -0.423 -8.420 -13.088 1.00 96.81 410 ARG A CA 1
ATOM 3276 C C . ARG A 1 410 ? -1.798 -7.769 -13.065 1.00 96.81 410 ARG A C 1
ATOM 3278 O O . ARG A 1 410 ? -2.647 -8.118 -13.878 1.00 96.81 410 ARG A O 1
ATOM 3285 N N . ASN A 1 411 ? -2.003 -6.800 -12.178 1.00 96.06 411 ASN A N 1
ATOM 3286 C CA . ASN A 1 411 ? -3.295 -6.134 -12.033 1.00 96.06 411 ASN A CA 1
ATOM 3287 C C . ASN A 1 411 ? -3.662 -5.270 -13.248 1.00 96.06 411 ASN A C 1
ATOM 3289 O O . ASN A 1 411 ? -4.842 -5.026 -13.474 1.00 96.06 411 ASN A O 1
ATOM 3293 N N . ASN A 1 412 ? -2.674 -4.823 -14.029 1.00 96.19 412 ASN A N 1
ATOM 3294 C CA . ASN A 1 412 ? -2.878 -3.947 -15.186 1.00 96.19 412 ASN A CA 1
ATOM 3295 C C . ASN A 1 412 ? -2.390 -4.595 -16.494 1.00 96.19 412 ASN A C 1
ATOM 3297 O O . ASN A 1 412 ? -2.032 -3.885 -17.432 1.00 96.19 412 ASN A O 1
ATOM 3301 N N . LEU A 1 413 ? -2.334 -5.931 -16.559 1.00 95.06 413 LEU A N 1
ATOM 3302 C CA . LEU A 1 413 ? -1.667 -6.652 -17.648 1.00 95.06 413 LEU A CA 1
ATOM 3303 C C . LEU A 1 413 ? -2.263 -6.316 -19.020 1.00 95.06 413 LEU A C 1
ATOM 3305 O O . LEU A 1 413 ? -1.520 -6.077 -19.966 1.00 95.06 413 LEU A O 1
ATOM 3309 N N . GLU A 1 414 ? -3.593 -6.253 -19.104 1.00 93.31 414 GLU A N 1
ATOM 3310 C CA . GLU A 1 414 ? -4.328 -5.909 -20.324 1.00 93.31 414 GLU A CA 1
ATOM 3311 C C . GLU A 1 414 ? -3.992 -4.491 -20.801 1.00 93.31 414 GLU A C 1
ATOM 3313 O O . GLU A 1 414 ? -3.520 -4.312 -21.923 1.00 93.31 414 GLU A O 1
ATOM 3318 N N . PHE A 1 415 ? -4.130 -3.499 -19.917 1.00 93.50 415 PHE A N 1
ATOM 3319 C CA . PHE A 1 415 ? -3.786 -2.107 -20.208 1.00 93.50 415 PHE A CA 1
ATOM 3320 C C . PHE A 1 415 ? -2.322 -1.965 -20.647 1.00 93.50 415 PHE A C 1
ATOM 3322 O O . PHE A 1 415 ? -2.024 -1.344 -21.662 1.00 93.50 415 PHE A O 1
ATOM 3329 N N . LEU A 1 416 ? -1.386 -2.589 -19.927 1.00 94.56 416 LEU A N 1
ATOM 3330 C CA . LEU A 1 416 ? 0.037 -2.515 -20.261 1.00 94.56 416 LEU A CA 1
ATOM 3331 C C . LEU A 1 416 ? 0.378 -3.219 -21.581 1.00 94.56 416 LEU A C 1
ATOM 3333 O O . LEU A 1 416 ? 1.330 -2.806 -22.243 1.00 94.56 416 LEU A O 1
ATOM 3337 N N . CYS A 1 417 ? -0.357 -4.269 -21.951 1.00 91.94 417 CYS A N 1
ATOM 3338 C CA . CYS A 1 417 ? -0.137 -5.030 -23.178 1.00 91.94 417 CYS A CA 1
ATOM 3339 C C . CYS A 1 417 ? -0.695 -4.314 -24.417 1.00 91.94 417 CYS A C 1
ATOM 3341 O O . CYS A 1 417 ? -0.015 -4.271 -25.441 1.00 91.94 417 CYS A O 1
ATOM 3343 N N . TYR A 1 418 ? -1.903 -3.748 -24.323 1.00 90.62 418 TYR A N 1
ATOM 3344 C CA . TYR A 1 418 ? -2.611 -3.189 -25.480 1.00 90.62 418 TYR A CA 1
ATOM 3345 C C . TYR A 1 418 ? -2.481 -1.669 -25.619 1.00 90.62 418 TYR A C 1
ATOM 3347 O O . TYR A 1 418 ? -2.361 -1.177 -26.739 1.00 90.62 418 TYR A O 1
ATOM 3355 N N . GLU A 1 419 ? -2.446 -0.930 -24.509 1.00 90.25 419 GLU A N 1
ATOM 3356 C CA . GLU A 1 419 ? -2.445 0.543 -24.513 1.00 90.25 419 GLU A CA 1
ATOM 3357 C C . GLU A 1 419 ? -1.039 1.139 -24.356 1.00 90.25 419 GLU A C 1
ATOM 3359 O O . GLU A 1 419 ? -0.845 2.350 -24.462 1.00 90.25 419 GLU A O 1
ATOM 3364 N N . THR A 1 420 ? -0.026 0.306 -24.094 1.00 92.19 420 THR A N 1
ATOM 3365 C CA . THR A 1 420 ? 1.354 0.764 -23.900 1.00 92.19 420 THR A CA 1
ATOM 3366 C C . THR A 1 420 ? 2.359 -0.137 -24.608 1.00 92.19 420 THR A C 1
ATOM 3368 O O . THR A 1 420 ? 2.071 -1.275 -24.963 1.00 92.19 420 THR A O 1
ATOM 3371 N N . ASN A 1 421 ? 3.595 0.340 -24.760 1.00 91.00 421 ASN A N 1
ATOM 3372 C CA . ASN A 1 421 ? 4.716 -0.477 -25.225 1.00 91.00 421 ASN A CA 1
ATOM 3373 C C . ASN A 1 421 ? 5.607 -0.983 -24.078 1.00 91.00 421 ASN A C 1
ATOM 3375 O O . ASN A 1 421 ? 6.659 -1.566 -24.347 1.00 91.00 421 ASN A O 1
ATOM 3379 N N . VAL A 1 422 ? 5.213 -0.788 -22.814 1.00 94.44 422 VAL A N 1
ATOM 3380 C CA . VAL A 1 422 ? 6.067 -1.006 -21.634 1.00 94.44 422 VAL A CA 1
ATOM 3381 C C . VAL A 1 422 ? 6.597 -2.432 -21.563 1.00 94.44 422 VAL A C 1
ATOM 3383 O O . VAL A 1 422 ? 7.801 -2.632 -21.393 1.00 94.44 422 VAL A O 1
ATOM 3386 N N . LEU A 1 423 ? 5.716 -3.423 -21.730 1.00 94.19 423 LEU A N 1
ATOM 3387 C CA . LEU A 1 423 ? 6.089 -4.836 -21.651 1.00 94.19 423 LEU A CA 1
ATOM 3388 C C . LEU A 1 423 ? 7.058 -5.223 -22.771 1.00 94.19 423 LEU A C 1
ATOM 3390 O O . LEU A 1 423 ? 8.021 -5.938 -22.521 1.00 94.19 423 LEU A O 1
ATOM 3394 N N . SER A 1 424 ? 6.859 -4.699 -23.980 1.00 91.12 424 SER A N 1
ATOM 3395 C CA . SER A 1 424 ? 7.738 -4.966 -25.125 1.00 91.12 424 SER A CA 1
ATOM 3396 C C . SER A 1 424 ? 9.079 -4.220 -25.055 1.00 91.12 424 SER A C 1
ATOM 3398 O O . SER A 1 424 ? 10.110 -4.761 -25.449 1.00 91.12 424 SER A O 1
ATOM 3400 N N . ALA A 1 425 ? 9.088 -2.992 -24.528 1.00 92.88 425 ALA A N 1
ATOM 3401 C CA . ALA A 1 425 ? 10.261 -2.127 -24.488 1.00 92.88 425 ALA A CA 1
ATOM 3402 C C . ALA A 1 425 ? 11.166 -2.431 -23.290 1.00 92.88 425 ALA A C 1
ATOM 3404 O O . ALA A 1 425 ? 12.386 -2.404 -23.425 1.00 92.88 425 ALA A O 1
ATOM 3405 N N . TYR A 1 426 ? 10.590 -2.754 -22.130 1.00 95.94 426 TYR A N 1
ATOM 3406 C CA . TYR A 1 426 ? 11.316 -2.874 -20.863 1.00 95.94 426 TYR A CA 1
ATOM 3407 C C . TYR A 1 426 ? 11.366 -4.298 -20.301 1.00 95.94 426 TYR A C 1
ATOM 3409 O O . TYR A 1 426 ? 11.769 -4.474 -19.147 1.00 95.94 426 TYR A O 1
ATOM 3417 N N . PHE A 1 427 ? 11.026 -5.327 -21.091 1.00 95.56 427 PHE A N 1
ATOM 3418 C CA . PHE A 1 427 ? 11.111 -6.720 -20.635 1.00 95.56 427 PHE A CA 1
ATOM 3419 C C . PHE A 1 427 ? 12.474 -7.089 -20.019 1.00 95.56 427 PHE A C 1
ATOM 3421 O O . PHE A 1 427 ? 12.452 -7.797 -19.014 1.00 95.56 427 PHE A O 1
ATOM 3428 N N . PRO A 1 428 ? 13.656 -6.610 -20.489 1.00 95.56 428 PRO A N 1
ATOM 3429 C CA . PRO A 1 428 ? 14.916 -6.966 -19.841 1.00 95.56 428 PRO A CA 1
ATOM 3430 C C . PRO A 1 428 ? 14.999 -6.405 -18.423 1.00 95.56 428 PRO A C 1
ATOM 3432 O O . PRO A 1 428 ? 15.453 -7.102 -17.524 1.00 95.56 428 PRO A O 1
ATOM 3435 N N . SER A 1 429 ? 14.522 -5.174 -18.203 1.00 96.06 429 SER A N 1
ATOM 3436 C CA . SER A 1 429 ? 14.445 -4.561 -16.871 1.00 96.06 429 SER A CA 1
ATOM 3437 C C . SER A 1 429 ? 13.491 -5.331 -15.953 1.00 96.06 429 SER A C 1
ATOM 3439 O O . SER A 1 429 ? 13.834 -5.596 -14.803 1.00 96.06 429 SER A O 1
ATOM 3441 N N . ILE A 1 430 ? 12.335 -5.761 -16.471 1.00 97.31 430 ILE A N 1
ATOM 3442 C CA . ILE A 1 430 ? 11.341 -6.536 -15.714 1.00 97.31 430 ILE A CA 1
ATOM 3443 C C . ILE A 1 430 ? 11.884 -7.933 -15.365 1.00 97.31 430 ILE A C 1
ATOM 3445 O O . ILE A 1 430 ? 11.768 -8.370 -14.220 1.00 97.31 430 ILE A O 1
ATOM 3449 N N . LEU A 1 431 ? 12.560 -8.609 -16.302 1.00 97.19 431 LEU A N 1
ATOM 3450 C CA . LEU 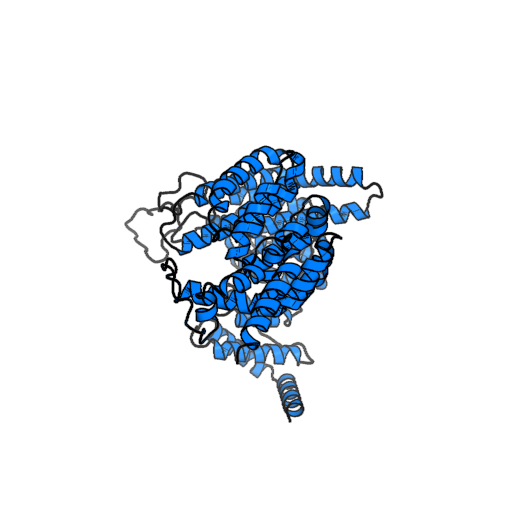A 1 431 ? 13.185 -9.918 -16.075 1.00 97.19 431 LEU A CA 1
ATOM 3451 C C . LEU A 1 431 ? 14.281 -9.891 -15.001 1.00 97.19 431 LEU A C 1
ATOM 3453 O O . LEU A 1 431 ? 14.545 -10.935 -14.408 1.00 97.19 431 LEU A O 1
ATOM 3457 N N . LYS A 1 432 ? 14.868 -8.731 -14.667 1.00 97.12 432 LYS A N 1
ATOM 3458 C CA . LYS A 1 432 ? 15.807 -8.623 -13.532 1.00 97.12 432 LYS A CA 1
ATOM 3459 C C . LYS A 1 432 ? 15.161 -9.029 -12.211 1.00 97.12 432 LYS A C 1
ATOM 3461 O O . LYS A 1 432 ? 15.842 -9.613 -11.375 1.00 97.12 432 LYS A O 1
ATOM 3466 N N . ILE A 1 433 ? 13.862 -8.769 -12.027 1.00 97.38 433 ILE A N 1
ATOM 3467 C CA . ILE A 1 433 ? 13.124 -9.198 -10.828 1.00 97.38 433 ILE A CA 1
ATOM 3468 C C . ILE A 1 433 ? 13.132 -10.728 -10.731 1.00 97.38 433 ILE A C 1
ATOM 3470 O O . ILE A 1 433 ? 13.475 -11.286 -9.686 1.00 97.38 433 ILE A O 1
ATOM 3474 N N . LEU A 1 434 ? 12.802 -11.402 -11.837 1.00 96.69 434 LEU A N 1
ATOM 3475 C CA . LEU A 1 434 ? 12.791 -12.860 -11.919 1.00 96.69 434 LEU A CA 1
ATOM 3476 C C . LEU A 1 434 ? 14.200 -13.445 -11.759 1.00 96.69 434 LEU A C 1
ATOM 3478 O O . LEU A 1 434 ? 14.377 -14.415 -11.029 1.00 96.69 434 LEU A O 1
ATOM 3482 N N . ALA A 1 435 ? 15.199 -12.837 -12.402 1.00 95.94 435 ALA A N 1
ATOM 3483 C CA . ALA A 1 435 ? 16.595 -13.256 -12.320 1.00 95.94 435 ALA A CA 1
ATOM 3484 C C . ALA A 1 435 ? 17.156 -13.143 -10.892 1.00 95.94 435 ALA A C 1
ATOM 3486 O O . ALA A 1 435 ? 17.964 -13.978 -10.486 1.00 95.94 435 ALA A O 1
ATOM 3487 N N . TRP A 1 436 ? 16.733 -12.129 -10.130 1.00 95.44 436 TRP A N 1
ATOM 3488 C CA . TRP A 1 436 ? 17.201 -11.892 -8.762 1.00 95.44 436 TRP A CA 1
ATOM 3489 C C . TRP A 1 436 ? 16.455 -12.734 -7.717 1.00 95.44 436 TRP A C 1
ATOM 3491 O O . TRP A 1 436 ? 17.068 -13.227 -6.775 1.00 95.44 436 TRP A O 1
ATOM 3501 N N . ASN A 1 437 ? 15.142 -12.939 -7.883 1.00 92.25 437 ASN A N 1
ATOM 3502 C CA . ASN A 1 437 ? 14.285 -13.642 -6.920 1.00 92.25 437 ASN A CA 1
ATOM 3503 C C . ASN A 1 437 ? 13.392 -14.717 -7.585 1.00 92.25 437 ASN A C 1
ATOM 3505 O O . ASN A 1 437 ? 12.162 -14.650 -7.481 1.00 92.25 437 ASN A O 1
ATOM 3509 N N . PRO A 1 438 ? 13.957 -15.752 -8.235 1.00 91.06 438 PRO A N 1
ATOM 3510 C CA . PRO A 1 438 ? 13.172 -16.676 -9.054 1.00 91.06 438 PRO A CA 1
ATOM 3511 C C . PRO A 1 438 ? 12.126 -17.451 -8.243 1.00 91.06 438 PRO A C 1
ATOM 3513 O O . PRO A 1 438 ? 10.975 -17.568 -8.650 1.00 91.06 438 PRO A O 1
ATOM 3516 N N . ARG A 1 439 ? 12.478 -17.929 -7.043 1.00 91.00 439 ARG A N 1
ATOM 3517 C CA . ARG A 1 439 ? 11.555 -18.722 -6.208 1.00 91.00 439 ARG A CA 1
ATOM 3518 C C . ARG A 1 439 ? 10.298 -17.958 -5.794 1.00 91.00 439 ARG A C 1
ATOM 3520 O O . ARG A 1 439 ? 9.273 -18.590 -5.569 1.00 91.00 439 ARG A O 1
ATOM 3527 N N . SER A 1 440 ? 10.388 -16.634 -5.687 1.00 93.19 440 SER A N 1
ATOM 3528 C CA . SER A 1 440 ? 9.273 -15.792 -5.258 1.00 93.19 440 SER A CA 1
ATOM 3529 C C . SER A 1 440 ? 8.309 -15.473 -6.398 1.00 93.19 440 SER A C 1
ATOM 3531 O O . SER A 1 440 ? 7.126 -15.324 -6.134 1.00 93.19 440 SER A O 1
ATOM 3533 N N . PHE A 1 441 ? 8.801 -15.375 -7.640 1.00 95.69 441 PHE A N 1
ATOM 3534 C CA . PHE A 1 441 ? 8.043 -14.769 -8.743 1.00 95.69 441 PHE A CA 1
ATOM 3535 C C . PHE A 1 441 ? 7.854 -15.665 -9.973 1.00 95.69 441 PHE A C 1
ATOM 3537 O O . PHE A 1 441 ? 7.174 -15.259 -10.908 1.00 95.69 441 PHE A O 1
ATOM 3544 N N . VAL A 1 442 ? 8.409 -16.884 -10.015 1.00 95.06 442 VAL A N 1
ATOM 3545 C CA . VAL A 1 442 ? 8.236 -17.790 -11.174 1.00 95.06 442 VAL A CA 1
ATOM 3546 C C . VAL A 1 442 ? 6.760 -18.004 -11.530 1.00 95.06 442 VAL A C 1
ATOM 3548 O O . VAL A 1 442 ? 6.426 -17.977 -12.712 1.00 95.06 442 VAL A O 1
ATOM 3551 N N . SER A 1 443 ? 5.877 -18.173 -10.537 1.00 94.88 443 SER A N 1
ATOM 3552 C CA . SER A 1 443 ? 4.439 -18.358 -10.788 1.00 94.88 443 SER A CA 1
ATOM 3553 C C . SER A 1 443 ? 3.820 -17.134 -11.463 1.00 94.88 443 SER A C 1
ATOM 3555 O O . SER A 1 443 ? 3.132 -17.275 -12.466 1.00 94.88 443 SER A O 1
ATOM 3557 N N . ASP A 1 444 ? 4.105 -15.935 -10.953 1.00 96.25 444 ASP A N 1
ATOM 3558 C CA . ASP A 1 444 ? 3.610 -14.679 -11.518 1.00 96.25 444 ASP A CA 1
ATOM 3559 C C . ASP A 1 444 ? 4.139 -14.448 -12.942 1.00 96.25 444 ASP A C 1
ATOM 3561 O O . ASP A 1 444 ? 3.401 -14.046 -13.839 1.00 96.25 444 ASP A O 1
ATOM 3565 N N . PHE A 1 445 ? 5.415 -14.754 -13.192 1.00 96.81 445 PHE A N 1
ATOM 3566 C CA . PHE A 1 445 ? 6.025 -14.565 -14.510 1.00 96.81 445 PHE A CA 1
ATOM 3567 C C . PHE A 1 445 ? 5.508 -15.536 -15.576 1.00 96.81 445 PHE A C 1
ATOM 3569 O O . PHE A 1 445 ? 5.584 -15.207 -16.760 1.00 96.81 445 PHE A O 1
ATOM 3576 N N . CYS A 1 446 ? 4.933 -16.679 -15.192 1.00 94.50 446 CYS A N 1
ATOM 3577 C CA . CYS A 1 446 ? 4.237 -17.550 -16.143 1.00 94.50 446 CYS A CA 1
ATOM 3578 C C . CYS A 1 446 ? 3.027 -16.848 -16.785 1.00 94.50 446 CYS A C 1
ATOM 3580 O O . CYS A 1 446 ? 2.715 -17.126 -17.939 1.00 94.50 446 CYS A O 1
ATOM 3582 N N . GLU A 1 447 ? 2.386 -15.917 -16.070 1.00 93.94 447 GLU A N 1
ATOM 3583 C CA . GLU A 1 447 ? 1.287 -15.092 -16.590 1.00 93.94 447 GLU A CA 1
ATOM 3584 C C . GLU A 1 447 ? 1.800 -13.843 -17.324 1.00 93.94 447 GLU A C 1
ATOM 3586 O O . GLU A 1 447 ? 1.234 -13.438 -18.337 1.00 93.94 447 GLU A O 1
ATOM 3591 N N . ILE A 1 448 ? 2.896 -13.242 -16.848 1.00 96.50 448 ILE A N 1
ATOM 3592 C CA . ILE A 1 448 ? 3.425 -11.982 -17.396 1.00 96.50 448 ILE A CA 1
ATOM 3593 C C . ILE A 1 448 ? 4.160 -12.181 -18.731 1.00 96.50 448 ILE A C 1
ATOM 3595 O O . ILE A 1 448 ? 4.005 -11.369 -19.643 1.00 96.50 448 ILE A O 1
ATOM 3599 N N . ILE A 1 449 ? 4.976 -13.235 -18.868 1.00 95.44 449 ILE A N 1
ATOM 3600 C CA . ILE A 1 449 ? 5.811 -13.460 -20.064 1.00 95.44 449 ILE A CA 1
ATOM 3601 C C . ILE A 1 449 ? 4.978 -13.513 -21.355 1.00 95.44 449 ILE A C 1
ATOM 3603 O O . ILE A 1 449 ? 5.370 -12.842 -22.311 1.00 95.44 449 ILE A O 1
ATOM 3607 N N . PRO A 1 450 ? 3.840 -14.238 -21.423 1.00 94.25 450 PRO A N 1
ATOM 3608 C CA . PRO A 1 450 ? 2.990 -14.240 -22.611 1.00 94.25 450 PRO A CA 1
ATOM 3609 C C . PRO A 1 450 ? 2.596 -12.839 -23.094 1.00 94.25 450 PRO A C 1
ATOM 3611 O O . PRO A 1 450 ? 2.623 -12.593 -24.296 1.00 94.25 450 PRO A O 1
ATOM 3614 N N . ALA A 1 451 ? 2.320 -11.904 -22.180 1.00 93.12 451 ALA A N 1
ATOM 3615 C CA . ALA A 1 451 ? 1.948 -10.528 -22.517 1.00 93.12 451 ALA A CA 1
ATOM 3616 C C . ALA A 1 451 ? 3.124 -9.667 -23.026 1.00 93.12 451 ALA A C 1
ATOM 3618 O O . ALA A 1 451 ? 2.909 -8.607 -23.610 1.00 93.12 451 ALA A O 1
ATOM 3619 N N . MET A 1 452 ? 4.373 -10.103 -22.820 1.00 92.81 452 MET A N 1
ATOM 3620 C CA . MET A 1 452 ? 5.571 -9.451 -23.374 1.00 92.81 452 MET A CA 1
ATOM 3621 C C . MET A 1 452 ? 5.879 -9.906 -24.809 1.00 92.81 452 MET A C 1
ATOM 3623 O O . MET A 1 452 ? 6.631 -9.237 -25.530 1.00 92.81 452 MET A O 1
ATOM 3627 N N . LEU A 1 453 ? 5.356 -11.067 -25.218 1.00 91.12 453 LEU A N 1
ATOM 3628 C CA . LEU A 1 453 ? 5.656 -11.678 -26.507 1.00 91.12 453 LEU A CA 1
ATOM 3629 C C . LEU A 1 453 ? 4.896 -10.976 -27.634 1.00 91.12 453 LEU A C 1
ATOM 3631 O O . LEU A 1 453 ? 3.674 -10.910 -27.661 1.00 91.12 453 LEU A O 1
ATOM 3635 N N . SER A 1 454 ? 5.649 -10.524 -28.627 1.00 87.88 454 SER A N 1
ATOM 3636 C CA . SER A 1 454 ? 5.145 -10.047 -29.911 1.00 87.88 454 SER A CA 1
ATOM 3637 C C . SER A 1 454 ? 6.008 -10.635 -31.031 1.00 87.88 454 SER A C 1
ATOM 3639 O O . SER A 1 454 ? 7.126 -11.086 -30.756 1.00 87.88 454 SER A O 1
ATOM 3641 N N . PRO A 1 455 ? 5.580 -10.591 -32.305 1.00 86.94 455 PRO A N 1
ATOM 3642 C CA . PRO A 1 455 ? 6.435 -11.002 -33.419 1.00 86.94 455 PRO A CA 1
ATOM 3643 C C . PRO A 1 455 ? 7.805 -10.301 -33.433 1.00 86.94 455 PRO A C 1
ATOM 3645 O O . PRO A 1 455 ? 8.791 -10.893 -33.864 1.00 86.94 455 PRO A O 1
ATOM 3648 N N . ALA A 1 456 ? 7.882 -9.066 -32.922 1.00 85.06 456 ALA A N 1
ATOM 3649 C CA . ALA A 1 456 ? 9.118 -8.292 -32.843 1.00 85.06 456 ALA A CA 1
ATOM 3650 C C . ALA A 1 456 ? 10.014 -8.677 -31.649 1.00 85.06 456 ALA A C 1
ATOM 3652 O O . ALA A 1 456 ? 11.234 -8.567 -31.741 1.00 85.06 456 ALA A O 1
ATOM 3653 N N . THR A 1 457 ? 9.435 -9.129 -30.532 1.00 89.00 457 THR A N 1
ATOM 3654 C CA . THR A 1 457 ? 10.164 -9.370 -29.271 1.00 89.00 457 THR A CA 1
ATOM 3655 C C . THR A 1 457 ? 10.365 -10.847 -28.942 1.00 89.00 457 THR A C 1
ATOM 3657 O O . THR A 1 457 ? 11.233 -11.165 -28.131 1.00 89.00 457 THR A O 1
ATOM 3660 N N . ALA A 1 458 ? 9.624 -11.765 -29.572 1.00 90.88 458 ALA A N 1
ATOM 3661 C CA . ALA A 1 458 ? 9.589 -13.179 -29.195 1.00 90.88 458 ALA A CA 1
ATOM 3662 C C . ALA A 1 458 ? 10.972 -13.848 -29.188 1.00 90.88 458 ALA A C 1
ATOM 3664 O O . ALA A 1 458 ? 11.322 -14.524 -28.222 1.00 90.88 458 ALA A O 1
ATOM 3665 N N . MET A 1 459 ? 11.783 -13.616 -30.227 1.00 90.00 459 MET A N 1
ATOM 3666 C CA . MET A 1 459 ? 13.141 -14.168 -30.299 1.00 90.00 459 MET A CA 1
ATOM 3667 C C . MET A 1 459 ? 14.056 -13.591 -29.217 1.00 90.00 459 MET A C 1
ATOM 3669 O O . MET A 1 459 ? 14.807 -14.328 -28.582 1.00 90.00 459 MET A O 1
ATOM 3673 N N . GLU A 1 460 ? 13.993 -12.280 -28.979 1.00 90.62 460 GLU A N 1
ATOM 3674 C CA . GLU A 1 460 ? 14.843 -11.634 -27.977 1.00 90.62 460 GLU A CA 1
ATOM 3675 C C . GLU A 1 460 ? 14.465 -12.067 -26.553 1.00 90.62 460 GLU A C 1
ATOM 3677 O O . GLU A 1 460 ? 15.349 -12.327 -25.737 1.00 90.62 460 GLU A O 1
ATOM 3682 N N . ILE A 1 461 ? 13.166 -12.203 -26.270 1.00 92.44 461 ILE A N 1
ATOM 3683 C CA . ILE A 1 461 ? 12.655 -12.708 -24.992 1.00 92.44 461 ILE A CA 1
ATOM 3684 C C . ILE A 1 461 ? 13.070 -14.165 -24.796 1.00 92.44 461 ILE A C 1
ATOM 3686 O O . ILE A 1 461 ? 13.568 -14.504 -23.727 1.00 92.44 461 ILE A O 1
ATOM 3690 N N . PHE A 1 462 ? 12.942 -15.015 -25.819 1.00 92.69 462 PHE A N 1
ATOM 3691 C CA . PHE A 1 462 ? 13.387 -16.408 -25.742 1.00 92.69 462 PHE A CA 1
ATOM 3692 C C . PHE A 1 462 ? 14.870 -16.511 -25.364 1.00 92.69 462 PHE A C 1
ATOM 3694 O O . PHE A 1 462 ? 15.222 -17.235 -24.434 1.00 92.69 462 PHE A O 1
ATOM 3701 N N . HIS A 1 463 ? 15.736 -15.735 -26.021 1.00 90.69 463 HIS A N 1
ATOM 3702 C CA . HIS A 1 463 ? 17.154 -15.689 -25.668 1.00 90.69 463 HIS A CA 1
ATOM 3703 C C . HIS A 1 463 ? 17.391 -15.135 -24.262 1.00 90.69 463 HIS A C 1
ATOM 3705 O O . HIS A 1 463 ? 18.170 -15.715 -23.516 1.00 90.69 463 HIS A O 1
ATOM 3711 N N . ALA A 1 464 ? 16.684 -14.078 -23.856 1.00 92.81 464 ALA A N 1
ATOM 3712 C CA . ALA A 1 464 ? 16.804 -13.539 -22.504 1.00 92.81 464 ALA A CA 1
ATOM 3713 C C . ALA A 1 464 ? 16.389 -14.548 -21.419 1.00 92.81 464 ALA A C 1
ATOM 3715 O O . ALA A 1 464 ? 17.002 -14.567 -20.356 1.00 92.81 464 ALA A O 1
ATOM 3716 N N . LEU A 1 465 ? 15.390 -15.396 -21.689 1.00 93.62 465 LEU A N 1
ATOM 3717 C CA . LEU A 1 465 ? 14.971 -16.472 -20.788 1.00 93.62 465 LEU A CA 1
ATOM 3718 C C . LEU A 1 465 ? 16.022 -17.585 -20.693 1.00 93.62 465 LEU A C 1
ATOM 3720 O O . LEU A 1 465 ? 16.296 -18.064 -19.595 1.00 93.62 465 LEU A O 1
ATOM 3724 N N . LEU A 1 466 ? 16.643 -17.968 -21.814 1.00 93.31 466 LEU A N 1
ATOM 3725 C CA . LEU A 1 466 ? 17.769 -18.912 -21.811 1.00 93.31 466 LEU A CA 1
ATOM 3726 C C . LEU A 1 466 ? 18.986 -18.347 -21.065 1.00 93.31 466 LEU A C 1
ATOM 3728 O O . LEU A 1 466 ? 19.646 -19.067 -20.319 1.00 93.31 466 LEU A O 1
ATOM 3732 N N . ASP A 1 467 ? 19.235 -17.049 -21.229 1.00 92.81 467 ASP A N 1
ATOM 3733 C CA . ASP A 1 467 ? 20.352 -16.326 -20.626 1.00 92.81 467 ASP A CA 1
ATOM 3734 C C . ASP A 1 467 ? 20.052 -15.830 -19.198 1.00 92.81 467 ASP A C 1
ATOM 3736 O O . ASP A 1 467 ? 20.883 -15.132 -18.612 1.00 92.81 467 ASP A O 1
ATOM 3740 N N . LEU A 1 468 ? 18.908 -16.186 -18.595 1.00 93.31 468 LEU A N 1
ATOM 3741 C CA . LEU A 1 468 ? 18.563 -15.782 -17.223 1.00 93.31 468 LEU A CA 1
ATOM 3742 C C . LEU A 1 468 ? 19.685 -16.081 -16.210 1.00 93.31 468 LEU A C 1
ATOM 3744 O O . LEU A 1 468 ? 20.016 -15.177 -15.444 1.00 93.31 468 LEU A O 1
ATOM 3748 N N . PRO A 1 469 ? 20.345 -17.261 -16.214 1.00 93.44 469 PRO A N 1
ATOM 3749 C CA . PRO A 1 469 ? 21.478 -17.515 -15.322 1.00 93.44 469 PRO A CA 1
ATOM 3750 C C . PRO A 1 469 ? 22.653 -16.549 -15.542 1.00 93.44 469 PRO A C 1
ATOM 3752 O O . PRO A 1 469 ? 23.288 -16.111 -14.582 1.00 93.44 469 PRO A O 1
ATOM 3755 N N . CYS A 1 470 ? 22.928 -16.172 -16.795 1.00 92.12 470 CYS A N 1
ATOM 3756 C CA . CYS A 1 470 ? 23.961 -15.193 -17.137 1.00 92.12 470 CYS A CA 1
ATOM 3757 C C . CYS A 1 470 ? 23.567 -13.779 -16.692 1.00 92.12 470 CYS A C 1
ATOM 3759 O O . CYS A 1 470 ? 24.425 -13.026 -16.222 1.00 92.12 470 CYS A O 1
ATOM 3761 N N . MET A 1 471 ? 22.281 -13.428 -16.784 1.00 94.25 471 MET A N 1
ATOM 3762 C CA . MET A 1 471 ? 21.736 -12.195 -16.219 1.00 94.25 471 MET A CA 1
ATOM 3763 C C . MET A 1 471 ? 21.911 -12.174 -14.701 1.00 94.25 471 MET A C 1
ATOM 3765 O O . MET A 1 471 ? 22.496 -11.221 -14.197 1.00 94.25 471 MET A O 1
ATOM 3769 N N . THR A 1 472 ? 21.497 -13.222 -13.980 1.00 95.00 472 THR A N 1
ATOM 3770 C CA . THR A 1 472 ? 21.673 -13.334 -12.522 1.00 95.00 472 THR A CA 1
ATOM 3771 C C . THR A 1 472 ? 23.138 -13.153 -12.125 1.00 95.00 472 THR A C 1
ATOM 3773 O O . THR A 1 472 ? 23.449 -12.276 -11.320 1.00 95.00 472 THR A O 1
ATOM 3776 N N . ALA A 1 473 ? 24.056 -13.899 -12.751 1.00 92.06 473 ALA A N 1
ATOM 3777 C CA . ALA A 1 473 ? 25.487 -13.787 -12.474 1.00 92.06 473 ALA A CA 1
ATOM 3778 C C . ALA A 1 473 ? 26.026 -12.374 -12.761 1.00 92.06 473 ALA A C 1
ATOM 3780 O O . ALA A 1 473 ? 26.787 -11.819 -11.969 1.00 92.06 473 ALA A O 1
ATOM 3781 N N . SER A 1 474 ? 25.603 -11.758 -13.868 1.00 92.81 474 SER A N 1
ATOM 3782 C CA . SER A 1 474 ? 26.016 -10.398 -14.226 1.00 92.81 474 SER A CA 1
ATOM 3783 C C . SER A 1 474 ? 25.494 -9.356 -13.238 1.00 92.81 474 SER A C 1
ATOM 3785 O O . SER A 1 474 ? 26.237 -8.454 -12.859 1.00 92.81 474 SER A O 1
ATOM 3787 N N . LEU A 1 475 ? 24.238 -9.479 -12.796 1.00 93.25 475 LEU A N 1
ATOM 3788 C CA . LEU A 1 475 ? 23.649 -8.592 -11.794 1.00 93.25 475 LEU A CA 1
ATOM 3789 C C . LEU A 1 475 ? 24.401 -8.700 -10.464 1.00 93.25 475 LEU A C 1
ATOM 3791 O O . LEU A 1 475 ? 24.727 -7.667 -9.886 1.00 93.25 475 LEU A O 1
ATOM 3795 N N . GLU A 1 476 ? 24.738 -9.914 -10.011 1.00 91.50 476 GLU A N 1
ATOM 3796 C CA . GLU A 1 476 ? 25.513 -10.108 -8.779 1.00 91.50 476 GLU A CA 1
ATOM 3797 C C . GLU A 1 476 ? 26.896 -9.457 -8.852 1.00 91.50 476 GLU A C 1
ATOM 3799 O O . GLU A 1 476 ? 27.353 -8.851 -7.885 1.00 91.50 476 GLU A O 1
ATOM 3804 N N . VAL A 1 477 ? 27.582 -9.584 -9.990 1.00 90.25 477 VAL A N 1
ATOM 3805 C CA . VAL A 1 477 ? 28.901 -8.971 -10.193 1.00 90.25 477 VAL A CA 1
ATOM 3806 C C . VAL A 1 477 ? 28.796 -7.450 -10.180 1.00 90.25 477 VAL A C 1
ATOM 3808 O O . VAL A 1 477 ? 29.575 -6.787 -9.496 1.00 90.25 477 VAL A O 1
ATOM 3811 N N . VAL A 1 478 ? 27.814 -6.894 -10.894 1.00 89.06 478 VAL A N 1
ATOM 3812 C CA . VAL A 1 478 ? 27.569 -5.447 -10.933 1.00 89.06 478 VAL A CA 1
ATOM 3813 C C . VAL A 1 478 ? 27.236 -4.907 -9.542 1.00 89.06 478 VAL A C 1
ATOM 3815 O O . VAL A 1 478 ? 27.720 -3.836 -9.179 1.00 89.06 478 VAL A O 1
ATOM 3818 N N . ASP A 1 479 ? 26.434 -5.629 -8.762 1.00 86.25 479 ASP A N 1
ATOM 3819 C CA . ASP A 1 479 ? 26.070 -5.237 -7.401 1.00 86.25 479 ASP A CA 1
ATOM 3820 C C . ASP A 1 479 ? 27.282 -5.274 -6.457 1.00 86.25 479 ASP A C 1
ATOM 3822 O O . ASP A 1 479 ? 27.599 -4.275 -5.811 1.00 86.25 479 ASP A O 1
ATOM 3826 N N . LYS A 1 480 ? 28.061 -6.366 -6.482 1.00 84.75 480 LYS A N 1
ATOM 3827 C CA . LYS A 1 480 ? 29.300 -6.505 -5.694 1.00 84.75 480 LYS A CA 1
ATOM 3828 C C . LYS A 1 480 ? 30.304 -5.387 -5.993 1.00 84.75 480 LYS A C 1
ATOM 3830 O O . LYS A 1 480 ? 30.872 -4.815 -5.068 1.00 84.75 480 LYS A O 1
ATOM 3835 N N . VAL A 1 481 ? 30.508 -5.036 -7.265 1.00 82.69 481 VAL A N 1
ATOM 3836 C CA . VAL A 1 481 ? 31.447 -3.967 -7.652 1.00 82.69 481 VAL A CA 1
ATOM 3837 C C . VAL A 1 481 ? 30.963 -2.587 -7.190 1.00 82.69 481 VAL A C 1
ATOM 3839 O O . VAL A 1 481 ? 31.779 -1.790 -6.731 1.00 82.69 481 VAL A O 1
ATOM 3842 N N . LYS A 1 482 ? 29.653 -2.307 -7.245 1.00 78.44 482 LYS A N 1
ATOM 3843 C CA . LYS A 1 482 ? 29.081 -1.043 -6.738 1.00 78.44 482 LYS A CA 1
ATOM 3844 C C . LYS A 1 482 ? 29.289 -0.860 -5.235 1.00 78.44 482 LYS A C 1
ATOM 3846 O O . LYS A 1 482 ? 29.509 0.264 -4.794 1.00 78.44 482 LYS A O 1
ATOM 3851 N N . VAL A 1 483 ? 29.203 -1.943 -4.462 1.00 71.56 483 VAL A N 1
ATOM 3852 C CA . VAL A 1 483 ? 29.386 -1.914 -3.002 1.00 71.56 483 VAL A CA 1
ATOM 3853 C C . VAL A 1 483 ? 30.849 -1.665 -2.624 1.00 71.56 483 VAL A C 1
ATOM 3855 O O . VAL A 1 483 ? 31.116 -0.943 -1.666 1.00 71.56 483 VAL A O 1
ATOM 3858 N N . VAL A 1 484 ? 31.793 -2.244 -3.371 1.00 66.56 484 VAL A N 1
ATOM 3859 C CA . VAL A 1 484 ? 33.230 -2.171 -3.058 1.00 66.56 484 VAL A CA 1
ATOM 3860 C C . VAL A 1 484 ? 33.869 -0.852 -3.512 1.00 66.56 484 VAL A C 1
ATOM 3862 O O . VAL A 1 484 ? 34.731 -0.344 -2.802 1.00 66.56 484 VAL A O 1
ATOM 3865 N N . ASP A 1 485 ? 33.425 -0.256 -4.628 1.00 58.41 485 ASP A N 1
ATOM 3866 C CA . ASP A 1 485 ? 33.997 0.988 -5.178 1.00 58.41 485 ASP A CA 1
ATOM 3867 C C . ASP A 1 485 ? 32.920 2.065 -5.491 1.00 58.41 485 ASP A C 1
ATOM 3869 O O . ASP A 1 485 ? 32.639 2.334 -6.665 1.00 58.41 485 ASP A O 1
ATOM 3873 N N . PRO A 1 486 ? 32.331 2.754 -4.488 1.00 54.69 486 PRO A N 1
ATOM 3874 C CA . PRO A 1 486 ? 31.244 3.721 -4.709 1.00 54.69 486 PRO A CA 1
ATOM 3875 C C . PRO A 1 486 ? 31.657 4.995 -5.473 1.00 54.69 486 PRO A C 1
ATOM 3877 O O . PRO A 1 486 ? 30.805 5.683 -6.032 1.00 54.69 486 PRO A O 1
ATOM 3880 N N . THR A 1 487 ? 32.951 5.340 -5.472 1.00 47.88 487 THR A N 1
ATOM 3881 C CA . THR A 1 487 ? 33.493 6.625 -5.964 1.00 47.88 487 THR A CA 1
ATOM 3882 C C . THR A 1 487 ? 34.486 6.495 -7.119 1.00 47.88 487 THR A C 1
ATOM 3884 O O . THR A 1 487 ? 34.994 7.511 -7.596 1.00 47.88 487 THR A O 1
ATOM 3887 N N . SER A 1 488 ? 34.775 5.285 -7.611 1.00 42.41 488 SER A N 1
ATOM 3888 C CA . SER A 1 488 ? 35.729 5.138 -8.713 1.00 42.41 488 SER A CA 1
ATOM 3889 C C . SER A 1 488 ? 35.071 5.473 -10.059 1.00 42.41 488 SER A C 1
ATOM 3891 O O . SER A 1 488 ? 34.281 4.715 -10.622 1.00 42.41 488 SER A O 1
ATOM 3893 N N . THR A 1 489 ? 35.436 6.619 -10.637 1.00 45.28 489 THR A N 1
ATOM 3894 C CA . THR A 1 489 ? 35.533 6.735 -12.096 1.00 45.28 489 THR A CA 1
ATOM 3895 C C . THR A 1 489 ? 36.505 5.649 -12.545 1.00 45.28 489 THR A C 1
ATOM 3897 O O . THR A 1 489 ? 37.709 5.794 -12.366 1.00 45.28 489 THR A O 1
ATOM 3900 N N . THR A 1 490 ? 35.958 4.525 -13.016 1.00 50.88 490 THR A N 1
ATOM 3901 C CA . THR A 1 490 ? 36.677 3.295 -13.376 1.00 50.88 490 THR A CA 1
ATOM 3902 C C . THR A 1 490 ? 37.940 3.589 -14.180 1.00 50.88 490 THR A C 1
ATOM 3904 O O . THR A 1 490 ? 37.847 3.868 -15.376 1.00 50.88 490 THR A O 1
ATOM 3907 N N . SER A 1 491 ? 39.109 3.485 -13.547 1.00 47.25 491 SER A N 1
ATOM 3908 C CA . SER A 1 491 ? 40.375 3.328 -14.258 1.00 47.25 491 SER A CA 1
ATOM 3909 C C . SER A 1 491 ? 40.350 1.945 -14.918 1.00 47.25 491 SER A C 1
ATOM 3911 O O . SER A 1 491 ? 40.225 0.951 -14.198 1.00 47.25 491 SER A O 1
ATOM 3913 N N . PRO A 1 492 ? 40.386 1.840 -16.256 1.00 55.34 492 PRO A N 1
ATOM 3914 C CA . PRO A 1 492 ? 40.375 0.544 -16.918 1.00 55.34 492 PRO A CA 1
ATOM 3915 C C . PRO A 1 492 ? 41.644 -0.233 -16.554 1.00 55.34 492 PRO A C 1
ATOM 3917 O O . PRO A 1 492 ? 42.745 0.319 -16.572 1.00 55.34 492 PRO A O 1
ATOM 3920 N N . ILE A 1 493 ? 41.486 -1.519 -16.234 1.00 56.12 493 ILE A N 1
ATOM 3921 C CA . ILE A 1 493 ? 42.610 -2.461 -16.228 1.00 56.12 493 ILE A CA 1
ATOM 3922 C C . ILE A 1 493 ? 43.165 -2.483 -17.663 1.00 56.12 493 ILE A C 1
ATOM 3924 O O . ILE A 1 493 ? 42.386 -2.475 -18.621 1.00 56.12 493 ILE A O 1
ATOM 3928 N N . GLY A 1 494 ? 44.493 -2.438 -17.808 1.00 54.84 494 GLY A N 1
ATOM 3929 C CA . GLY A 1 494 ? 45.162 -2.471 -19.111 1.00 54.84 494 GLY A CA 1
ATOM 3930 C C . GLY A 1 494 ? 44.708 -3.666 -19.955 1.00 54.84 494 GLY A C 1
ATOM 3931 O O . GLY A 1 494 ? 44.363 -4.717 -19.419 1.00 54.84 494 GLY A O 1
ATOM 3932 N N . VAL A 1 495 ? 44.701 -3.488 -21.278 1.00 55.78 495 VAL A N 1
ATOM 3933 C CA . VAL A 1 495 ? 44.159 -4.442 -22.267 1.00 55.78 495 VAL A CA 1
ATOM 3934 C C . VAL A 1 495 ? 44.865 -5.813 -22.226 1.00 55.78 495 VAL A C 1
ATOM 3936 O O . VAL A 1 495 ? 44.289 -6.801 -22.668 1.00 55.78 495 VAL A O 1
ATOM 3939 N N . ASP A 1 496 ? 46.047 -5.890 -21.609 1.00 58.06 496 ASP A N 1
ATOM 3940 C CA . ASP A 1 496 ? 46.936 -7.059 -21.627 1.00 58.06 496 ASP A CA 1
ATOM 3941 C C . ASP A 1 496 ? 46.834 -7.976 -20.387 1.00 58.06 496 ASP A C 1
ATOM 3943 O O . ASP A 1 496 ? 47.606 -8.926 -20.260 1.00 58.06 496 ASP A O 1
ATOM 3947 N N . HIS A 1 497 ? 45.907 -7.720 -19.452 1.00 65.56 497 HIS A N 1
ATOM 3948 C CA . HIS A 1 497 ? 45.704 -8.573 -18.272 1.00 65.56 497 HIS A CA 1
ATOM 3949 C C . HIS A 1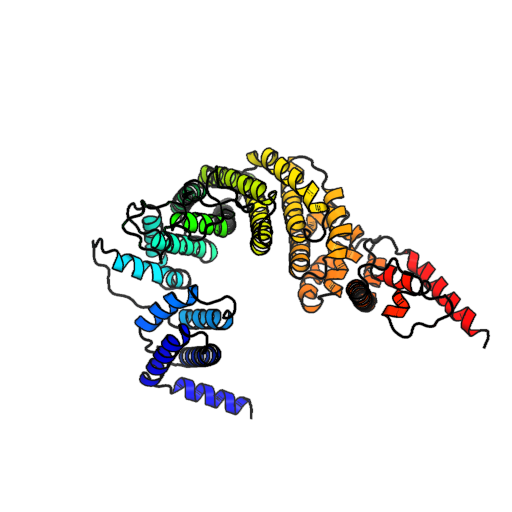 497 ? 44.458 -9.460 -18.401 1.00 65.56 497 HIS A C 1
ATOM 3951 O O . HIS A 1 497 ? 43.328 -8.969 -18.455 1.00 65.56 497 HIS A O 1
ATOM 3957 N N . GLU A 1 498 ? 44.663 -10.781 -18.389 1.00 73.44 498 GLU A N 1
ATOM 3958 C CA . GLU A 1 498 ? 43.581 -11.766 -18.301 1.00 73.44 498 GLU A CA 1
ATOM 3959 C C . GLU A 1 498 ? 42.884 -11.662 -16.927 1.00 73.44 498 GLU A C 1
ATOM 3961 O O . GLU A 1 498 ? 43.560 -11.636 -15.892 1.00 73.44 498 GLU A O 1
ATOM 3966 N N . PRO A 1 499 ? 41.545 -11.547 -16.876 1.00 78.38 499 PRO A N 1
ATOM 3967 C CA . PRO A 1 499 ? 40.835 -11.337 -15.622 1.00 78.38 499 PRO A CA 1
ATOM 3968 C C . PRO A 1 499 ? 40.888 -12.585 -14.736 1.00 78.38 499 PRO A C 1
ATOM 3970 O O . PRO A 1 499 ? 40.552 -13.683 -15.169 1.00 78.38 499 PRO A O 1
ATOM 3973 N N . THR A 1 500 ? 41.238 -12.411 -13.459 1.00 79.81 500 THR A N 1
ATOM 3974 C CA . THR A 1 500 ? 41.346 -13.537 -12.510 1.00 79.81 500 THR A CA 1
ATOM 3975 C C . THR A 1 500 ? 40.006 -13.952 -11.904 1.00 79.81 500 THR A C 1
ATOM 3977 O O . THR A 1 500 ? 39.856 -15.058 -11.388 1.00 79.81 500 THR A O 1
ATOM 3980 N N . ASN A 1 501 ? 39.014 -13.062 -11.955 1.00 83.12 501 ASN A N 1
ATOM 3981 C CA . ASN A 1 501 ? 37.668 -13.289 -11.453 1.00 83.12 501 ASN A CA 1
ATOM 3982 C C . ASN A 1 501 ? 36.644 -12.446 -12.238 1.00 83.12 501 ASN A C 1
ATOM 3984 O O . ASN A 1 501 ? 36.988 -11.604 -13.069 1.00 83.12 501 ASN A O 1
ATOM 3988 N N . SER A 1 502 ? 35.357 -12.656 -11.962 1.00 83.25 502 SER A N 1
ATOM 3989 C CA . SER A 1 502 ? 34.266 -11.988 -12.675 1.00 83.25 502 SER A CA 1
ATOM 3990 C C . SER A 1 502 ? 34.175 -10.476 -12.422 1.00 83.25 502 SER A C 1
ATOM 3992 O O . SER A 1 502 ? 33.700 -9.751 -13.294 1.00 83.25 502 SER A O 1
ATOM 3994 N N . ALA A 1 503 ? 34.639 -9.977 -11.270 1.00 84.94 503 ALA A N 1
ATOM 3995 C CA . ALA A 1 503 ? 34.696 -8.541 -10.989 1.00 84.94 503 ALA A CA 1
ATOM 3996 C C . ALA A 1 503 ? 35.819 -7.856 -11.786 1.00 84.94 503 ALA A C 1
ATOM 3998 O O . ALA A 1 503 ? 35.604 -6.775 -12.337 1.00 84.94 503 ALA A O 1
ATOM 3999 N N . ASP A 1 504 ? 36.973 -8.511 -11.928 1.00 81.31 504 ASP A N 1
ATOM 4000 C CA . ASP A 1 504 ? 38.063 -8.052 -12.799 1.00 81.31 504 ASP A CA 1
ATOM 4001 C C . ASP A 1 504 ? 37.626 -8.059 -14.269 1.00 81.31 504 ASP A C 1
ATOM 4003 O O . ASP A 1 504 ? 37.867 -7.096 -14.999 1.00 81.31 504 ASP A O 1
ATOM 4007 N N . ALA A 1 505 ? 36.903 -9.103 -14.693 1.00 83.94 505 ALA A N 1
ATOM 4008 C CA . ALA A 1 505 ? 36.335 -9.181 -16.036 1.00 83.94 505 ALA A CA 1
ATOM 4009 C C . ALA A 1 505 ? 35.365 -8.020 -16.302 1.00 83.94 505 ALA A C 1
ATOM 4011 O O . ALA A 1 505 ? 35.428 -7.392 -17.354 1.00 83.94 505 ALA A O 1
ATOM 4012 N N . PHE A 1 506 ? 34.514 -7.661 -15.337 1.00 83.44 506 PHE A N 1
ATOM 4013 C CA . PHE A 1 506 ? 33.616 -6.511 -15.472 1.00 83.44 506 PHE A CA 1
ATOM 4014 C C . PHE A 1 506 ? 34.362 -5.171 -15.614 1.00 83.44 506 PHE A C 1
ATOM 4016 O O . PHE A 1 506 ? 33.910 -4.281 -16.342 1.00 83.44 506 PHE A O 1
ATOM 4023 N N . LYS A 1 507 ? 35.516 -5.026 -14.948 1.00 83.44 507 LYS A N 1
ATOM 4024 C CA . LYS A 1 507 ? 36.388 -3.842 -15.049 1.00 83.44 507 LYS A CA 1
ATOM 4025 C C . LYS A 1 507 ? 37.161 -3.787 -16.378 1.00 83.44 507 LYS A C 1
ATOM 4027 O O . LYS A 1 507 ? 37.552 -2.696 -16.797 1.00 83.44 507 LYS A O 1
ATOM 4032 N N . SER A 1 508 ? 37.348 -4.921 -17.058 1.00 81.75 508 SER A N 1
ATOM 4033 C CA . SER A 1 508 ? 38.031 -5.003 -18.354 1.00 81.75 508 SER A CA 1
ATOM 4034 C C . SER A 1 508 ? 37.162 -4.476 -19.513 1.00 81.75 508 SER A C 1
ATOM 4036 O O . SER A 1 508 ? 36.024 -4.930 -19.691 1.00 81.75 508 SER A O 1
ATOM 4038 N N . PRO A 1 509 ? 37.686 -3.573 -20.368 1.00 82.44 509 PRO A N 1
ATOM 4039 C CA . PRO A 1 509 ? 36.973 -3.082 -21.551 1.00 82.44 509 PRO A CA 1
ATOM 4040 C C . PRO A 1 509 ? 36.544 -4.180 -22.536 1.00 82.44 509 PRO A C 1
ATOM 4042 O O . PRO A 1 509 ? 35.552 -3.998 -23.239 1.00 82.44 509 PRO A O 1
ATOM 4045 N N . LEU A 1 510 ? 37.259 -5.313 -22.575 1.00 81.31 510 LEU A N 1
ATOM 4046 C CA . LEU A 1 510 ? 36.975 -6.427 -23.485 1.00 81.31 510 LEU A CA 1
ATOM 4047 C C . LEU A 1 510 ? 35.683 -7.171 -23.112 1.00 81.31 510 LEU A C 1
ATOM 4049 O O . LEU A 1 510 ? 34.895 -7.519 -23.990 1.00 81.31 510 LEU A O 1
ATOM 4053 N N . PHE A 1 511 ? 35.431 -7.385 -21.817 1.00 81.69 511 PHE A N 1
ATOM 4054 C CA . PHE A 1 511 ? 34.291 -8.182 -21.342 1.00 81.69 511 PHE A CA 1
ATOM 4055 C C . PHE A 1 511 ? 33.104 -7.330 -20.875 1.00 81.69 511 PHE A C 1
ATOM 4057 O O . PHE A 1 511 ? 31.961 -7.795 -20.904 1.00 81.69 511 PHE A O 1
ATOM 4064 N N . ARG A 1 512 ? 33.328 -6.062 -20.503 1.00 84.50 512 ARG A N 1
ATOM 4065 C CA . ARG A 1 512 ? 32.279 -5.126 -20.056 1.00 84.50 512 ARG A CA 1
ATOM 4066 C C . ARG A 1 512 ? 31.051 -5.038 -20.984 1.00 84.50 512 ARG A C 1
ATOM 4068 O O . ARG A 1 512 ? 29.938 -4.992 -20.454 1.00 84.50 512 ARG A O 1
ATOM 4075 N N . PRO A 1 513 ? 31.171 -5.060 -22.330 1.00 88.62 513 PRO A N 1
ATOM 4076 C CA . PRO A 1 513 ? 30.005 -5.057 -23.217 1.00 88.62 513 PRO A CA 1
ATOM 4077 C C . PRO A 1 513 ? 29.051 -6.238 -22.996 1.00 88.62 513 PRO A C 1
ATOM 4079 O O . PRO A 1 513 ? 27.841 -6.073 -23.138 1.00 88.62 513 PRO A O 1
ATOM 4082 N N . MET A 1 514 ? 29.568 -7.408 -22.607 1.00 85.88 514 MET A N 1
ATOM 4083 C CA . MET A 1 514 ? 28.756 -8.599 -22.350 1.00 85.88 514 MET A CA 1
ATOM 4084 C C . MET A 1 514 ? 27.923 -8.445 -21.072 1.00 85.88 514 MET A C 1
ATOM 4086 O O . MET A 1 514 ? 26.717 -8.680 -21.089 1.00 85.88 514 MET A O 1
ATOM 4090 N N . PHE A 1 515 ? 28.528 -7.951 -19.988 1.00 88.12 515 PHE A N 1
ATOM 4091 C CA . PHE A 1 515 ? 27.793 -7.613 -18.765 1.00 88.12 515 PHE A CA 1
ATOM 4092 C C . PHE A 1 515 ? 26.725 -6.546 -19.025 1.00 88.12 515 PHE A C 1
ATOM 4094 O O . PHE A 1 515 ? 25.594 -6.674 -18.557 1.00 88.12 515 PHE A O 1
ATOM 4101 N N . ASN A 1 516 ? 27.049 -5.515 -19.812 1.00 90.56 516 ASN A N 1
ATOM 4102 C CA . ASN A 1 516 ? 26.089 -4.477 -20.193 1.00 90.56 516 ASN A CA 1
ATOM 4103 C C . ASN A 1 516 ? 24.926 -5.046 -21.021 1.00 90.56 516 ASN A C 1
ATOM 4105 O O . ASN A 1 516 ? 23.792 -4.611 -20.851 1.00 90.56 516 ASN A O 1
ATOM 4109 N N . PHE A 1 517 ? 25.184 -6.029 -21.887 1.00 90.56 517 PHE A N 1
ATOM 4110 C CA . PHE A 1 517 ? 24.142 -6.695 -22.666 1.00 90.56 517 PHE A CA 1
ATOM 4111 C C . PHE A 1 517 ? 23.180 -7.497 -21.780 1.00 90.56 517 PHE A C 1
ATOM 4113 O O . PHE A 1 517 ? 21.961 -7.355 -21.910 1.00 90.56 517 PHE A O 1
ATOM 4120 N N . PHE A 1 518 ? 23.706 -8.297 -20.847 1.00 91.25 518 PHE A N 1
ATOM 4121 C CA . PHE A 1 518 ? 22.874 -9.068 -19.919 1.00 91.25 518 PHE A CA 1
ATOM 4122 C C . PHE A 1 518 ? 22.116 -8.180 -18.929 1.00 91.25 518 PHE A C 1
ATOM 4124 O O . PHE A 1 518 ? 20.993 -8.495 -18.554 1.00 91.25 518 PHE A O 1
ATOM 4131 N N . THR A 1 519 ? 22.695 -7.046 -18.532 1.00 92.56 519 THR A N 1
ATOM 4132 C CA . THR A 1 519 ? 22.090 -6.112 -17.565 1.00 92.56 519 THR A CA 1
ATOM 4133 C C . THR A 1 519 ? 21.374 -4.930 -18.218 1.00 92.56 519 THR A C 1
ATOM 4135 O O . THR A 1 519 ? 20.983 -3.983 -17.522 1.00 92.56 519 THR A O 1
ATOM 4138 N N . ARG A 1 520 ? 21.155 -4.981 -19.538 1.00 93.38 520 ARG A N 1
ATOM 4139 C CA . ARG A 1 520 ? 20.448 -3.936 -20.284 1.00 93.38 520 ARG A CA 1
ATOM 4140 C C . ARG A 1 520 ? 19.055 -3.681 -19.714 1.00 93.38 520 ARG A C 1
ATOM 4142 O O . ARG A 1 520 ? 18.480 -4.488 -18.985 1.00 93.38 520 ARG A O 1
ATOM 4149 N N . VAL A 1 521 ? 18.539 -2.502 -20.013 1.00 93.44 521 VAL A N 1
ATOM 4150 C CA . VAL A 1 521 ? 17.250 -2.033 -19.498 1.00 93.44 521 VAL A CA 1
ATOM 4151 C C . VAL A 1 521 ? 16.154 -2.188 -20.548 1.00 93.44 521 VAL A C 1
ATOM 4153 O O . VAL A 1 521 ? 15.033 -2.557 -20.211 1.00 93.44 521 VAL A O 1
ATOM 4156 N N . GLU A 1 522 ? 16.496 -1.960 -21.814 1.00 92.81 522 GLU A N 1
ATOM 4157 C CA . GLU A 1 522 ? 15.558 -1.956 -22.933 1.00 92.81 522 GLU A CA 1
ATOM 4158 C C . GLU A 1 522 ? 15.794 -3.133 -23.883 1.00 92.81 522 GLU A C 1
ATOM 4160 O O . GLU A 1 522 ? 16.930 -3.578 -24.089 1.00 92.81 522 GLU A O 1
ATOM 4165 N N . GLY A 1 523 ? 14.698 -3.630 -24.452 1.00 88.69 523 GLY A N 1
ATOM 4166 C CA . GLY A 1 523 ? 14.685 -4.561 -25.574 1.00 88.69 523 GLY A CA 1
ATOM 4167 C C . GLY A 1 523 ? 15.062 -3.874 -26.888 1.00 88.69 523 GLY A C 1
ATOM 4168 O O . GLY A 1 523 ? 15.579 -2.758 -26.898 1.00 88.69 523 GLY A O 1
ATOM 4169 N N . GLY A 1 524 ? 14.850 -4.547 -28.016 1.00 82.50 524 GLY A N 1
ATOM 4170 C CA . GLY A 1 524 ? 15.188 -4.013 -29.341 1.00 82.50 524 GLY A CA 1
ATOM 4171 C C . GLY A 1 524 ? 16.676 -4.125 -29.682 1.00 82.50 524 GLY A C 1
ATOM 4172 O O . GLY A 1 524 ? 17.127 -3.593 -30.692 1.00 82.50 524 GLY A O 1
ATOM 4173 N N . HIS A 1 525 ? 17.442 -4.853 -28.867 1.00 67.00 525 HIS A N 1
ATOM 4174 C CA . HIS A 1 525 ? 18.861 -5.124 -29.097 1.00 67.00 525 HIS A CA 1
ATOM 4175 C C . HIS A 1 525 ? 19.075 -6.505 -29.749 1.00 67.00 525 HIS A C 1
ATOM 4177 O O . HIS A 1 525 ? 20.203 -6.996 -29.813 1.00 67.00 525 HIS A O 1
ATOM 4183 N N . GLY A 1 526 ? 18.008 -7.139 -30.260 1.00 54.38 526 GLY A N 1
ATOM 4184 C CA . GLY A 1 526 ? 18.008 -8.468 -30.892 1.00 54.38 526 GLY A CA 1
ATOM 4185 C C . GLY A 1 526 ? 18.972 -8.654 -32.074 1.00 54.38 526 GLY A C 1
ATOM 4186 O O . GLY A 1 526 ? 19.318 -9.785 -32.408 1.00 54.38 526 GLY A O 1
ATOM 4187 N N . ASP A 1 527 ? 19.518 -7.571 -32.634 1.00 50.19 527 ASP A N 1
ATOM 4188 C CA . ASP A 1 527 ? 20.586 -7.623 -33.646 1.00 50.19 527 ASP A CA 1
ATOM 4189 C C . ASP A 1 527 ? 21.943 -8.116 -33.090 1.00 50.19 527 ASP A C 1
ATOM 4191 O O . ASP A 1 527 ? 22.927 -8.309 -33.810 1.00 50.19 527 ASP A O 1
ATOM 4195 N N . THR A 1 528 ? 22.019 -8.364 -31.779 1.00 50.53 528 THR A N 1
ATOM 4196 C CA . THR A 1 528 ? 23.237 -8.835 -31.111 1.00 50.53 528 THR A CA 1
ATOM 4197 C C . THR A 1 528 ? 23.591 -10.283 -31.468 1.00 50.53 528 THR A C 1
ATOM 4199 O O . THR A 1 528 ? 24.745 -10.650 -31.300 1.00 50.53 528 THR A O 1
ATOM 4202 N N . ILE A 1 529 ? 22.702 -11.096 -32.059 1.00 50.59 529 ILE A N 1
ATOM 4203 C CA . ILE A 1 529 ? 23.090 -12.416 -32.615 1.00 50.59 529 ILE A CA 1
ATOM 4204 C C . ILE A 1 529 ? 24.166 -12.261 -33.701 1.00 50.59 529 ILE A C 1
ATOM 4206 O O . ILE A 1 529 ? 25.130 -13.033 -33.742 1.00 50.59 529 ILE A O 1
ATOM 4210 N N . ASN A 1 530 ? 24.071 -11.212 -34.526 1.00 47.16 530 ASN A N 1
ATOM 4211 C CA . ASN A 1 530 ? 25.099 -10.891 -35.516 1.00 47.16 530 ASN A CA 1
ATOM 4212 C C . ASN A 1 530 ? 26.419 -10.468 -34.839 1.00 47.16 530 ASN A C 1
ATOM 4214 O O . ASN A 1 530 ? 27.499 -10.862 -35.283 1.00 47.16 530 ASN A O 1
ATOM 4218 N N . ARG A 1 531 ? 26.349 -9.764 -33.699 1.00 48.12 531 ARG A N 1
ATOM 4219 C CA . ARG A 1 531 ? 27.527 -9.394 -32.886 1.00 48.12 531 ARG A CA 1
ATOM 4220 C C . ARG A 1 531 ? 28.111 -10.570 -32.095 1.00 48.12 531 ARG A C 1
ATOM 4222 O O . ARG A 1 531 ? 29.324 -10.647 -31.943 1.00 48.12 531 ARG A O 1
ATOM 4229 N N . TYR A 1 532 ? 27.294 -11.526 -31.660 1.00 47.41 532 TYR A N 1
ATOM 4230 C CA . TYR A 1 532 ? 27.734 -12.760 -31.004 1.00 47.41 532 TYR A CA 1
ATOM 4231 C C . TYR A 1 532 ? 28.541 -13.629 -31.977 1.00 47.41 532 TYR A C 1
ATOM 4233 O O . TYR A 1 532 ? 29.531 -14.249 -31.594 1.00 47.41 532 TYR A O 1
ATOM 4241 N N . ARG A 1 533 ? 28.175 -13.601 -33.269 1.00 45.56 533 ARG A N 1
ATOM 4242 C CA . ARG A 1 533 ? 28.970 -14.165 -34.369 1.00 45.56 533 ARG A CA 1
ATOM 4243 C C . ARG A 1 533 ? 30.322 -13.465 -34.527 1.00 45.56 533 ARG A C 1
ATOM 4245 O O . ARG A 1 533 ? 31.316 -14.166 -34.678 1.00 45.56 533 ARG A O 1
ATOM 4252 N N . MET A 1 534 ? 30.369 -12.131 -34.436 1.00 42.66 534 MET A N 1
ATOM 4253 C CA . MET A 1 534 ? 31.626 -11.362 -34.476 1.00 42.66 534 MET A CA 1
ATOM 4254 C C . MET A 1 534 ? 32.540 -11.654 -33.275 1.00 42.66 534 MET A C 1
ATOM 4256 O O . MET A 1 534 ? 33.750 -11.800 -33.442 1.00 42.66 534 MET A O 1
ATOM 4260 N N . ILE A 1 535 ? 31.972 -11.804 -32.074 1.00 47.91 535 ILE A N 1
ATOM 4261 C CA . ILE A 1 535 ? 32.726 -12.176 -30.868 1.00 47.91 535 ILE A CA 1
ATOM 4262 C C . ILE A 1 535 ? 33.239 -13.616 -31.002 1.00 47.91 535 ILE A C 1
ATOM 4264 O O . ILE A 1 535 ? 34.428 -13.851 -30.822 1.00 47.91 535 ILE A O 1
ATOM 4268 N N . LYS A 1 536 ? 32.408 -14.572 -31.443 1.00 44.75 536 LYS A N 1
ATOM 4269 C CA . LYS A 1 536 ? 32.874 -15.937 -31.749 1.00 44.75 536 LYS A CA 1
ATOM 4270 C C . LYS A 1 536 ? 33.964 -15.968 -32.825 1.00 44.75 536 LYS A C 1
ATOM 4272 O O . LYS A 1 536 ? 34.895 -16.754 -32.694 1.00 44.75 536 LYS A O 1
ATOM 4277 N N . SER A 1 537 ? 33.886 -15.140 -33.869 1.00 38.66 537 SER A N 1
ATOM 4278 C CA . SER A 1 537 ? 34.938 -15.090 -34.893 1.00 38.66 537 SER A CA 1
ATOM 4279 C C . SER A 1 537 ? 36.248 -14.494 -34.377 1.00 38.66 537 SER A C 1
ATOM 4281 O O . SER A 1 537 ? 37.296 -14.972 -34.791 1.00 38.66 537 SER A O 1
ATOM 4283 N N . SER A 1 538 ? 36.196 -13.534 -33.443 1.00 37.50 538 SER A N 1
ATOM 4284 C CA . SER A 1 538 ? 37.385 -13.000 -32.756 1.00 37.50 538 SER A CA 1
ATOM 4285 C C . SER A 1 538 ? 38.064 -14.064 -31.885 1.00 37.50 538 SER A C 1
ATOM 4287 O O . SER A 1 538 ? 39.282 -14.154 -31.848 1.00 37.50 538 SER A O 1
ATOM 4289 N N . TRP A 1 539 ? 37.283 -14.934 -31.240 1.00 39.97 539 TRP A N 1
ATOM 4290 C CA . TRP A 1 539 ? 37.811 -16.050 -30.445 1.00 39.97 539 TRP A CA 1
ATOM 4291 C C . TRP A 1 539 ? 38.418 -17.176 -31.306 1.00 39.97 539 TRP A C 1
ATOM 4293 O O . TRP A 1 539 ? 39.335 -17.876 -30.880 1.00 39.97 539 TRP A O 1
ATOM 4303 N N . VAL A 1 540 ? 37.922 -17.360 -32.535 1.00 38.72 540 VAL A N 1
ATOM 4304 C CA . VAL A 1 540 ? 38.439 -18.364 -33.485 1.00 38.72 540 VAL A CA 1
ATOM 4305 C C . VAL A 1 540 ? 39.656 -17.852 -34.272 1.00 38.72 540 VAL A C 1
ATOM 4307 O O . VAL A 1 540 ? 40.443 -18.659 -34.765 1.00 38.72 540 VAL A O 1
ATOM 4310 N N . SER A 1 541 ? 39.852 -16.534 -34.394 1.00 35.06 541 SER A N 1
ATOM 4311 C CA . SER A 1 541 ? 41.072 -15.976 -34.993 1.00 35.06 541 SER A CA 1
ATOM 4312 C C . SER A 1 541 ? 42.277 -16.054 -34.056 1.00 35.06 541 SER A C 1
ATOM 4314 O O . SER A 1 541 ? 43.365 -16.370 -34.529 1.00 35.06 541 SER A O 1
ATOM 4316 N N . ASP A 1 542 ? 42.081 -15.885 -32.745 1.00 34.50 542 ASP A N 1
ATOM 4317 C CA . ASP A 1 542 ? 43.178 -15.932 -31.760 1.00 34.50 542 ASP A CA 1
ATOM 4318 C C . ASP A 1 542 ? 43.650 -17.363 -31.445 1.00 34.50 542 ASP A C 1
ATOM 4320 O O . ASP A 1 542 ? 44.747 -17.573 -30.937 1.00 34.50 542 ASP A O 1
ATOM 4324 N N . THR A 1 543 ? 42.868 -18.376 -31.825 1.00 34.97 543 THR A N 1
ATOM 4325 C CA . THR A 1 543 ? 43.236 -19.799 -31.707 1.00 34.97 543 THR A CA 1
ATOM 4326 C C . THR A 1 543 ? 43.931 -20.364 -32.952 1.00 34.97 543 THR A C 1
ATOM 4328 O O . THR A 1 543 ? 44.240 -21.553 -32.989 1.00 34.97 543 THR A O 1
ATOM 4331 N N . LYS A 1 544 ? 44.213 -19.538 -33.973 1.00 31.61 544 LYS A N 1
ATOM 4332 C CA . LYS A 1 544 ? 44.952 -19.944 -35.187 1.00 31.61 544 LYS A CA 1
ATOM 4333 C C . LYS A 1 544 ? 46.410 -19.468 -35.243 1.00 31.61 544 LYS A C 1
ATOM 4335 O O . LYS A 1 544 ? 47.073 -19.703 -36.250 1.00 31.61 544 LYS A O 1
ATOM 4340 N N . THR A 1 545 ? 46.919 -18.857 -34.176 1.00 37.28 545 THR A N 1
ATOM 4341 C CA . THR A 1 545 ? 48.344 -18.504 -34.014 1.00 37.28 545 THR A CA 1
ATOM 4342 C C . THR A 1 545 ? 48.934 -19.067 -32.720 1.00 37.28 545 THR A C 1
ATOM 4344 O O . THR A 1 545 ? 49.619 -18.362 -31.982 1.00 37.28 545 THR A O 1
ATOM 4347 N N . LEU A 1 546 ? 48.680 -20.354 -32.471 1.00 30.75 546 LEU A N 1
ATOM 4348 C CA . LEU A 1 546 ? 49.519 -21.217 -31.636 1.00 30.75 546 LEU A CA 1
ATOM 4349 C C . LEU A 1 546 ? 49.945 -22.437 -32.450 1.00 30.75 546 LEU A C 1
ATOM 4351 O O . LEU A 1 546 ? 49.046 -23.073 -33.048 1.00 30.75 546 LEU A O 1
#

pLDDT: mean 82.56, std 15.65, range [30.75, 98.44]

Radius of gyration: 29.42 Å; chains: 1; bounding box: 80×69×78 Å